Protein AF-0000000087531561 (afdb_homodimer)

Solvent-accessible surface area (backbone atoms only — not comparable to full-atom values): 20855 Å² total; per-residue (Å²): 129,86,72,49,28,35,36,32,49,29,13,43,90,57,32,82,87,75,54,89,48,51,36,56,57,56,49,46,60,25,48,53,54,35,40,75,71,58,31,45,76,47,76,42,57,51,49,68,46,54,67,75,91,61,58,46,57,68,80,52,95,74,41,42,46,47,64,52,49,52,52,57,66,68,29,32,31,41,33,42,23,20,34,53,54,96,40,26,56,22,73,56,37,51,49,49,54,40,30,54,58,30,41,50,82,44,53,43,96,74,49,27,38,52,38,51,62,21,28,44,36,36,35,35,26,34,40,38,65,34,59,67,57,31,42,18,53,51,54,32,53,41,17,61,55,20,17,27,29,42,31,32,26,64,25,52,47,60,44,59,69,55,88,67,58,47,47,71,77,56,48,42,74,72,36,64,67,35,41,52,24,33,43,19,25,32,33,32,48,48,46,50,30,52,48,26,70,75,51,57,72,69,54,72,54,52,98,129,87,72,49,28,35,36,31,49,31,13,44,90,57,33,82,87,75,56,88,50,51,35,56,55,56,48,46,60,27,48,54,56,35,40,75,70,59,31,45,76,47,76,43,58,52,49,68,47,54,67,74,90,60,64,46,56,68,81,52,94,74,42,41,46,48,65,51,49,52,51,58,66,66,30,32,31,42,33,43,24,20,34,53,52,96,40,26,58,23,72,54,37,52,50,49,53,40,30,54,58,31,41,50,82,44,51,43,97,74,49,27,38,54,38,50,62,20,28,43,36,35,35,35,27,30,43,37,66,34,60,66,58,32,42,19,54,50,54,33,52,41,17,63,56,20,16,26,29,40,31,32,26,63,25,53,47,60,45,58,69,55,90,67,58,47,49,69,78,55,47,42,72,72,36,64,68,35,42,52,24,34,42,19,23,32,34,31,49,49,47,50,33,52,48,26,71,76,52,57,72,70,52,71,53,53,98

pLDDT: mean 9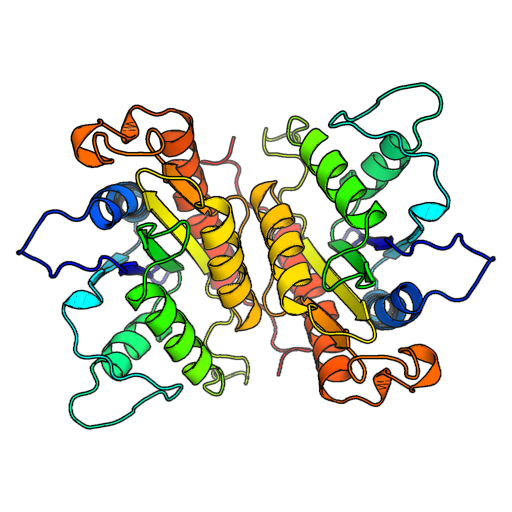6.31, std 4.45, range [56.5, 98.94]

Foldseek 3Di:
DDAAEEEEEAQDLDDPPPDDDLLVVLVVLLVVVLVVVRHHYYYDDLNNADADADQACAPDPRHPNVVVVVSLLRHQEYEYTAEDDPLEGHPSSVRNLSNLNSQLCPDDPQRFGSQFLHAYAYEYWEQAHNQVVHRCVNRVSSVVSHHHYFPLRRAYDYHHHDDDDTCVRVVVCVDPRNVVSSVVNNVRNVVSSVVCVVPPDDCPPGD/DDAAEEEEEAQDLDDPPPDDDLLVVLVVLLVVVLVVVRHHYYYDDLNNADADADQACDPDPRHPNVVVVVSLLRHQEYEYTAEDDPLEGHPSSVRNLSNLNSQLCPDDPQRFRSQFLHAYAYEYWEQAHNQVVHRCVNRVSSVVSHHHYFPLRRAYDYHHHDDDDTCVRVVVCVPPRNVVSSVVNNVRNVVSSVVCVVPPDDCPPGD

Sequence (414 aa):
MAVLKALVLNGSLKKTGDEESNTEALTNEVLKLLEKEGVSTETVRLADYHIPYGISEDLGEGDGWPAIFEKVKEADILIIGTPLWIGEKSSLTTLAMERLYGGTGVTNEKGQAVYYNKVGGVVITGNEDGAKHAAASVLYGLSHIGFTVPPNVDCYWVGEAGPGPSFIEADGMSNEFTKGHVTMLAYNLLHMARILKENPIPAEGNVMAVLKALVLNGSLKKTGDEESNTEALTNEVLKLLEKEGVSTETVRLADYHIPYGISEDLGEGDGWPAIFEKVKEADILIIGTPLWIGEKSSLTTLAMERLYGGTGVTNEKGQAVYYNKVGGVVITGNEDGAKHAAASVLYGLSHIGFTVPPNVDCYWVGEAGPGPSFIEADGMSNEFTKGHVTMLAYNLLHMARILKENPIPAEGNV

Secondary structure (DSSP, 8-state):
-PPPEEEEEE--SS-TTTS--HHHHHHHHHHHHHHHTT-EEEEEEGGGS---SSSSS---TT-SHHHHHHHHHH-SEEEEEEEEETTEE-HHHHHHHHHHHHTTT-B-TTSSBTTTT-EEEEEEEESSS-HHHHHHHHHHHHHHHT-BB-TT-EEEEE-SSSS---TTTTTGGG-HHHHHHHHHHHHHHHHHHHHHHHSPPPSTT--/-PPPEEEEEE--SS-TTTS--HHHHHHHHHHHHHHHTT-EEEEEEGGGS---SSSSS---TT-SHHHHHHHHHH-SEEEEEEEEETTEE-HHHHHHHHHHHHTTT-B-TTSSBTTTT-EEEEEEEESSS-HHHHHHHHHHHHHHHT-BB-TT-EEEEE-SSSS---TTTTTGGG-HHHHHHHHHHHHHHHHHHHHHHHSPPPSTT--

InterPro domains:
  IPR005025 NADPH-dependent FMN reductase-like domain [PF03358] (5-152)
  IPR029039 Flavoprotein-like superfamily [G3DSA:3.40.50.360] (1-200)
  IPR029039 Flavoprotein-like superfamily [SSF52218] (5-202)
  IPR051796 Iron-sulfur flavoprotein SsuE-like [PTHR43278] (5-137)

Organism: NCBI:txid342944

Radius of gyration: 20.79 Å; Cα contacts (8 Å, |Δi|>4): 926; chains: 2; bounding box: 44×58×56 Å

Nearest PDB structures (foldseek):
  5mji-assembly1_A  TM=9.276E-01  e=3.524E-22  Streptomyces davaonensis JCM 4913
  4ltd-assembly1_A  TM=6.585E-01  e=8.038E-07  EDTA-degrading bacterium BNC1
  7qw4-assembly18_R  TM=6.419E-01  e=9.958E-06  Paracoccus denitrificans PD1222
  3fvw-assembly2_B  TM=6.605E-01  e=3.394E-05  Streptococcus mutans
  7qw4-assembly19_S  TM=6.760E-01  e=3.695E-04  Paracoccus denitrificans PD1222

Structure (mmCIF, N/CA/C/O backbone):
data_AF-0000000087531561-model_v1
#
loop_
_entity.id
_entity.type
_entity.pdbx_description
1 polymer 'Multimeric flavodoxin WrbA'
#
loop_
_atom_site.group_PDB
_atom_site.id
_atom_site.type_symbol
_atom_site.label_atom_id
_atom_site.label_alt_id
_atom_site.label_comp_id
_atom_site.label_asym_id
_atom_site.label_entity_id
_atom_site.label_seq_id
_atom_site.pdbx_PDB_ins_code
_atom_site.Cartn_x
_atom_site.Cartn_y
_atom_site.Cartn_z
_atom_site.occupancy
_atom_site.B_iso_or_equiv
_atom_site.auth_seq_id
_atom_site.auth_comp_id
_atom_site.auth_asym_id
_atom_site.auth_atom_id
_atom_site.pdbx_PDB_model_num
ATOM 1 N N . MET A 1 1 ? 6.52 -23.469 15.672 1 56.5 1 MET A N 1
ATOM 2 C CA . MET A 1 1 ? 5.645 -22.406 15.18 1 56.5 1 MET A CA 1
ATOM 3 C C . MET A 1 1 ? 5.027 -22.797 13.844 1 56.5 1 MET A C 1
ATOM 5 O O . MET A 1 1 ? 5.629 -23.547 13.07 1 56.5 1 MET A O 1
ATOM 9 N N . ALA A 1 2 ? 3.771 -22.547 13.609 1 73.31 2 ALA A N 1
ATOM 10 C CA . ALA A 1 2 ? 3.096 -23.016 12.406 1 73.31 2 ALA A CA 1
ATOM 11 C C . ALA A 1 2 ? 3.789 -22.5 11.148 1 73.31 2 ALA A C 1
ATOM 13 O O . ALA A 1 2 ? 4.258 -21.359 11.117 1 73.31 2 ALA A O 1
ATOM 14 N N . VAL A 1 3 ? 4.098 -23.25 10.164 1 93.69 3 VAL A N 1
ATOM 15 C CA . VAL A 1 3 ? 4.77 -22.969 8.906 1 93.69 3 VAL A CA 1
ATOM 16 C C . VAL A 1 3 ? 3.992 -21.891 8.141 1 93.69 3 VAL A C 1
ATOM 18 O O . VAL A 1 3 ? 2.771 -21.984 8 1 93.69 3 VAL A O 1
ATOM 21 N N . LEU A 1 4 ? 4.688 -20.797 7.781 1 98.31 4 LEU A N 1
ATOM 22 C CA . LEU A 1 4 ? 4.059 -19.766 6.945 1 98.31 4 LEU A CA 1
ATOM 23 C C . LEU A 1 4 ? 3.748 -20.328 5.559 1 98.31 4 LEU A C 1
ATOM 25 O O . LEU A 1 4 ? 4.465 -21.188 5.055 1 98.31 4 LEU A O 1
ATOM 29 N N . LYS A 1 5 ? 2.68 -19.828 5.02 1 98.81 5 LYS A N 1
ATOM 30 C CA . LYS A 1 5 ? 2.268 -20.219 3.672 1 98.81 5 LYS A CA 1
ATOM 31 C C . LYS A 1 5 ? 2.225 -19 2.742 1 98.81 5 LYS A C 1
ATOM 33 O O . LYS A 1 5 ? 1.606 -17.984 3.064 1 98.81 5 LYS A O 1
ATOM 38 N N . ALA A 1 6 ? 2.906 -19.141 1.599 1 98.94 6 ALA A N 1
ATOM 39 C CA . ALA A 1 6 ? 2.869 -18.109 0.562 1 98.94 6 ALA A CA 1
ATOM 40 C C . ALA A 1 6 ? 2.135 -18.609 -0.68 1 98.94 6 ALA A C 1
ATOM 42 O O . ALA A 1 6 ? 2.416 -19.703 -1.178 1 98.94 6 ALA A O 1
ATOM 43 N N . LEU A 1 7 ? 1.209 -17.812 -1.112 1 98.94 7 LEU A N 1
ATOM 44 C CA . LEU A 1 7 ? 0.442 -18.094 -2.32 1 98.94 7 LEU A CA 1
ATOM 45 C C . LEU A 1 7 ? 0.719 -17.047 -3.396 1 98.94 7 LEU A C 1
ATOM 47 O O . LEU A 1 7 ? 0.731 -15.844 -3.115 1 98.94 7 LEU A O 1
ATOM 51 N N . VAL A 1 8 ? 0.989 -17.531 -4.586 1 98.94 8 VAL A N 1
ATOM 52 C CA . VAL A 1 8 ? 1.075 -16.656 -5.746 1 98.94 8 VAL A CA 1
ATOM 53 C C . VAL A 1 8 ? -0.17 -16.828 -6.617 1 98.94 8 VAL A C 1
ATOM 55 O O . VAL A 1 8 ? -0.534 -17.938 -6.98 1 98.94 8 VAL A O 1
ATOM 58 N N . LEU A 1 9 ? -0.86 -15.742 -6.852 1 98.94 9 LEU A N 1
ATOM 59 C CA . LEU A 1 9 ? -1.821 -15.695 -7.945 1 98.94 9 LEU A CA 1
ATOM 60 C C . LEU A 1 9 ? -1.176 -15.141 -9.211 1 98.94 9 LEU A C 1
ATOM 62 O O . LEU A 1 9 ? -0.94 -13.938 -9.32 1 98.94 9 LEU A O 1
ATOM 66 N N . ASN A 1 10 ? -0.86 -16.031 -10.102 1 98.75 10 ASN A N 1
ATOM 67 C CA . ASN A 1 10 ? -0.167 -15.703 -11.344 1 98.75 10 ASN A CA 1
ATOM 68 C C . ASN A 1 10 ? -1.147 -15.336 -12.453 1 98.75 10 ASN A C 1
ATOM 70 O O . ASN A 1 10 ? -1.89 -16.188 -12.938 1 98.75 10 ASN A O 1
ATOM 74 N N . GLY A 1 11 ? -1.075 -14.102 -12.898 1 98.62 11 GLY A N 1
ATOM 75 C CA . GLY A 1 11 ? -2.018 -13.562 -13.867 1 98.62 11 GLY A CA 1
ATOM 76 C C . GLY A 1 11 ? -1.527 -13.664 -15.297 1 98.62 11 GLY A C 1
ATOM 77 O O . GLY A 1 11 ? -1.953 -12.891 -16.156 1 98.62 11 GLY A O 1
ATOM 78 N N . SER A 1 12 ? -0.551 -14.523 -15.539 1 97.56 12 SER A N 1
ATOM 79 C CA . SER A 1 12 ? -0.182 -14.82 -16.922 1 97.56 12 SER A CA 1
ATOM 80 C C . SER A 1 12 ? -1.404 -15.195 -17.75 1 97.56 12 SER A C 1
ATOM 82 O O . SER A 1 12 ? -2.301 -15.883 -17.266 1 97.56 12 SER A O 1
ATOM 84 N N . LEU A 1 13 ? -1.355 -14.797 -19.047 1 96.25 13 LEU A N 1
ATOM 85 C CA . LEU A 1 13 ? -2.523 -15.031 -19.891 1 96.25 13 LEU A CA 1
ATOM 86 C C . LEU A 1 13 ? -2.406 -16.375 -20.625 1 96.25 13 LEU A C 1
ATOM 88 O O . LEU A 1 13 ? -3.289 -16.734 -21.406 1 96.25 13 LEU A O 1
ATOM 92 N N . LYS A 1 14 ? -1.305 -17.078 -20.328 1 93.81 14 LYS A N 1
ATOM 93 C CA . LYS A 1 14 ? -1.087 -18.391 -20.922 1 93.81 14 LYS A CA 1
ATOM 94 C C . LYS A 1 14 ? -1.236 -19.5 -19.875 1 93.81 14 LYS A C 1
ATOM 96 O O . LYS A 1 14 ? -0.772 -19.359 -18.75 1 93.81 14 LYS A O 1
ATOM 101 N N . LYS A 1 15 ? -1.811 -20.641 -20.234 1 95.56 15 LYS A N 1
ATOM 102 C CA . LYS A 1 15 ? -1.988 -21.766 -19.328 1 95.56 15 LYS A CA 1
ATOM 103 C C . LYS A 1 15 ? -0.658 -22.469 -19.062 1 95.56 15 LYS A C 1
ATOM 105 O O . LYS A 1 15 ? 0.293 -22.328 -19.828 1 95.56 15 LYS A O 1
ATOM 110 N N . THR A 1 16 ? -0.75 -23.109 -17.969 1 94.19 16 THR A N 1
ATOM 111 C CA . THR A 1 16 ? 0.411 -23.938 -17.641 1 94.19 16 THR A CA 1
ATOM 112 C C . THR A 1 16 ? 0.684 -24.953 -18.75 1 94.19 16 THR A C 1
ATOM 114 O O . THR A 1 16 ? -0.239 -25.609 -19.234 1 94.19 16 THR A O 1
ATOM 117 N N . GLY A 1 17 ? 1.922 -25.125 -19.125 1 89.12 17 GLY A N 1
ATOM 118 C CA . GLY A 1 17 ? 2.283 -26.109 -20.125 1 89.12 17 GLY A CA 1
ATOM 119 C C . GLY A 1 17 ? 2.248 -25.562 -21.547 1 89.12 17 GLY A C 1
ATOM 120 O O . GLY A 1 17 ? 2.881 -26.125 -22.453 1 89.12 17 GLY A O 1
ATOM 121 N N . ASP A 1 18 ? 1.476 -24.516 -21.875 1 87.94 18 ASP A N 1
ATOM 122 C CA . ASP A 1 18 ? 1.414 -23.922 -23.203 1 87.94 18 ASP A CA 1
ATOM 123 C C . ASP A 1 18 ? 2.721 -23.219 -23.547 1 87.94 18 ASP A C 1
ATOM 125 O O . ASP A 1 18 ? 3.328 -23.5 -24.594 1 87.94 18 ASP A O 1
ATOM 129 N N . GLU A 1 19 ? 3.105 -22.203 -22.812 1 87.19 19 GLU A N 1
ATOM 130 C CA . GLU A 1 19 ? 4.34 -21.438 -22.938 1 87.19 19 GLU A CA 1
ATOM 131 C C . GLU A 1 19 ? 4.902 -21.062 -21.578 1 87.19 19 GLU A C 1
ATOM 133 O O . GLU A 1 19 ? 4.172 -21.031 -20.578 1 87.19 19 GLU A O 1
ATOM 138 N N . GLU A 1 20 ? 6.133 -20.797 -21.672 1 92.06 20 GLU A N 1
ATOM 139 C CA . GLU A 1 20 ? 6.781 -20.359 -20.438 1 92.06 20 GLU A CA 1
ATOM 140 C C . GLU A 1 20 ? 6.227 -19 -19.984 1 92.06 20 GLU A C 1
ATOM 142 O O . GLU A 1 20 ? 5.957 -18.125 -20.797 1 92.06 20 GLU A O 1
ATOM 147 N N . SER A 1 21 ? 5.992 -18.812 -18.766 1 95.69 21 SER A N 1
ATOM 148 C CA . SER A 1 21 ? 5.535 -17.562 -18.172 1 95.69 21 SER A CA 1
ATOM 149 C C . SER A 1 21 ? 6.695 -16.797 -17.531 1 95.69 21 SER A C 1
ATOM 151 O O . SER A 1 21 ? 7.289 -17.25 -16.562 1 95.69 21 SER A O 1
ATOM 153 N N . ASN A 1 22 ? 6.961 -15.641 -18.141 1 96.75 22 ASN A N 1
ATOM 154 C CA . ASN A 1 22 ? 7.977 -14.766 -17.562 1 96.75 22 ASN A CA 1
ATOM 155 C C . ASN A 1 22 ? 7.594 -14.328 -16.156 1 96.75 22 ASN A C 1
ATOM 157 O O . ASN A 1 22 ? 8.461 -14.188 -15.281 1 96.75 22 ASN A O 1
ATOM 161 N N . THR A 1 23 ? 6.328 -14.141 -15.961 1 98 23 THR A N 1
ATOM 162 C CA . THR A 1 23 ? 5.828 -13.781 -14.641 1 98 23 THR A CA 1
ATOM 163 C C . THR A 1 23 ? 6.102 -14.898 -13.633 1 98 23 THR A C 1
ATOM 165 O O . THR A 1 23 ? 6.559 -14.641 -12.523 1 98 23 THR A O 1
ATOM 168 N N . GLU A 1 24 ? 5.855 -16.109 -14.039 1 97.88 24 GLU A N 1
ATOM 169 C CA . GLU A 1 24 ? 6.145 -17.234 -13.164 1 97.88 24 GLU A CA 1
ATOM 170 C C . GLU A 1 24 ? 7.633 -17.328 -12.859 1 97.88 24 GLU A C 1
ATOM 172 O O . GLU A 1 24 ? 8.023 -17.594 -11.719 1 97.88 24 GLU A O 1
ATOM 177 N N . ALA A 1 25 ? 8.438 -17.125 -13.859 1 97.94 25 ALA A N 1
ATOM 178 C CA . ALA A 1 25 ? 9.883 -17.219 -13.672 1 97.94 25 ALA A CA 1
ATOM 179 C C . ALA A 1 25 ? 10.367 -16.203 -12.633 1 97.94 25 ALA A C 1
ATOM 181 O O . ALA A 1 25 ? 11.148 -16.547 -11.742 1 97.94 25 ALA A O 1
ATOM 182 N N . LEU A 1 26 ? 9.898 -15 -12.742 1 98.56 26 LEU A N 1
ATOM 183 C CA . LEU A 1 26 ? 10.328 -13.977 -11.797 1 98.56 26 LEU A CA 1
ATOM 184 C C . LEU A 1 26 ? 9.758 -14.242 -10.406 1 98.56 26 LEU A C 1
ATOM 186 O O . LEU A 1 26 ? 10.453 -14.078 -9.406 1 98.56 26 LEU A O 1
ATOM 190 N N . THR A 1 27 ? 8.492 -14.641 -10.312 1 98.69 27 THR A N 1
ATOM 191 C CA . THR A 1 27 ? 7.895 -14.953 -9.023 1 98.69 27 THR A CA 1
ATOM 192 C C . THR A 1 27 ? 8.625 -16.109 -8.344 1 98.69 27 THR A C 1
ATOM 194 O O . THR A 1 27 ? 8.781 -16.125 -7.121 1 98.69 27 THR A O 1
ATOM 197 N N . ASN A 1 28 ? 9.094 -17.062 -9.148 1 98.56 28 ASN A N 1
ATOM 198 C CA . ASN A 1 28 ? 9.82 -18.219 -8.602 1 98.56 28 ASN A CA 1
ATOM 199 C C . ASN A 1 28 ? 11.109 -17.781 -7.91 1 98.56 28 ASN A C 1
ATOM 201 O O . ASN A 1 28 ? 11.531 -18.391 -6.934 1 98.56 28 ASN A O 1
ATOM 205 N N . GLU A 1 29 ? 11.719 -16.703 -8.422 1 98.62 29 GLU A N 1
ATOM 206 C CA . GLU A 1 29 ? 12.922 -16.188 -7.762 1 98.62 29 GLU A CA 1
ATOM 207 C C . GLU A 1 29 ? 12.609 -15.695 -6.355 1 98.62 29 GLU A C 1
ATOM 209 O O . GLU A 1 29 ? 13.438 -15.836 -5.445 1 98.62 29 GLU A O 1
ATOM 214 N N . VAL A 1 30 ? 11.469 -15.117 -6.156 1 98.81 30 VAL A N 1
ATOM 215 C CA . VAL A 1 30 ? 11.016 -14.68 -4.836 1 98.81 30 VAL A CA 1
ATOM 216 C C . VAL A 1 30 ? 10.703 -15.891 -3.967 1 98.81 30 VAL A C 1
ATOM 218 O O . VAL A 1 30 ? 11.133 -15.969 -2.814 1 98.81 30 VAL A O 1
ATOM 221 N N . LEU A 1 31 ? 10 -16.891 -4.555 1 98.81 31 LEU A N 1
ATOM 222 C CA . LEU A 1 31 ? 9.547 -18.062 -3.809 1 98.81 31 LEU A CA 1
ATOM 223 C C . LEU A 1 31 ? 10.734 -18.891 -3.336 1 98.81 31 LEU A C 1
ATOM 225 O O . LEU A 1 31 ? 10.695 -19.484 -2.25 1 98.81 31 LEU A O 1
ATOM 229 N N . LYS A 1 32 ? 11.781 -18.969 -4.133 1 98.69 32 LYS A N 1
ATOM 230 C CA . LYS A 1 32 ? 12.977 -19.703 -3.746 1 98.69 32 LYS A CA 1
ATOM 231 C C . LYS A 1 32 ? 13.547 -19.172 -2.434 1 98.69 32 LYS A C 1
ATOM 233 O O . LYS A 1 32 ? 13.969 -19.953 -1.573 1 98.69 32 LYS A O 1
ATOM 238 N N . LEU A 1 33 ? 13.555 -17.875 -2.299 1 98.62 33 LEU A N 1
ATOM 239 C CA . LEU A 1 33 ? 14.062 -17.266 -1.075 1 98.62 33 LEU A CA 1
ATOM 240 C C . LEU A 1 33 ? 13.156 -17.578 0.107 1 98.62 33 LEU A C 1
ATOM 242 O O . LEU A 1 33 ? 13.633 -17.875 1.202 1 98.62 33 LEU A O 1
ATOM 246 N N . LEU A 1 34 ? 11.875 -17.484 -0.119 1 98.75 34 LEU A N 1
ATOM 247 C CA . LEU A 1 34 ? 10.922 -17.797 0.944 1 98.75 34 LEU A CA 1
ATOM 248 C C . LEU A 1 34 ? 11.039 -19.266 1.369 1 98.75 34 LEU A C 1
ATOM 250 O O . LEU A 1 34 ? 11 -19.562 2.562 1 98.75 34 LEU A O 1
ATOM 254 N N . GLU A 1 35 ? 11.164 -20.141 0.415 1 98.69 35 GLU A N 1
ATOM 255 C CA . GLU A 1 35 ? 11.305 -21.562 0.698 1 98.69 35 GLU A CA 1
ATOM 256 C C . GLU A 1 35 ? 12.57 -21.844 1.5 1 98.69 35 GLU A C 1
ATOM 258 O O . GLU A 1 35 ? 12.562 -22.688 2.408 1 98.69 35 GLU A O 1
ATOM 263 N N . LYS A 1 36 ? 13.609 -21.172 1.153 1 98.12 36 LYS A N 1
ATOM 264 C CA . LYS A 1 36 ? 14.859 -21.312 1.896 1 98.12 36 LYS A CA 1
ATOM 265 C C . LYS A 1 36 ? 14.664 -20.953 3.367 1 98.12 36 LYS A C 1
ATOM 267 O O . LYS A 1 36 ? 15.359 -21.5 4.238 1 98.12 36 LYS A O 1
ATOM 272 N N . GLU A 1 37 ? 13.68 -20.078 3.6 1 98 37 GLU A N 1
ATOM 273 C CA . GLU A 1 37 ? 13.406 -19.641 4.961 1 98 37 GLU A CA 1
ATOM 274 C C . GLU A 1 37 ? 12.305 -20.469 5.605 1 98 37 GLU A C 1
ATOM 276 O O . GLU A 1 37 ? 11.758 -20.094 6.641 1 98 37 GLU A O 1
ATOM 281 N N . GLY A 1 38 ? 11.883 -21.547 4.93 1 98.06 38 GLY A N 1
ATOM 282 C CA . GLY A 1 38 ? 10.969 -22.5 5.523 1 98.06 38 GLY A CA 1
ATOM 283 C C . GLY A 1 38 ? 9.508 -22.203 5.215 1 98.06 38 GLY A C 1
ATOM 284 O O . GLY A 1 38 ? 8.609 -22.766 5.828 1 98.06 38 GLY A O 1
ATOM 285 N N . VAL A 1 39 ? 9.25 -21.312 4.336 1 98.69 39 VAL A N 1
ATOM 286 C CA . VAL A 1 39 ? 7.883 -20.984 3.955 1 98.69 39 VAL A CA 1
ATOM 287 C C . VAL A 1 39 ? 7.363 -21.984 2.936 1 98.69 39 VAL A C 1
ATOM 289 O O . VAL A 1 39 ? 8.07 -22.344 1.986 1 98.69 39 VAL A O 1
ATOM 292 N N . SER A 1 40 ? 6.195 -22.516 3.195 1 98.81 40 SER A N 1
ATOM 293 C CA . SER A 1 40 ? 5.516 -23.312 2.176 1 98.81 40 SER A CA 1
ATOM 294 C C . SER A 1 40 ? 4.953 -22.422 1.069 1 98.81 40 SER A C 1
ATOM 296 O O . SER A 1 40 ? 4.336 -21.391 1.347 1 98.81 40 SER A O 1
ATOM 298 N N . THR A 1 41 ? 5.211 -22.828 -0.2 1 98.69 41 THR A N 1
ATOM 299 C CA . THR A 1 41 ? 4.809 -21.938 -1.291 1 98.69 41 THR A CA 1
ATOM 300 C C . THR A 1 41 ? 3.92 -22.688 -2.285 1 98.69 41 THR A C 1
ATOM 302 O O . THR A 1 41 ? 4.023 -23.906 -2.432 1 98.69 41 THR A O 1
ATOM 305 N N . GLU A 1 42 ? 3.023 -21.953 -2.883 1 98.75 42 GLU A N 1
ATOM 306 C CA . GLU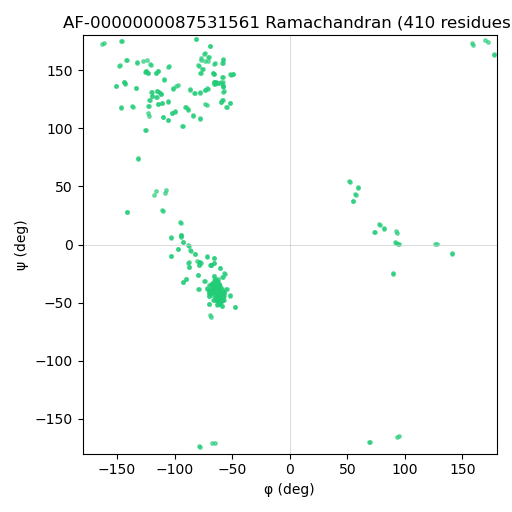 A 1 42 ? 2.139 -22.438 -3.938 1 98.75 42 GLU A CA 1
ATOM 307 C C . GLU A 1 42 ? 1.879 -21.359 -4.984 1 98.75 42 GLU A C 1
ATOM 309 O O . GLU A 1 42 ? 1.727 -20.188 -4.645 1 98.75 42 GLU A O 1
ATOM 314 N N . THR A 1 43 ? 1.87 -21.781 -6.238 1 98.56 43 THR A N 1
ATOM 315 C CA . THR A 1 43 ? 1.494 -20.875 -7.32 1 98.56 43 THR A CA 1
ATOM 316 C C . THR A 1 43 ? 0.216 -21.359 -8.008 1 98.56 43 THR A C 1
ATOM 318 O O . THR A 1 43 ? 0.107 -22.531 -8.383 1 98.56 43 THR A O 1
ATOM 321 N N . VAL A 1 44 ? -0.698 -20.469 -8.078 1 98.69 44 VAL A N 1
ATOM 322 C CA . VAL A 1 44 ? -1.91 -20.688 -8.859 1 98.69 44 VAL A CA 1
ATOM 323 C C . VAL A 1 44 ? -1.821 -19.938 -10.188 1 98.69 44 VAL A C 1
ATOM 325 O O . VAL A 1 44 ? -1.756 -18.703 -10.203 1 98.69 44 VAL A O 1
ATOM 328 N N . ARG A 1 45 ? -1.749 -20.688 -11.266 1 98.25 45 ARG A N 1
ATOM 329 C CA . ARG A 1 45 ? -1.896 -20.109 -12.602 1 98.25 45 ARG A CA 1
ATOM 330 C C . ARG A 1 45 ? -3.363 -19.844 -12.922 1 98.25 45 ARG A C 1
ATOM 332 O O . ARG A 1 45 ? -4.109 -20.781 -13.242 1 98.25 45 ARG A O 1
ATOM 339 N N . LEU A 1 46 ? -3.73 -18.578 -12.938 1 98.38 46 LEU A N 1
ATOM 340 C CA . LEU A 1 46 ? -5.145 -18.234 -13.047 1 98.38 46 LEU A CA 1
ATOM 341 C C . LEU A 1 46 ? -5.715 -18.719 -14.375 1 98.38 46 LEU A C 1
ATOM 343 O O . LEU A 1 46 ? -6.883 -19.109 -14.453 1 98.38 46 LEU A O 1
ATOM 347 N N . ALA A 1 47 ? -4.891 -18.719 -15.367 1 97.94 47 ALA A N 1
ATOM 348 C CA . ALA A 1 47 ? -5.32 -19.078 -16.719 1 97.94 47 ALA A CA 1
ATOM 349 C C . ALA A 1 47 ? -5.734 -20.547 -16.781 1 97.94 47 ALA A C 1
ATOM 351 O O . ALA A 1 47 ? -6.375 -20.969 -17.75 1 97.94 47 ALA A O 1
ATOM 352 N N . ASP A 1 48 ? -5.359 -21.312 -15.789 1 97.81 48 ASP A N 1
ATOM 353 C CA . ASP A 1 48 ? -5.691 -22.734 -15.773 1 97.81 48 ASP A CA 1
ATOM 354 C C . ASP A 1 48 ? -7.109 -22.969 -15.258 1 97.81 48 ASP A C 1
ATOM 356 O O . ASP A 1 48 ? -7.621 -24.094 -15.297 1 97.81 48 ASP A O 1
ATOM 360 N N . TYR A 1 49 ? -7.754 -21.969 -14.773 1 97.75 49 TYR A N 1
ATOM 361 C CA . TYR A 1 49 ? -9.062 -22.078 -14.141 1 97.75 49 TYR A CA 1
ATOM 362 C C . TYR A 1 49 ? -10.133 -21.359 -14.953 1 97.75 49 TYR A C 1
ATOM 364 O O . TYR A 1 49 ? -9.828 -20.422 -15.695 1 97.75 49 TYR A O 1
ATOM 372 N N . HIS A 1 50 ? -11.359 -21.906 -14.852 1 97.31 50 HIS A N 1
ATOM 373 C CA . HIS A 1 50 ? -12.516 -21.141 -15.281 1 97.31 50 HIS A CA 1
ATOM 374 C C . HIS A 1 50 ? -12.992 -20.203 -14.18 1 97.31 50 HIS A C 1
ATOM 376 O O . HIS A 1 50 ? -13.5 -20.656 -13.148 1 97.31 50 HIS A O 1
ATOM 382 N N . ILE A 1 51 ? -12.836 -18.906 -14.359 1 97.75 51 ILE A N 1
ATOM 383 C CA . ILE A 1 51 ? -13.227 -17.906 -13.375 1 97.75 51 ILE A CA 1
ATOM 384 C C . ILE A 1 51 ? -14.172 -16.891 -14.023 1 97.75 51 ILE A C 1
ATOM 386 O O . ILE A 1 51 ? -13.719 -15.969 -14.711 1 97.75 51 ILE A O 1
ATOM 390 N N . PRO A 1 52 ? -15.477 -17.016 -13.844 1 96.12 52 PRO A N 1
ATOM 391 C CA . PRO A 1 52 ? -16.422 -16.078 -14.445 1 96.12 52 PRO A CA 1
ATOM 392 C C . PRO A 1 52 ? -16.281 -14.656 -13.891 1 96.12 52 PRO A C 1
ATOM 394 O O . PRO A 1 52 ? -15.852 -14.477 -12.75 1 96.12 52 PRO A O 1
ATOM 397 N N . TYR A 1 53 ? -16.719 -13.719 -14.703 1 95 53 TYR A N 1
ATOM 398 C CA . TYR A 1 53 ? -16.703 -12.32 -14.273 1 95 53 TYR A CA 1
ATOM 399 C C . TYR A 1 53 ? -17.781 -12.078 -13.219 1 95 53 TYR A C 1
ATOM 401 O O . TYR A 1 53 ? -18.891 -12.578 -13.32 1 95 53 TYR A O 1
ATOM 409 N N . GLY A 1 54 ? -17.438 -11.367 -12.125 1 92.94 54 GLY A N 1
ATOM 410 C CA . GLY A 1 54 ? -18.375 -11.008 -11.062 1 92.94 54 GLY A CA 1
ATOM 411 C C . GLY A 1 54 ? -17.688 -10.688 -9.75 1 92.94 54 GLY A C 1
ATOM 412 O O . GLY A 1 54 ? -16.469 -10.828 -9.625 1 92.94 54 GLY A O 1
ATOM 413 N N . ILE A 1 55 ? -18.391 -10.25 -8.82 1 93.31 55 ILE A N 1
ATOM 414 C CA . ILE A 1 55 ? -17.844 -9.828 -7.535 1 93.31 55 ILE A CA 1
ATOM 415 C C . ILE A 1 55 ? -18.406 -10.695 -6.418 1 93.31 55 ILE A C 1
ATOM 417 O O . ILE A 1 55 ? -18.938 -10.188 -5.43 1 93.31 55 ILE A O 1
ATOM 421 N N . SER A 1 56 ? -18.469 -11.938 -6.684 1 91.06 56 SER A N 1
ATOM 422 C CA . SER A 1 56 ? -19 -12.859 -5.676 1 91.06 56 SER A CA 1
ATOM 423 C C . SER A 1 56 ? -17.984 -13.961 -5.363 1 91.06 56 SER A C 1
ATOM 425 O O . SER A 1 56 ? -17.125 -14.258 -6.184 1 91.06 56 SER A O 1
ATOM 427 N N . GLU A 1 57 ? -18.156 -14.539 -4.223 1 91.56 57 GLU A N 1
ATOM 428 C CA . GLU A 1 57 ? -17.281 -15.617 -3.77 1 91.56 57 GLU A CA 1
ATOM 429 C C . GLU A 1 57 ? -17.469 -16.859 -4.629 1 91.56 57 GLU A C 1
ATOM 431 O O . GLU A 1 57 ? -16.531 -17.641 -4.805 1 91.56 57 GLU A O 1
ATOM 436 N N . ASP A 1 58 ? -18.688 -17 -5.027 1 93.69 58 ASP A N 1
ATOM 437 C CA . ASP A 1 58 ? -19.047 -18.172 -5.836 1 93.69 58 ASP A CA 1
ATOM 438 C C . ASP A 1 58 ? -20.141 -17.828 -6.844 1 93.69 58 ASP A C 1
ATOM 440 O O . ASP A 1 58 ? -21.25 -17.469 -6.457 1 93.69 58 ASP A O 1
ATOM 444 N N . LEU A 1 59 ? -19.828 -17.938 -8.07 1 94.12 59 LEU A N 1
ATOM 445 C CA . LEU A 1 59 ? -20.781 -17.578 -9.109 1 94.12 59 LEU A CA 1
ATOM 446 C C . 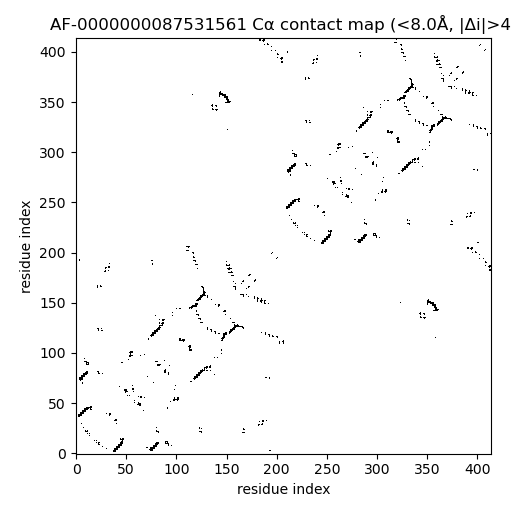LEU A 1 59 ? -21.406 -18.828 -9.727 1 94.12 59 LEU A C 1
ATOM 448 O O . LEU A 1 59 ? -22.141 -18.719 -10.711 1 94.12 59 LEU A O 1
ATOM 452 N N . GLY A 1 60 ? -21.078 -19.938 -9.141 1 91.25 60 GLY A N 1
ATOM 453 C CA . GLY A 1 60 ? -21.625 -21.188 -9.625 1 91.25 60 GLY A CA 1
ATOM 454 C C . GLY A 1 60 ? -21.094 -21.594 -10.984 1 91.25 60 GLY A C 1
ATOM 455 O O . GLY A 1 60 ? -20.016 -21.156 -11.391 1 91.25 60 GLY A O 1
ATOM 456 N N . GLU A 1 61 ? -21.688 -22.609 -11.586 1 90.25 61 GLU A N 1
ATOM 457 C CA . GLU A 1 61 ? -21.438 -23.047 -12.961 1 90.25 61 GLU A CA 1
ATOM 458 C C . GLU A 1 61 ? -19.969 -23.375 -13.188 1 90.25 61 GLU A C 1
ATOM 460 O O . GLU A 1 61 ? -19.375 -22.906 -14.148 1 90.25 61 GLU A O 1
ATOM 465 N N . GLY A 1 62 ? -19.281 -24.125 -12.203 1 94.25 62 GLY A N 1
ATOM 466 C CA . GLY A 1 62 ? -17.906 -24.547 -12.391 1 94.25 62 GLY A CA 1
ATOM 467 C C . GLY A 1 62 ? -16.906 -23.453 -12.055 1 94.25 62 GLY A C 1
ATOM 468 O O . GLY A 1 62 ? -15.742 -23.531 -12.469 1 94.25 62 GLY A O 1
ATOM 469 N N . ASP A 1 63 ? -17.391 -22.453 -11.422 1 97.5 63 ASP A N 1
ATOM 470 C CA . ASP A 1 63 ? -16.516 -21.391 -10.961 1 97.5 63 ASP A CA 1
ATOM 471 C C . ASP A 1 63 ? -15.344 -21.953 -10.156 1 97.5 63 ASP A C 1
ATOM 473 O O . ASP A 1 63 ? -15.539 -22.609 -9.141 1 97.5 63 ASP A O 1
ATOM 477 N N . GLY A 1 64 ? -14.125 -21.672 -10.602 1 98.19 64 GLY A N 1
ATOM 478 C CA . GLY A 1 64 ? -12.922 -22.156 -9.945 1 98.19 64 GLY A CA 1
ATOM 479 C C . GLY A 1 64 ? -12.453 -21.266 -8.812 1 98.19 64 GLY A C 1
ATOM 480 O O . GLY A 1 64 ? -11.562 -21.641 -8.047 1 98.19 64 GLY A O 1
ATOM 481 N N . TRP A 1 65 ? -13.094 -20.125 -8.609 1 98.12 65 TRP A N 1
ATOM 482 C CA . TRP A 1 65 ? -12.617 -19.109 -7.672 1 98.12 65 TRP A CA 1
ATOM 483 C C . TRP A 1 65 ? -12.758 -19.594 -6.23 1 98.12 65 TRP A C 1
ATOM 485 O O . TRP A 1 65 ? -11.883 -19.344 -5.398 1 98.12 65 TRP A O 1
ATOM 495 N N . PRO A 1 66 ? -13.875 -20.312 -5.867 1 97.75 66 PRO A N 1
ATOM 496 C CA . PRO A 1 66 ? -13.992 -20.75 -4.477 1 97.75 66 PRO A CA 1
ATOM 497 C C . PRO A 1 66 ? -12.789 -21.562 -4.012 1 97.75 66 PRO A C 1
ATOM 499 O O . PRO A 1 66 ? -12.328 -21.406 -2.877 1 97.75 66 PRO A O 1
ATOM 502 N N . ALA A 1 67 ? -12.266 -22.391 -4.875 1 97.94 67 ALA A N 1
ATOM 503 C CA . ALA A 1 67 ? -11.078 -23.172 -4.527 1 97.94 67 ALA A CA 1
ATOM 504 C C . ALA A 1 67 ? -9.859 -22.266 -4.363 1 97.94 67 ALA A C 1
ATOM 506 O O . ALA A 1 67 ? -9.047 -22.469 -3.457 1 97.94 67 ALA A O 1
ATOM 507 N N . ILE A 1 68 ? -9.727 -21.328 -5.227 1 98.5 68 ILE A N 1
ATOM 508 C CA . ILE A 1 68 ? -8.633 -20.375 -5.156 1 98.5 68 ILE A CA 1
ATOM 509 C C . ILE A 1 68 ? -8.766 -19.531 -3.887 1 98.5 68 ILE A C 1
ATOM 511 O O . ILE A 1 68 ? -7.773 -19.297 -3.188 1 98.5 68 ILE A O 1
ATOM 515 N N . PHE A 1 69 ? -10.008 -19.141 -3.578 1 98.31 69 PHE A N 1
ATOM 516 C CA . PHE A 1 69 ? -10.281 -18.297 -2.418 1 98.31 69 PHE A CA 1
ATOM 517 C C . PHE A 1 69 ? -9.922 -19.031 -1.128 1 98.31 69 PHE A C 1
ATOM 519 O O . PHE A 1 69 ? -9.43 -18.422 -0.18 1 98.31 69 PHE A O 1
ATOM 526 N N . GLU A 1 70 ? -10.156 -20.297 -1.062 1 98.31 70 GLU A N 1
ATOM 527 C CA . GLU A 1 70 ? -9.758 -21.062 0.11 1 98.31 70 GLU A CA 1
ATOM 528 C C . GLU A 1 70 ? -8.25 -21.031 0.317 1 98.31 70 GLU A C 1
ATOM 530 O O . GLU A 1 70 ? -7.773 -20.938 1.452 1 98.31 70 GLU A O 1
ATOM 535 N N . LYS A 1 71 ? -7.512 -21.078 -0.765 1 98.56 71 LYS A N 1
ATOM 536 C CA . LYS A 1 71 ? -6.059 -20.969 -0.675 1 98.56 71 LYS A CA 1
ATOM 537 C C . LYS A 1 71 ? -5.641 -19.594 -0.173 1 98.56 71 LYS A C 1
ATOM 539 O O . LYS A 1 71 ? -4.688 -19.469 0.596 1 98.56 71 LYS A O 1
ATOM 544 N N . VAL A 1 72 ? -6.355 -18.547 -0.626 1 98.62 72 VAL A N 1
ATOM 545 C CA . VAL A 1 72 ? -6.082 -17.188 -0.162 1 98.62 72 VAL A CA 1
ATOM 546 C C . VAL A 1 72 ? -6.32 -17.109 1.344 1 98.62 72 VAL A C 1
ATOM 548 O O . VAL A 1 72 ? -5.504 -16.547 2.076 1 98.62 72 VAL A O 1
ATOM 551 N N . LYS A 1 73 ? -7.41 -17.719 1.81 1 97.94 73 LYS A N 1
ATOM 552 C CA . LYS A 1 73 ? -7.754 -17.672 3.229 1 97.94 73 LYS A CA 1
ATOM 553 C C . LYS A 1 73 ? -6.684 -18.375 4.066 1 97.94 73 LYS A C 1
ATOM 555 O O . LYS A 1 73 ? -6.418 -17.969 5.203 1 97.94 73 LYS A O 1
ATOM 560 N N . GLU A 1 74 ? -6.027 -19.344 3.51 1 97.75 74 GLU A N 1
ATOM 561 C CA . GLU A 1 74 ? -5.051 -20.141 4.246 1 97.75 74 GLU A CA 1
ATOM 562 C C . GLU A 1 74 ? -3.668 -19.5 4.211 1 97.75 74 GLU A C 1
ATOM 564 O O . GLU A 1 74 ? -2.803 -19.828 5.023 1 97.75 74 GLU A O 1
ATOM 569 N N . ALA A 1 75 ? -3.457 -18.641 3.279 1 98.62 75 ALA A N 1
ATOM 570 C CA . ALA A 1 75 ? -2.131 -18.062 3.064 1 98.62 75 ALA A CA 1
ATOM 571 C C . ALA A 1 75 ? -1.831 -16.984 4.094 1 98.62 75 ALA A C 1
ATOM 573 O O . ALA A 1 75 ? -2.74 -16.281 4.551 1 98.62 75 ALA A O 1
ATOM 574 N N . ASP A 1 76 ? -0.579 -16.859 4.461 1 98.75 76 ASP A N 1
ATOM 575 C CA . ASP A 1 76 ? -0.076 -15.734 5.25 1 98.75 76 ASP A CA 1
ATOM 576 C C . ASP A 1 76 ? 0.461 -14.625 4.352 1 98.75 76 ASP A C 1
ATOM 578 O O . ASP A 1 76 ? 0.448 -13.453 4.73 1 98.75 76 ASP A O 1
ATOM 582 N N . ILE A 1 77 ? 0.992 -15.047 3.24 1 98.94 77 ILE A N 1
ATOM 583 C CA . ILE A 1 77 ? 1.592 -14.164 2.244 1 98.94 77 ILE A CA 1
ATOM 584 C C . ILE A 1 77 ? 0.884 -14.344 0.903 1 98.94 77 ILE A C 1
ATOM 586 O O . ILE A 1 77 ? 0.734 -15.469 0.419 1 98.94 77 ILE A O 1
ATOM 590 N N . LEU A 1 78 ? 0.385 -13.258 0.353 1 98.94 78 LEU A N 1
ATOM 591 C CA . LEU A 1 78 ? -0.184 -13.281 -0.99 1 98.94 78 LEU A CA 1
ATOM 592 C C . LEU A 1 78 ? 0.652 -12.438 -1.948 1 98.94 78 LEU A C 1
ATOM 594 O O . LEU A 1 78 ? 0.864 -11.25 -1.712 1 98.94 78 LEU A O 1
ATOM 598 N N . ILE A 1 79 ? 1.16 -13.031 -2.984 1 98.94 79 ILE A N 1
ATOM 599 C CA . ILE A 1 79 ? 1.88 -12.328 -4.043 1 98.94 79 ILE A CA 1
ATOM 600 C C . ILE A 1 79 ? 1.051 -12.344 -5.324 1 98.94 79 ILE A C 1
ATOM 602 O O . ILE A 1 79 ? 0.66 -13.406 -5.809 1 98.94 79 ILE A O 1
ATOM 606 N N . ILE A 1 80 ? 0.762 -11.164 -5.812 1 98.94 80 ILE A N 1
ATOM 607 C CA . ILE A 1 80 ? 0.108 -11.055 -7.113 1 98.94 80 ILE A CA 1
ATOM 608 C C . ILE A 1 80 ? 1.162 -10.945 -8.211 1 98.94 80 ILE A C 1
ATOM 610 O O . ILE A 1 80 ? 2.012 -10.055 -8.188 1 98.94 80 ILE A O 1
ATOM 614 N N . GLY A 1 81 ? 1.165 -11.906 -9.109 1 98.88 81 GLY A N 1
ATOM 615 C CA . GLY A 1 81 ? 2.016 -11.844 -10.289 1 98.88 81 GLY A CA 1
ATOM 616 C C . GLY A 1 81 ? 1.269 -11.43 -11.539 1 98.88 81 GLY A C 1
ATOM 617 O O . GLY A 1 81 ? 0.191 -11.953 -11.828 1 98.88 81 GLY A O 1
ATOM 618 N N . THR A 1 82 ? 1.87 -10.484 -12.312 1 98.81 82 THR A N 1
ATOM 619 C CA . THR A 1 82 ? 1.15 -10.047 -13.5 1 98.81 82 THR A CA 1
ATOM 620 C C . THR A 1 82 ? 2.125 -9.602 -14.594 1 98.81 82 THR A C 1
ATOM 622 O O . THR A 1 82 ? 3.117 -8.93 -14.312 1 98.81 82 THR A O 1
ATOM 625 N N . PRO A 1 83 ? 1.879 -10 -15.812 1 97.88 83 PRO A N 1
ATOM 626 C CA . PRO A 1 83 ? 2.506 -9.297 -16.938 1 97.88 83 PRO A CA 1
ATOM 627 C C . PRO A 1 83 ? 1.867 -7.938 -17.203 1 97.88 83 PRO A C 1
ATOM 629 O O . PRO A 1 83 ? 0.79 -7.641 -16.688 1 97.88 83 PRO A O 1
ATOM 632 N N . LEU A 1 84 ? 2.594 -7.094 -17.984 1 97.06 84 LEU A N 1
ATOM 633 C CA . LEU A 1 84 ? 2.043 -5.82 -18.438 1 97.06 84 LEU A CA 1
ATOM 634 C C . LEU A 1 84 ? 1.483 -5.938 -19.844 1 97.06 84 LEU A C 1
ATOM 636 O O . LEU A 1 84 ? 2.098 -6.566 -20.719 1 97.06 84 LEU A O 1
ATOM 640 N N . TRP A 1 85 ? 0.392 -5.383 -20.047 1 94.38 85 TRP A N 1
ATOM 641 C CA . TRP A 1 85 ? -0.241 -5.191 -21.344 1 94.38 85 TRP A CA 1
ATOM 642 C C . TRP A 1 85 ? -0.828 -3.789 -21.453 1 94.38 85 TRP A C 1
ATOM 644 O O . TRP A 1 85 ? -1.715 -3.414 -20.688 1 94.38 85 TRP A O 1
ATOM 654 N N . ILE A 1 86 ? -0.319 -3.039 -22.422 1 94.12 86 ILE A N 1
ATOM 655 C CA . ILE A 1 86 ? -0.694 -1.646 -22.641 1 94.12 86 ILE A CA 1
ATOM 656 C C . ILE A 1 86 ? -0.492 -0.843 -21.359 1 94.12 86 ILE A C 1
ATOM 658 O O . ILE A 1 86 ? -1.358 -0.057 -20.969 1 94.12 86 ILE A O 1
ATOM 662 N N . GLY A 1 87 ? 0.54 -1.196 -20.703 1 94.56 87 GLY A N 1
ATOM 663 C CA . GLY A 1 87 ? 0.944 -0.466 -19.5 1 94.56 87 GLY A CA 1
ATOM 664 C C . GLY A 1 87 ? 0.107 -0.805 -18.281 1 94.56 87 GLY A C 1
ATOM 665 O O . GLY A 1 87 ? 0.095 -0.055 -17.312 1 94.56 87 GLY A O 1
ATOM 666 N N . GLU A 1 88 ? -0.598 -1.954 -18.359 1 95.88 88 GLU A N 1
ATOM 667 C CA . GLU A 1 88 ? -1.54 -2.309 -17.312 1 95.88 88 GLU A CA 1
ATOM 668 C C . GLU A 1 88 ? -1.358 -3.758 -16.875 1 95.88 88 GLU A C 1
ATOM 670 O O . GLU A 1 88 ? -0.779 -4.566 -17.594 1 95.88 88 GLU A O 1
ATOM 675 N N . LYS A 1 89 ? -1.807 -4.012 -15.625 1 98.31 89 LYS A N 1
ATOM 676 C CA . LYS A 1 89 ? -1.896 -5.406 -15.203 1 98.31 89 LYS A CA 1
ATOM 677 C C . LYS A 1 89 ? -2.797 -6.207 -16.141 1 98.31 89 LYS A C 1
ATOM 679 O O . LYS A 1 89 ? -3.645 -5.637 -16.828 1 98.31 89 LYS A O 1
ATOM 684 N N . SER A 1 90 ? -2.637 -7.465 -16.125 1 98.19 90 SER A N 1
ATOM 685 C CA . SER A 1 90 ? -3.371 -8.328 -17.047 1 98.19 90 SER A CA 1
ATOM 686 C C . SER A 1 90 ? -4.848 -8.398 -16.672 1 98.19 90 SER A C 1
ATOM 688 O O . SER A 1 90 ? -5.227 -8.109 -15.539 1 98.19 90 SER A O 1
ATOM 690 N N . SER A 1 91 ? -5.66 -8.844 -17.688 1 98 91 SER A N 1
ATOM 691 C CA . SER A 1 91 ? -7.094 -9.016 -17.469 1 98 91 SER A CA 1
ATOM 692 C C . SER A 1 91 ? -7.363 -10.047 -16.375 1 98 91 SER A C 1
ATOM 694 O O . SER A 1 91 ? -8.281 -9.883 -15.57 1 98 91 SER A O 1
ATOM 696 N N . LEU A 1 92 ? -6.523 -11.109 -16.25 1 98.25 92 LEU A N 1
ATOM 697 C CA . LEU A 1 92 ? -6.711 -12.133 -15.227 1 98.25 92 LEU A CA 1
ATOM 698 C C . LEU A 1 92 ? -6.359 -11.594 -13.844 1 98.25 92 LEU A C 1
ATOM 700 O O . LEU A 1 92 ? -6.996 -11.961 -12.852 1 98.25 92 LEU A O 1
ATOM 704 N N . THR A 1 93 ? -5.309 -10.773 -13.805 1 98.69 93 THR A N 1
ATOM 705 C CA . THR A 1 93 ? -4.992 -10.117 -12.539 1 98.69 93 THR A CA 1
ATOM 706 C C . THR A 1 93 ? -6.129 -9.195 -12.109 1 98.69 93 THR A C 1
ATOM 708 O O . THR A 1 93 ? -6.516 -9.188 -10.938 1 98.69 93 THR A O 1
ATOM 711 N N . THR A 1 94 ? -6.672 -8.438 -13.078 1 98.38 94 THR A N 1
ATOM 712 C CA . THR A 1 94 ? -7.816 -7.578 -12.781 1 98.38 94 THR A CA 1
ATOM 713 C C . THR A 1 94 ? -8.992 -8.406 -12.266 1 98.38 94 THR A C 1
ATOM 715 O O . THR A 1 94 ? -9.617 -8.047 -11.258 1 98.38 94 THR A O 1
ATOM 718 N N . LEU A 1 95 ? -9.242 -9.484 -12.914 1 98.06 95 LEU A N 1
ATOM 719 C CA . LEU A 1 95 ? -10.312 -10.391 -12.508 1 98.06 95 LEU A CA 1
ATOM 720 C C . LEU A 1 95 ? -10.086 -10.906 -11.094 1 98.06 95 LEU A C 1
ATOM 722 O O . LEU A 1 95 ? -11.008 -10.922 -10.281 1 98.06 95 LEU A O 1
ATOM 726 N N . ALA A 1 96 ? -8.875 -11.297 -10.773 1 98.56 96 ALA A N 1
ATOM 727 C CA . ALA A 1 96 ? -8.539 -11.797 -9.445 1 98.56 96 ALA A CA 1
ATOM 728 C C . ALA A 1 96 ? -8.781 -10.727 -8.383 1 98.56 96 ALA A C 1
ATOM 730 O O . ALA A 1 96 ? -9.312 -11.008 -7.309 1 98.56 96 ALA A O 1
ATOM 731 N N . MET A 1 97 ? -8.383 -9.516 -8.672 1 98.5 97 MET A N 1
ATOM 732 C CA . MET A 1 97 ? -8.578 -8.406 -7.738 1 98.5 97 MET A CA 1
ATOM 733 C C . MET A 1 97 ? -10.062 -8.172 -7.48 1 98.5 97 MET A C 1
ATOM 735 O O . MET A 1 97 ? -10.469 -7.906 -6.344 1 98.5 97 MET A O 1
ATOM 739 N N . GLU A 1 98 ? -10.844 -8.258 -8.555 1 98.31 98 GLU A N 1
ATOM 740 C CA . GLU A 1 98 ? -12.289 -8.117 -8.414 1 98.31 98 GLU A CA 1
ATOM 741 C C . GLU A 1 98 ? -12.867 -9.219 -7.527 1 98.31 98 GLU A C 1
ATOM 743 O O . GLU A 1 98 ? -13.727 -8.953 -6.68 1 98.31 98 GLU A O 1
ATOM 748 N N . ARG A 1 99 ? -12.414 -10.398 -7.715 1 98.12 99 ARG A N 1
ATOM 749 C CA . ARG A 1 99 ? -12.93 -11.516 -6.938 1 98.12 99 ARG A CA 1
ATOM 750 C C . ARG A 1 99 ? -12.477 -11.43 -5.484 1 98.12 99 ARG A C 1
ATOM 752 O O . ARG A 1 99 ? -13.227 -11.789 -4.57 1 98.12 99 ARG A O 1
ATOM 759 N N . LEU A 1 100 ? -11.25 -11.016 -5.254 1 98.38 100 LEU A N 1
ATOM 760 C CA . LEU A 1 100 ? -10.805 -10.734 -3.891 1 98.38 100 LEU A CA 1
ATOM 761 C C . LEU A 1 100 ? -11.688 -9.688 -3.236 1 98.38 100 LEU A C 1
ATOM 763 O O . LEU A 1 100 ? -12.078 -9.828 -2.076 1 98.38 100 LEU A O 1
ATOM 767 N N . TYR A 1 101 ? -11.977 -8.656 -3.994 1 97.5 101 TYR A N 1
ATOM 768 C CA . TYR A 1 101 ? -12.883 -7.625 -3.504 1 97.5 101 TYR A CA 1
ATOM 769 C C . TYR A 1 101 ? -14.234 -8.219 -3.137 1 97.5 101 TYR A C 1
ATOM 771 O O . TYR A 1 101 ? -14.844 -7.828 -2.135 1 97.5 101 TYR A O 1
ATOM 779 N N . GLY A 1 102 ? -14.734 -9.141 -3.92 1 95 102 GLY A N 1
ATOM 780 C CA . GLY A 1 102 ? -16 -9.82 -3.666 1 95 102 GLY A CA 1
ATOM 781 C C . GLY A 1 102 ? -16.016 -10.586 -2.359 1 95 102 GLY A C 1
ATOM 782 O O . GLY A 1 102 ? -17.078 -10.867 -1.808 1 95 102 GLY A O 1
ATOM 783 N N . GLY A 1 103 ? -14.836 -10.906 -1.817 1 94.88 103 GLY A N 1
ATOM 784 C CA . GLY A 1 103 ? -14.711 -11.68 -0.592 1 94.88 103 GLY A CA 1
ATOM 785 C C . GLY A 1 103 ? -14.578 -10.82 0.648 1 94.88 103 GLY A C 1
ATOM 786 O O . GLY A 1 103 ? -14.359 -11.328 1.748 1 94.88 103 GLY A O 1
ATOM 787 N N . THR A 1 104 ? -14.719 -9.492 0.549 1 92.88 104 THR A N 1
ATOM 788 C CA . THR A 1 104 ? -14.453 -8.57 1.646 1 92.88 104 THR A CA 1
ATOM 789 C C . THR A 1 104 ? -15.484 -8.727 2.758 1 92.88 104 THR A C 1
ATOM 791 O O . THR A 1 104 ? -15.258 -8.297 3.891 1 92.88 104 THR A O 1
ATOM 794 N N . GLY A 1 105 ? -16.625 -9.344 2.492 1 92.75 105 GLY A N 1
ATOM 795 C CA . GLY A 1 105 ? -17.641 -9.562 3.506 1 92.75 105 GLY A CA 1
ATOM 796 C C . GLY A 1 105 ? -17.344 -10.75 4.406 1 92.75 105 GLY A C 1
ATOM 797 O O . GLY A 1 105 ? -17.938 -10.891 5.473 1 92.75 105 GLY A O 1
ATOM 798 N N . VAL A 1 106 ? -16.375 -11.578 3.953 1 95.44 106 VAL A N 1
ATOM 799 C CA . VAL A 1 106 ? -15.961 -12.719 4.766 1 95.44 106 VAL A CA 1
ATOM 800 C C . VAL A 1 106 ? -15.047 -12.242 5.895 1 95.44 106 VAL A C 1
ATOM 802 O O . VAL A 1 106 ? -14.094 -11.492 5.66 1 95.44 106 VAL A O 1
ATOM 805 N N . THR A 1 107 ? -15.344 -12.688 7.168 1 96.44 107 THR A N 1
ATOM 806 C CA . THR A 1 107 ? -14.602 -12.188 8.32 1 96.44 107 THR A CA 1
ATOM 807 C C . THR A 1 107 ? -13.922 -13.344 9.062 1 96.44 107 THR A C 1
ATOM 809 O O . THR A 1 107 ? -14.281 -14.508 8.875 1 96.44 107 THR A O 1
ATOM 812 N N . ASN A 1 108 ? -12.891 -13 9.742 1 95.56 108 ASN A N 1
ATOM 813 C CA . ASN A 1 108 ? -12.289 -13.961 10.664 1 95.56 108 ASN A CA 1
ATOM 814 C C . ASN A 1 108 ? -13.086 -14.055 11.961 1 95.56 108 ASN A C 1
ATOM 816 O O . ASN A 1 108 ? -14.172 -13.477 12.078 1 95.56 108 ASN A O 1
ATOM 820 N N . GLU A 1 109 ? -12.625 -14.766 12.945 1 94.75 109 GLU A N 1
ATOM 821 C CA . GLU A 1 109 ? -13.344 -15.062 14.18 1 94.75 109 GLU A CA 1
ATOM 822 C C . GLU A 1 109 ? -13.516 -13.805 15.031 1 94.75 109 GLU A C 1
ATOM 824 O O . GLU A 1 109 ? -14.383 -13.742 15.898 1 94.75 109 GLU A O 1
ATOM 829 N N . LYS A 1 110 ? -12.727 -12.797 14.75 1 95.44 110 LYS A N 1
ATOM 830 C CA . LYS A 1 110 ? -12.781 -11.57 15.539 1 95.44 110 LYS A CA 1
ATOM 831 C C . LYS A 1 110 ? -13.656 -10.523 14.852 1 95.44 110 LYS A C 1
ATOM 833 O O . LYS A 1 110 ? -13.789 -9.398 15.344 1 95.44 110 LYS A O 1
ATOM 838 N N . GLY A 1 111 ? -14.109 -10.867 13.688 1 96.56 111 GLY A N 1
ATOM 839 C CA . GLY A 1 111 ? -14.977 -9.953 12.969 1 96.56 111 GLY A CA 1
ATOM 840 C C . GLY A 1 111 ? -14.234 -9.07 11.977 1 96.56 111 GLY A C 1
ATOM 841 O O . GLY A 1 111 ? -14.844 -8.242 11.305 1 96.56 111 GLY A O 1
ATOM 842 N N . GLN A 1 112 ? -12.969 -9.203 11.852 1 96.62 112 GLN A N 1
ATOM 843 C CA . GLN A 1 112 ? -12.172 -8.484 10.859 1 96.62 112 GLN A CA 1
ATOM 844 C C . GLN A 1 112 ? -12.289 -9.141 9.484 1 96.62 112 GLN A C 1
ATOM 846 O O . GLN A 1 112 ? -12.609 -10.328 9.375 1 96.62 112 GLN A O 1
ATOM 851 N N . ALA A 1 113 ? -12.078 -8.312 8.43 1 96.31 113 ALA A N 1
ATOM 852 C CA . ALA A 1 113 ? -11.992 -8.938 7.117 1 96.31 113 ALA A CA 1
ATOM 853 C C . ALA A 1 113 ? -11.023 -10.117 7.133 1 96.31 113 ALA A C 1
ATOM 855 O O . ALA A 1 113 ? -10.008 -10.078 7.832 1 96.31 113 ALA A O 1
ATOM 856 N N . VAL A 1 114 ? -11.234 -11.141 6.383 1 97.44 114 VAL A N 1
ATOM 857 C CA . VAL A 1 114 ? -10.484 -12.391 6.418 1 97.44 114 VAL A CA 1
ATOM 858 C C . VAL A 1 114 ? -9.047 -12.148 5.977 1 97.44 114 VAL A C 1
ATOM 860 O O . VAL A 1 114 ? -8.164 -12.977 6.223 1 97.44 114 VAL A O 1
ATOM 863 N N . TYR A 1 115 ? -8.781 -10.953 5.418 1 98.31 115 TYR A N 1
ATOM 864 C CA . TYR A 1 115 ? -7.473 -10.625 4.852 1 98.31 115 TYR A CA 1
ATOM 865 C C . TYR A 1 115 ? -6.543 -10.055 5.914 1 98.31 115 TYR A C 1
ATOM 867 O O . TYR A 1 115 ? -5.332 -9.961 5.703 1 98.31 115 TYR A O 1
ATOM 875 N N . TYR A 1 116 ? -7.078 -9.641 7.062 1 98.31 116 TYR A N 1
ATOM 876 C CA . TYR A 1 116 ? -6.246 -9.086 8.125 1 98.31 116 TYR A CA 1
ATOM 877 C C . TYR A 1 116 ? -5.191 -10.094 8.57 1 98.31 116 TYR A C 1
ATOM 879 O O . TYR A 1 116 ? -5.449 -11.297 8.594 1 98.31 116 TYR A O 1
ATOM 887 N N . ASN A 1 117 ? -4.059 -9.57 8.891 1 98.31 117 ASN A N 1
ATOM 888 C CA . ASN A 1 117 ? -2.912 -10.32 9.391 1 98.31 117 ASN A CA 1
ATOM 889 C C . ASN A 1 117 ? -2.238 -11.117 8.281 1 98.31 117 ASN A C 1
ATOM 891 O O . ASN A 1 117 ? -1.471 -12.039 8.555 1 98.31 117 ASN A O 1
ATOM 895 N N . LYS A 1 118 ? -2.625 -10.859 7.082 1 98.69 118 LYS A N 1
ATOM 896 C CA . LYS A 1 118 ? -1.909 -11.32 5.895 1 98.69 118 LYS A CA 1
ATOM 897 C C . LYS A 1 118 ? -1.139 -10.18 5.238 1 98.69 118 LYS A C 1
ATOM 899 O O . LYS A 1 118 ? -1.479 -9.008 5.418 1 98.69 118 LYS A O 1
ATOM 904 N N . VAL A 1 119 ? -0.075 -10.539 4.543 1 98.94 119 VAL A N 1
ATOM 905 C CA . VAL A 1 119 ? 0.736 -9.516 3.887 1 98.94 119 VAL A CA 1
ATOM 906 C C . VAL A 1 119 ? 0.684 -9.711 2.373 1 98.94 119 VAL A C 1
ATOM 908 O O . VAL A 1 119 ? 0.5 -10.828 1.888 1 98.94 119 VAL A O 1
ATOM 911 N N . GLY A 1 120 ? 0.761 -8.602 1.681 1 98.88 120 GLY A N 1
ATOM 912 C CA . GLY A 1 120 ? 0.64 -8.648 0.232 1 98.88 120 GLY A CA 1
ATOM 913 C C . GLY A 1 120 ? 1.833 -8.047 -0.485 1 98.88 120 GLY A C 1
ATOM 914 O O . GLY A 1 120 ? 2.461 -7.113 0.019 1 98.88 120 GLY A O 1
ATOM 915 N N . GLY A 1 121 ? 2.188 -8.516 -1.604 1 98.88 121 GLY A N 1
ATOM 916 C CA . GLY A 1 121 ? 3.189 -8 -2.523 1 98.88 121 GLY A CA 1
ATOM 917 C C . GLY A 1 121 ? 2.836 -8.227 -3.98 1 98.88 121 GLY A C 1
ATOM 918 O O . GLY A 1 121 ? 1.802 -8.82 -4.289 1 98.88 121 GLY A O 1
ATOM 919 N N . VAL A 1 122 ? 3.703 -7.664 -4.891 1 98.94 122 VAL A N 1
ATOM 920 C CA . VAL A 1 122 ? 3.387 -7.777 -6.312 1 98.94 122 VAL A CA 1
ATOM 921 C C . VAL A 1 122 ? 4.672 -7.977 -7.113 1 98.94 122 VAL A C 1
ATOM 923 O O . VAL A 1 122 ? 5.711 -7.402 -6.785 1 98.94 122 VAL A O 1
ATOM 926 N N . VAL A 1 123 ? 4.562 -8.859 -8.07 1 98.88 123 VAL A N 1
ATOM 927 C C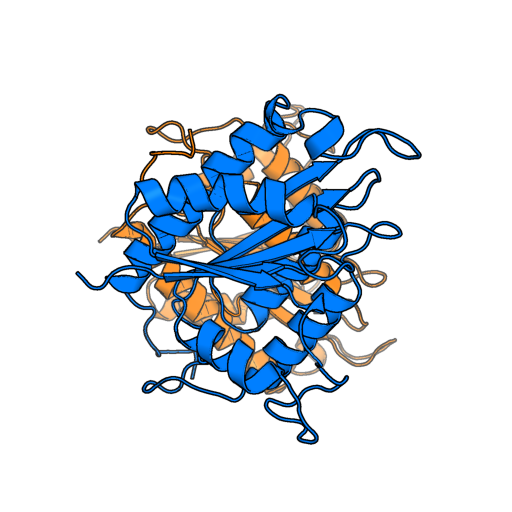A . VAL A 1 123 ? 5.629 -9.117 -9.031 1 98.88 123 VAL A CA 1
ATOM 928 C C . VAL A 1 123 ? 5.129 -8.836 -10.445 1 98.88 123 VAL A C 1
ATOM 930 O O . VAL A 1 123 ? 4.066 -9.32 -10.844 1 98.88 123 VAL A O 1
ATOM 933 N N . ILE A 1 124 ? 5.922 -8.055 -11.242 1 98.75 124 ILE A N 1
ATOM 934 C CA . ILE A 1 124 ? 5.441 -7.582 -12.531 1 98.75 124 ILE A CA 1
ATOM 935 C C . ILE A 1 124 ? 6.516 -7.793 -13.594 1 98.75 124 ILE A C 1
ATOM 937 O O . ILE A 1 124 ? 7.695 -7.512 -13.359 1 98.75 124 ILE A O 1
ATOM 941 N N . THR A 1 125 ? 6.109 -8.305 -14.727 1 97.81 125 THR A N 1
ATOM 942 C CA . THR A 1 125 ? 7.016 -8.43 -15.867 1 97.81 125 THR A CA 1
ATOM 943 C C . THR A 1 125 ? 6.426 -7.75 -17.094 1 97.81 125 THR A C 1
ATOM 945 O O . THR A 1 125 ? 5.203 -7.676 -17.25 1 97.81 125 THR A O 1
ATOM 948 N N . GLY A 1 126 ? 7.312 -7.23 -17.953 1 94.69 126 GLY A N 1
ATOM 949 C CA . GLY A 1 126 ? 6.863 -6.68 -19.234 1 94.69 126 GLY A CA 1
ATOM 950 C C . GLY A 1 126 ? 7.992 -6.086 -20.047 1 94.69 126 GLY A C 1
ATOM 951 O O . GLY A 1 126 ? 9.086 -5.84 -19.531 1 94.69 126 GLY A O 1
ATOM 952 N N . ASN A 1 127 ? 7.703 -5.902 -21.281 1 91.88 127 ASN A N 1
ATOM 953 C CA . ASN A 1 127 ? 8.586 -5.184 -22.188 1 91.88 127 ASN A CA 1
ATOM 954 C C . ASN A 1 127 ? 8.023 -3.812 -22.547 1 91.88 127 ASN A C 1
ATOM 956 O O . ASN A 1 127 ? 7.996 -3.438 -23.719 1 91.88 127 ASN A O 1
ATOM 960 N N . GLU A 1 128 ? 7.562 -3.15 -21.594 1 90.12 128 GLU A N 1
ATOM 961 C CA . GLU A 1 128 ? 6.973 -1.823 -21.734 1 90.12 128 GLU A CA 1
ATOM 962 C C . GLU A 1 128 ? 6.926 -1.091 -20.406 1 90.12 128 GLU A C 1
ATOM 964 O O . GLU A 1 128 ? 7.273 -1.658 -19.359 1 90.12 128 GLU A O 1
ATOM 969 N N . ASP A 1 129 ? 6.527 0.142 -20.547 1 91.69 129 ASP A N 1
ATOM 970 C CA . ASP A 1 129 ? 6.328 0.914 -19.328 1 91.69 129 ASP A CA 1
ATOM 971 C C . ASP A 1 129 ? 5.02 0.532 -18.641 1 91.69 129 ASP A C 1
ATOM 973 O O . ASP A 1 129 ? 4.18 -0.15 -19.234 1 91.69 129 ASP A O 1
ATOM 977 N N . GLY A 1 130 ? 4.941 0.845 -17.266 1 95.69 130 GLY A N 1
ATOM 978 C CA . GLY A 1 130 ? 3.674 0.664 -16.578 1 95.69 130 GLY A CA 1
ATOM 979 C C . GLY A 1 130 ? 3.793 -0.167 -15.32 1 95.69 130 GLY A C 1
ATOM 980 O O . GLY A 1 130 ? 2.793 -0.429 -14.641 1 95.69 130 GLY A O 1
ATOM 981 N N . ALA A 1 131 ? 4.969 -0.609 -14.984 1 96.56 131 ALA A N 1
ATOM 982 C CA . ALA A 1 131 ? 5.152 -1.477 -13.82 1 96.56 131 ALA A CA 1
ATOM 983 C C . ALA A 1 131 ? 4.699 -0.781 -12.539 1 96.56 131 ALA A C 1
ATOM 985 O O . ALA A 1 131 ? 3.98 -1.366 -11.727 1 96.56 131 ALA A O 1
ATOM 986 N N . LYS A 1 132 ? 5.078 0.474 -12.312 1 96.88 132 LYS A N 1
ATOM 987 C CA . LYS A 1 132 ? 4.707 1.188 -11.094 1 96.88 132 LYS A CA 1
ATOM 988 C C . LYS A 1 132 ? 3.211 1.491 -11.062 1 96.88 132 LYS A C 1
ATOM 990 O O . LYS A 1 132 ? 2.594 1.508 -10 1 96.88 132 LYS A O 1
ATOM 995 N N . HIS A 1 133 ? 2.676 1.767 -12.258 1 97.06 133 HIS A N 1
ATOM 996 C CA . HIS A 1 133 ? 1.232 1.941 -12.359 1 97.06 133 HIS A CA 1
ATOM 997 C C . HIS A 1 133 ? 0.494 0.683 -11.914 1 97.06 133 HIS A C 1
ATOM 999 O O . HIS A 1 133 ? -0.438 0.757 -11.109 1 97.06 133 HIS A O 1
ATOM 1005 N N . ALA A 1 134 ? 0.875 -0.474 -12.414 1 98.25 134 ALA A N 1
ATOM 1006 C CA . ALA A 1 134 ? 0.278 -1.752 -12.031 1 98.25 134 ALA A CA 1
ATOM 1007 C C . ALA A 1 134 ? 0.511 -2.051 -10.555 1 98.25 134 ALA A C 1
ATOM 1009 O O . ALA A 1 134 ? -0.396 -2.512 -9.859 1 98.25 134 ALA A O 1
ATOM 1010 N N . ALA A 1 135 ? 1.714 -1.784 -10.078 1 98.69 135 ALA A N 1
ATOM 1011 C CA . ALA A 1 135 ? 2.045 -2.021 -8.672 1 98.69 135 ALA A CA 1
ATOM 1012 C C . ALA A 1 135 ? 1.159 -1.188 -7.75 1 98.69 135 ALA A C 1
ATOM 1014 O O . ALA A 1 135 ? 0.611 -1.704 -6.773 1 98.69 135 ALA A O 1
ATOM 1015 N N . ALA A 1 136 ? 1.014 0.089 -8.094 1 98.56 136 ALA A N 1
ATOM 1016 C CA . ALA A 1 136 ? 0.186 0.986 -7.289 1 98.56 136 ALA A CA 1
ATOM 1017 C C . ALA A 1 136 ? -1.25 0.476 -7.203 1 98.56 136 ALA A C 1
ATOM 1019 O O . ALA A 1 136 ? -1.837 0.44 -6.117 1 98.56 136 ALA A O 1
ATOM 1020 N N . SER A 1 137 ? -1.763 0.092 -8.32 1 98.31 137 SER A N 1
ATOM 1021 C CA . SER A 1 137 ? -3.129 -0.416 -8.391 1 98.31 137 SER A CA 1
ATOM 1022 C C . SER A 1 137 ? -3.299 -1.663 -7.531 1 98.31 137 SER A C 1
ATOM 1024 O O . SER A 1 137 ? -4.227 -1.742 -6.723 1 98.31 137 SER A O 1
ATOM 1026 N N . VAL A 1 138 ? -2.408 -2.602 -7.637 1 98.75 138 VAL A N 1
ATOM 1027 C CA . VAL A 1 138 ? -2.525 -3.889 -6.961 1 98.75 138 VAL A CA 1
ATOM 1028 C C . VAL A 1 138 ? -2.33 -3.701 -5.457 1 98.75 138 VAL A C 1
ATOM 1030 O O . VAL A 1 138 ? -3.145 -4.168 -4.656 1 98.75 138 VAL A O 1
ATOM 1033 N N . LEU A 1 139 ? -1.249 -3.025 -5.07 1 98.81 139 LEU A N 1
ATOM 1034 C CA . LEU A 1 139 ? -0.922 -2.9 -3.656 1 98.81 139 LEU A CA 1
ATOM 1035 C C . LEU A 1 139 ? -1.965 -2.057 -2.93 1 98.81 139 LEU A C 1
ATOM 1037 O O . LEU A 1 139 ? -2.324 -2.355 -1.788 1 98.81 139 LEU A O 1
ATOM 1041 N N . TYR A 1 140 ? -2.445 -1.054 -3.59 1 98.62 140 TYR A N 1
ATOM 1042 C CA . TYR A 1 140 ? -3.555 -0.305 -3.01 1 98.62 140 TYR A CA 1
ATOM 1043 C C . TYR A 1 140 ? -4.773 -1.197 -2.82 1 98.62 140 TYR A C 1
ATOM 1045 O O . TYR A 1 140 ? -5.387 -1.204 -1.748 1 98.62 140 TYR A O 1
ATOM 1053 N N . GLY A 1 141 ? -5.152 -1.881 -3.879 1 98.5 141 GLY A N 1
ATOM 1054 C CA . GLY A 1 141 ? -6.285 -2.785 -3.77 1 98.5 141 GLY A CA 1
ATOM 1055 C C . GLY A 1 141 ? -6.164 -3.752 -2.605 1 98.5 141 GLY A C 1
ATOM 1056 O O . GLY A 1 141 ? -7.129 -3.965 -1.868 1 98.5 141 GLY A O 1
ATOM 1057 N N . LEU A 1 142 ? -4.984 -4.312 -2.451 1 98.75 142 LEU A N 1
ATOM 1058 C CA . LEU A 1 142 ? -4.758 -5.254 -1.363 1 98.75 142 LEU A CA 1
ATOM 1059 C C . LEU A 1 142 ? -4.93 -4.578 -0.009 1 98.75 142 LEU A C 1
ATOM 1061 O O . LEU A 1 142 ? -5.625 -5.098 0.868 1 98.75 142 LEU A O 1
ATOM 1065 N N . SER A 1 143 ? -4.332 -3.41 0.191 1 98.56 143 SER A N 1
ATOM 1066 C CA . SER A 1 143 ? -4.441 -2.738 1.482 1 98.56 143 SER A CA 1
ATOM 1067 C C . SER A 1 143 ? -5.871 -2.277 1.749 1 98.56 143 SER A C 1
ATOM 1069 O O . SER A 1 143 ? -6.32 -2.273 2.896 1 98.56 143 SER A O 1
ATOM 1071 N N . HIS A 1 144 ? -6.527 -1.919 0.705 1 98 144 HIS A N 1
ATOM 1072 C CA . HIS A 1 144 ? -7.895 -1.421 0.82 1 98 144 HIS A CA 1
ATOM 1073 C C . HIS A 1 144 ? -8.836 -2.51 1.319 1 98 144 HIS A C 1
ATOM 1075 O O . HIS A 1 144 ? -9.828 -2.217 1.991 1 98 144 HIS A O 1
ATOM 1081 N N . ILE A 1 145 ? -8.508 -3.777 1.05 1 97.31 145 ILE A N 1
ATOM 1082 C CA . ILE A 1 145 ? -9.453 -4.82 1.418 1 97.31 145 ILE A CA 1
ATOM 1083 C C . ILE A 1 145 ? -8.984 -5.523 2.689 1 97.31 145 ILE A C 1
ATOM 1085 O O . ILE A 1 145 ? -9.695 -6.371 3.236 1 97.31 145 ILE A O 1
ATOM 1089 N N . GLY A 1 146 ? -7.711 -5.199 3.098 1 98.25 146 GLY A N 1
ATOM 1090 C CA . GLY A 1 146 ? -7.449 -5.707 4.434 1 98.25 146 GLY A CA 1
ATOM 1091 C C . GLY A 1 146 ? -6.043 -6.254 4.602 1 98.25 146 GLY A C 1
ATOM 1092 O O . GLY A 1 146 ? -5.633 -6.59 5.715 1 98.25 146 GLY A O 1
ATOM 1093 N N . PHE A 1 147 ? -5.23 -6.367 3.521 1 98.81 147 PHE A N 1
ATOM 1094 C CA . PHE A 1 147 ? -3.855 -6.84 3.639 1 98.81 147 PHE A CA 1
ATOM 1095 C C . PHE A 1 147 ? -2.953 -5.75 4.199 1 98.81 147 PHE A C 1
ATOM 1097 O O . PHE A 1 147 ? -3.225 -4.559 4.023 1 98.81 147 PHE A O 1
ATOM 1104 N N . THR A 1 148 ? -1.93 -6.145 4.867 1 98.94 148 THR A N 1
ATOM 1105 C CA . THR A 1 148 ? -0.814 -5.25 5.148 1 98.94 148 THR A CA 1
ATOM 1106 C C . THR A 1 148 ? 0.189 -5.258 3.998 1 98.94 148 THR A C 1
ATOM 1108 O O . THR A 1 148 ? 0.536 -6.32 3.479 1 98.94 148 THR A O 1
ATOM 1111 N N . VAL A 1 149 ? 0.599 -4.078 3.6 1 98.94 149 VAL A N 1
ATOM 1112 C CA . VAL A 1 149 ? 1.635 -3.951 2.58 1 98.94 149 VAL A CA 1
ATOM 1113 C C . VAL A 1 149 ? 2.949 -3.527 3.23 1 98.94 149 VAL A C 1
ATOM 1115 O O . VAL A 1 149 ? 3.104 -2.371 3.635 1 98.94 149 VAL A O 1
ATOM 1118 N N . PRO A 1 150 ? 3.941 -4.48 3.326 1 98.81 150 PRO A N 1
ATOM 1119 C CA . PRO A 1 150 ? 5.254 -4.141 3.875 1 98.81 150 PRO A CA 1
ATOM 1120 C C . PRO A 1 150 ? 6.055 -3.213 2.959 1 98.81 150 PRO A C 1
ATOM 1122 O O . PRO A 1 150 ? 5.625 -2.93 1.838 1 98.81 150 PRO A O 1
ATOM 1125 N N . PRO A 1 151 ? 7.199 -2.691 3.49 1 98.56 151 PRO A N 1
ATOM 1126 C CA . PRO A 1 151 ? 8.062 -1.863 2.643 1 98.56 151 PRO A CA 1
ATOM 1127 C C . PRO A 1 151 ? 8.617 -2.627 1.443 1 98.56 151 PRO A C 1
ATOM 1129 O O . PRO A 1 151 ? 8.977 -3.801 1.566 1 98.56 151 PRO A O 1
ATOM 1132 N N . ASN A 1 152 ? 8.625 -1.933 0.306 1 98 152 ASN A N 1
ATOM 1133 C CA . ASN A 1 152 ? 9.406 -2.367 -0.851 1 98 152 ASN A CA 1
ATOM 1134 C C . ASN A 1 152 ? 8.984 -3.758 -1.317 1 98 152 ASN A C 1
ATOM 1136 O O . ASN A 1 152 ? 9.828 -4.621 -1.561 1 98 152 ASN A O 1
ATOM 1140 N N . VAL A 1 153 ? 7.652 -3.926 -1.466 1 98.75 153 VAL A N 1
ATOM 1141 C CA . VAL A 1 153 ? 7.16 -5.242 -1.864 1 98.75 153 VAL A CA 1
ATOM 1142 C C . VAL A 1 153 ? 6.621 -5.18 -3.291 1 98.75 153 VAL A C 1
ATOM 1144 O O . VAL A 1 153 ? 5.66 -5.875 -3.629 1 98.75 153 VAL A O 1
ATOM 1147 N N . ASP A 1 154 ? 7.164 -4.293 -4.078 1 98.38 154 ASP A N 1
ATOM 1148 C CA . ASP A 1 154 ? 6.953 -4.242 -5.523 1 98.38 154 ASP A CA 1
ATOM 1149 C C . ASP A 1 154 ? 8.219 -4.648 -6.277 1 98.38 154 ASP A C 1
ATOM 1151 O O . ASP A 1 154 ? 9.227 -3.941 -6.234 1 98.38 154 ASP A O 1
ATOM 1155 N N . CYS A 1 155 ? 8.164 -5.777 -6.867 1 98.38 155 CYS A N 1
ATOM 1156 C CA . CYS A 1 155 ? 9.266 -6.254 -7.695 1 98.38 155 CYS A CA 1
ATOM 1157 C C . CYS A 1 155 ? 8.852 -6.316 -9.164 1 98.38 155 CYS A C 1
ATOM 1159 O O . CYS A 1 155 ? 7.785 -6.84 -9.492 1 98.38 155 CYS A O 1
ATOM 1161 N N . TYR A 1 156 ? 9.711 -5.738 -10 1 97.81 156 TYR A N 1
ATOM 1162 C CA . TYR A 1 156 ? 9.344 -5.82 -11.406 1 97.81 156 TYR A CA 1
ATOM 1163 C C . TYR A 1 156 ? 10.578 -5.895 -12.289 1 97.81 156 TYR A C 1
ATOM 1165 O O . TYR A 1 156 ? 11.672 -5.504 -11.867 1 97.81 156 TYR A O 1
ATOM 1173 N N . TRP A 1 157 ? 10.414 -6.469 -13.422 1 96.94 157 TRP A N 1
ATOM 1174 C CA . TRP A 1 157 ? 11.336 -6.379 -14.555 1 96.94 157 TRP A CA 1
ATOM 1175 C C . TRP A 1 157 ? 10.625 -5.848 -15.789 1 96.94 157 TRP A C 1
ATOM 1177 O O . TRP A 1 157 ? 9.609 -6.406 -16.219 1 96.94 157 TRP A O 1
ATOM 1187 N N . VAL A 1 158 ? 11.172 -4.707 -16.203 1 93.38 158 VAL A N 1
ATOM 1188 C CA . VAL A 1 158 ? 10.688 -4.184 -17.484 1 93.38 158 VAL A CA 1
ATOM 1189 C C . VAL A 1 158 ? 11.859 -4.023 -18.453 1 93.38 158 VAL A C 1
ATOM 1191 O O . VAL A 1 158 ? 12.867 -3.398 -18.109 1 93.38 158 VAL A O 1
ATOM 1194 N N . GLY A 1 159 ? 11.906 -4.836 -19.469 1 87.81 159 GLY A N 1
ATOM 1195 C CA . GLY A 1 159 ? 12.898 -4.633 -20.516 1 87.81 159 GLY A CA 1
ATOM 1196 C C . GLY A 1 159 ? 12.695 -3.34 -21.281 1 87.81 159 GLY A C 1
ATOM 1197 O O . GLY A 1 159 ? 12.008 -2.434 -20.812 1 87.81 159 GLY A O 1
ATOM 1198 N N . GLU A 1 160 ? 13.453 -3.238 -22.344 1 85.06 160 GLU A N 1
ATOM 1199 C CA . GLU A 1 160 ? 13.281 -2.07 -23.203 1 85.06 160 GLU A CA 1
ATOM 1200 C C . GLU A 1 160 ? 11.852 -1.973 -23.719 1 85.06 160 GLU A C 1
ATOM 1202 O O . GLU A 1 160 ? 11.242 -2.986 -24.062 1 85.06 160 GLU A O 1
ATOM 1207 N N . ALA A 1 161 ? 11.406 -0.678 -23.641 1 84.62 161 ALA A N 1
ATOM 1208 C CA . ALA A 1 161 ? 10.07 -0.487 -24.219 1 84.62 161 ALA A CA 1
ATOM 1209 C C . ALA A 1 161 ? 10.039 -0.909 -25.688 1 84.62 161 ALA A C 1
ATOM 1211 O O . ALA A 1 161 ? 10.945 -0.579 -26.453 1 84.62 161 ALA A O 1
ATOM 1212 N N . GLY A 1 162 ? 8.891 -1.589 -26.078 1 81.19 162 GLY A N 1
ATOM 1213 C CA . GLY A 1 162 ? 8.789 -2.107 -27.438 1 81.19 162 GLY A CA 1
ATOM 1214 C C . GLY A 1 162 ? 9.211 -3.561 -27.547 1 81.19 162 GLY A C 1
ATOM 1215 O O . GLY A 1 162 ? 9.25 -4.281 -26.562 1 81.19 162 GLY A O 1
ATOM 1216 N N . PRO A 1 163 ? 9.43 -3.949 -28.797 1 83.38 163 PRO A N 1
ATOM 1217 C CA . PRO A 1 163 ? 9.82 -5.344 -29 1 83.38 163 PRO A CA 1
ATOM 1218 C C . PRO A 1 163 ? 11.188 -5.664 -28.391 1 83.38 163 PRO A C 1
ATOM 1220 O O . PRO A 1 163 ? 12.062 -4.801 -28.359 1 83.38 163 PRO A O 1
ATOM 1223 N N . GLY A 1 164 ? 11.477 -6.785 -27.75 1 86.19 164 GLY A N 1
ATOM 1224 C CA . GLY A 1 164 ? 12.711 -7.234 -27.141 1 86.19 164 GLY A CA 1
ATOM 1225 C C . GLY A 1 164 ? 12.547 -8.484 -26.297 1 86.19 164 GLY A C 1
ATOM 1226 O O . GLY A 1 164 ? 11.438 -9.016 -26.188 1 86.19 164 GLY A O 1
ATOM 1227 N N . PRO A 1 165 ? 13.695 -8.898 -25.844 1 91.25 165 PRO A N 1
ATOM 1228 C CA . PRO A 1 165 ? 13.609 -10.125 -25.047 1 91.25 165 PRO A CA 1
ATOM 1229 C C . PRO A 1 165 ? 12.828 -9.938 -23.75 1 91.25 165 PRO A C 1
ATOM 1231 O O . PRO A 1 165 ? 12.93 -8.883 -23.109 1 91.25 165 PRO A O 1
ATOM 1234 N N . SER A 1 166 ? 12.07 -10.953 -23.484 1 93.38 166 SER A N 1
ATOM 1235 C CA . SER A 1 166 ? 11.367 -10.969 -22.203 1 93.38 166 SER A CA 1
ATOM 1236 C C . SER A 1 166 ? 12.273 -11.438 -21.078 1 93.38 166 SER A C 1
ATOM 1238 O O . SER A 1 166 ? 13.453 -11.727 -21.297 1 93.38 166 SER A O 1
ATOM 1240 N N . PHE A 1 167 ? 11.805 -11.445 -19.875 1 95.56 167 PHE A N 1
ATOM 1241 C CA . PHE A 1 167 ? 12.562 -11.641 -18.641 1 95.56 167 PHE A CA 1
ATOM 1242 C C . PHE A 1 167 ? 13.492 -12.836 -18.766 1 95.56 167 PHE A C 1
ATOM 1244 O O . PHE A 1 167 ? 14.695 -12.727 -18.484 1 95.56 167 PHE A O 1
ATOM 1251 N N . ILE A 1 168 ? 12.945 -14.039 -19.141 1 95.12 168 ILE A N 1
ATOM 1252 C CA . ILE A 1 168 ? 13.742 -15.258 -19.219 1 95.12 168 ILE A CA 1
ATOM 1253 C C . ILE A 1 168 ? 14.812 -15.109 -20.297 1 95.12 168 ILE A C 1
ATOM 1255 O O . ILE A 1 168 ? 16 -15.297 -20.031 1 95.12 168 ILE A O 1
ATOM 1259 N N . GLU A 1 169 ? 14.367 -14.648 -21.438 1 94.12 169 GLU A N 1
ATOM 1260 C CA . GLU A 1 169 ? 15.273 -14.516 -22.578 1 94.12 169 GLU A CA 1
ATOM 1261 C C . GLU A 1 169 ? 16.344 -13.461 -22.312 1 94.12 169 GLU A C 1
ATOM 1263 O O . GLU A 1 169 ? 17.484 -13.602 -22.75 1 94.12 169 GLU A O 1
ATOM 1268 N N . ALA A 1 170 ? 16.062 -12.492 -21.578 1 93.75 170 ALA A N 1
ATOM 1269 C CA . ALA A 1 170 ? 16.938 -11.359 -21.328 1 93.75 170 ALA A CA 1
ATOM 1270 C C . ALA A 1 170 ? 17.875 -11.633 -20.141 1 93.75 170 ALA A C 1
ATOM 1272 O O . ALA A 1 170 ? 18.688 -10.789 -19.781 1 93.75 170 ALA A O 1
ATOM 1273 N N . ASP A 1 171 ? 17.766 -12.805 -19.484 1 94.69 171 ASP A N 1
ATOM 1274 C CA . ASP A 1 171 ? 18.453 -13.016 -18.219 1 94.69 171 ASP A CA 1
ATOM 1275 C C . ASP A 1 171 ? 18.141 -11.891 -17.234 1 94.69 171 ASP A C 1
ATOM 1277 O O . ASP A 1 171 ? 19.062 -11.258 -16.703 1 94.69 171 ASP A O 1
ATOM 1281 N N . GLY A 1 172 ? 16.906 -11.68 -17.031 1 93.25 172 GLY A N 1
ATOM 1282 C CA . GLY A 1 172 ? 16.422 -10.539 -16.266 1 93.25 172 GLY A CA 1
ATOM 1283 C C . GLY A 1 172 ? 17 -10.469 -14.867 1 93.25 172 GLY A C 1
ATOM 1284 O O . GLY A 1 172 ? 17.109 -9.383 -14.289 1 93.25 172 GLY A O 1
ATOM 1285 N N . MET A 1 173 ? 17.422 -11.594 -14.297 1 94.88 173 MET A N 1
ATOM 1286 C CA . MET A 1 173 ? 18 -11.625 -12.953 1 94.88 173 MET A CA 1
ATOM 1287 C C . MET A 1 173 ? 19.391 -11.008 -12.938 1 94.88 173 MET A C 1
ATOM 1289 O O . MET A 1 173 ? 19.953 -10.727 -11.875 1 94.88 173 MET A O 1
ATOM 1293 N N . SER A 1 174 ? 19.906 -10.758 -14.086 1 94.56 174 SER A N 1
ATOM 1294 C CA . SER A 1 174 ? 21.188 -10.055 -14.156 1 94.56 174 SER A CA 1
ATOM 1295 C C . SER A 1 174 ? 21.016 -8.555 -13.914 1 94.56 174 SER A C 1
ATOM 1297 O O . SER A 1 174 ? 21.984 -7.84 -13.672 1 94.56 174 SER A O 1
ATOM 1299 N N . ASN A 1 175 ? 19.75 -8.156 -14.008 1 93.88 175 ASN A N 1
ATOM 1300 C CA . ASN A 1 175 ? 19.453 -6.773 -13.672 1 93.88 175 ASN A CA 1
ATOM 1301 C C . ASN A 1 175 ? 19.516 -6.527 -12.172 1 93.88 175 ASN A C 1
ATOM 1303 O O . ASN A 1 175 ? 18.734 -7.098 -11.406 1 93.88 175 ASN A O 1
ATOM 1307 N N . GLU A 1 176 ? 20.391 -5.609 -11.75 1 94.62 176 GLU A N 1
ATOM 1308 C CA . GLU A 1 176 ? 20.672 -5.418 -10.328 1 94.62 176 GLU A CA 1
ATOM 1309 C C . GLU A 1 176 ? 19.453 -4.863 -9.602 1 94.62 176 GLU A C 1
ATOM 1311 O O . GLU A 1 176 ? 19.219 -5.184 -8.43 1 94.62 176 GLU A O 1
ATOM 1316 N N . PHE A 1 177 ? 18.719 -4.035 -10.297 1 94.19 177 PHE A N 1
ATOM 1317 C CA . PHE A 1 177 ? 17.516 -3.49 -9.695 1 94.19 177 PHE A CA 1
ATOM 1318 C C . PHE A 1 177 ? 16.516 -4.598 -9.398 1 94.19 177 PHE A C 1
ATOM 1320 O O . PHE A 1 177 ? 16.031 -4.723 -8.266 1 94.19 177 PHE A O 1
ATOM 1327 N N . THR A 1 178 ? 16.219 -5.426 -10.422 1 96.56 178 THR A N 1
ATOM 1328 C CA . THR A 1 178 ? 15.273 -6.52 -10.266 1 96.56 178 THR A CA 1
ATOM 1329 C C . THR A 1 178 ? 15.758 -7.508 -9.203 1 96.56 178 THR A C 1
ATOM 1331 O O . THR A 1 178 ? 14.984 -7.902 -8.32 1 96.56 178 THR A O 1
ATOM 1334 N N . LYS A 1 179 ? 17.016 -7.82 -9.242 1 96.5 179 LYS A N 1
ATOM 1335 C CA . LYS A 1 179 ? 17.594 -8.758 -8.281 1 96.5 179 LYS A CA 1
ATOM 1336 C C . LYS A 1 179 ? 17.453 -8.234 -6.855 1 96.5 179 LYS A C 1
ATOM 1338 O O . LYS A 1 179 ? 17.078 -8.984 -5.953 1 96.5 179 LYS A O 1
ATOM 1343 N N . GLY A 1 180 ? 17.812 -6.953 -6.664 1 97 180 GLY A N 1
ATOM 1344 C CA . GLY A 1 180 ? 17.672 -6.355 -5.348 1 97 180 GLY A CA 1
ATOM 1345 C C . GLY A 1 180 ? 16.25 -6.363 -4.84 1 97 180 GLY A C 1
ATOM 1346 O O . GLY A 1 180 ? 16 -6.633 -3.66 1 97 180 GLY A O 1
ATOM 1347 N N . HIS A 1 181 ? 15.328 -6.145 -5.738 1 97.69 181 HIS A N 1
ATOM 1348 C CA . HIS A 1 181 ? 13.93 -6.055 -5.324 1 97.69 181 HIS A CA 1
ATOM 1349 C C . HIS A 1 181 ? 13.328 -7.441 -5.121 1 97.69 181 HIS A C 1
ATOM 1351 O O . HIS A 1 181 ? 12.359 -7.598 -4.371 1 97.69 181 HIS A O 1
ATOM 1357 N N . VAL A 1 182 ? 13.836 -8.469 -5.785 1 98.56 182 VAL A N 1
ATOM 1358 C CA . VAL A 1 182 ? 13.461 -9.844 -5.469 1 98.56 182 VAL A CA 1
ATOM 1359 C C . VAL A 1 182 ? 13.766 -10.141 -4 1 98.56 182 VAL A C 1
ATOM 1361 O O . VAL A 1 182 ? 12.906 -10.648 -3.271 1 98.56 182 VAL A O 1
ATOM 1364 N N . THR A 1 183 ? 14.938 -9.773 -3.633 1 98.5 183 THR A N 1
ATOM 1365 C CA . THR A 1 183 ? 15.383 -10.023 -2.268 1 98.5 183 THR A CA 1
ATOM 1366 C C . THR A 1 183 ? 14.562 -9.203 -1.272 1 98.5 183 THR A C 1
ATOM 1368 O O . THR A 1 183 ? 14.07 -9.742 -0.28 1 98.5 183 THR A O 1
ATOM 1371 N N . MET A 1 184 ? 14.375 -7.922 -1.51 1 98.25 184 MET A N 1
ATOM 1372 C CA . MET A 1 184 ? 13.633 -7.047 -0.605 1 98.25 184 MET A CA 1
ATOM 1373 C C . MET A 1 184 ? 12.195 -7.516 -0.451 1 98.25 184 MET A C 1
ATOM 1375 O O . MET A 1 184 ? 11.664 -7.559 0.662 1 98.25 184 MET A O 1
ATOM 1379 N N . LEU A 1 185 ? 11.609 -7.855 -1.591 1 98.81 185 LEU A N 1
ATOM 1380 C CA . LEU A 1 185 ? 10.227 -8.32 -1.551 1 98.81 185 LEU A CA 1
ATOM 1381 C C . LEU A 1 185 ? 10.109 -9.586 -0.702 1 98.81 185 LEU A C 1
ATOM 1383 O O . LEU A 1 185 ? 9.266 -9.648 0.2 1 98.81 185 LEU A O 1
ATOM 1387 N N . ALA A 1 186 ? 10.953 -10.57 -0.932 1 98.81 186 ALA A N 1
ATOM 1388 C CA . ALA A 1 186 ? 10.891 -11.844 -0.222 1 98.81 186 ALA A CA 1
ATOM 1389 C C . ALA A 1 186 ? 11.047 -11.641 1.282 1 98.81 186 ALA A C 1
ATOM 1391 O O . ALA A 1 186 ? 10.219 -12.117 2.068 1 98.81 186 ALA A O 1
ATOM 1392 N N . TYR A 1 187 ? 11.992 -10.898 1.646 1 98.75 187 TYR A N 1
ATOM 1393 C CA . TYR A 1 187 ? 12.32 -10.82 3.064 1 98.75 187 TYR A CA 1
ATOM 1394 C C . TYR A 1 187 ? 11.352 -9.898 3.797 1 98.75 187 TYR A C 1
ATOM 1396 O O . TYR A 1 187 ? 11.008 -10.141 4.953 1 98.75 187 TYR A O 1
ATOM 1404 N N . ASN A 1 188 ? 10.961 -8.812 3.166 1 98.81 188 ASN A N 1
ATOM 1405 C CA . ASN A 1 188 ? 10.008 -7.945 3.85 1 98.81 188 ASN A CA 1
ATOM 1406 C C . ASN A 1 188 ? 8.648 -8.625 4.02 1 98.81 188 ASN A C 1
ATOM 1408 O O . ASN A 1 188 ? 7.977 -8.43 5.035 1 98.81 188 ASN A O 1
ATOM 1412 N N . LEU A 1 189 ? 8.234 -9.406 3 1 98.88 189 LEU A N 1
ATOM 1413 C CA . LEU A 1 189 ? 7.031 -10.211 3.178 1 98.88 189 LEU A CA 1
ATOM 1414 C C . LEU A 1 189 ? 7.215 -11.211 4.312 1 98.88 189 LEU A C 1
ATOM 1416 O O . LEU A 1 189 ? 6.336 -11.359 5.168 1 98.88 189 LEU A O 1
ATOM 1420 N N . LEU A 1 190 ? 8.32 -11.883 4.336 1 98.75 190 LEU A N 1
ATOM 1421 C CA . LEU A 1 190 ? 8.625 -12.875 5.359 1 98.75 190 LEU A CA 1
ATOM 1422 C C . LEU A 1 190 ? 8.602 -12.242 6.75 1 98.75 190 LEU A C 1
ATOM 1424 O O . LEU A 1 190 ? 7.914 -12.742 7.645 1 98.75 190 LEU A O 1
ATOM 1428 N N . HIS A 1 191 ? 9.359 -11.164 6.91 1 98.75 191 HIS A N 1
ATOM 1429 C CA . HIS A 1 191 ? 9.484 -10.516 8.211 1 98.75 191 HIS A CA 1
ATOM 1430 C C . HIS A 1 191 ? 8.125 -10.055 8.727 1 98.75 191 HIS A C 1
ATOM 1432 O O . HIS A 1 191 ? 7.766 -10.32 9.875 1 98.75 191 HIS A O 1
ATOM 1438 N N . MET A 1 192 ? 7.395 -9.398 7.875 1 98.81 192 MET A N 1
ATOM 1439 C CA . MET A 1 192 ? 6.109 -8.867 8.312 1 98.81 192 MET A CA 1
ATOM 1440 C C . MET A 1 192 ? 5.125 -9.984 8.617 1 98.81 192 MET A C 1
ATOM 1442 O O . MET A 1 192 ? 4.355 -9.906 9.578 1 98.81 192 MET A O 1
ATOM 1446 N N . ALA A 1 193 ? 5.141 -11.031 7.766 1 98.81 193 ALA A N 1
ATOM 1447 C CA . ALA A 1 193 ? 4.266 -12.172 8.031 1 98.81 193 ALA A CA 1
ATOM 1448 C C . ALA A 1 193 ? 4.578 -12.797 9.383 1 98.81 193 ALA A C 1
ATOM 1450 O O . ALA A 1 193 ? 3.668 -13.141 10.141 1 98.81 193 ALA A O 1
ATOM 1451 N N . ARG A 1 194 ? 5.828 -12.938 9.719 1 98.56 194 ARG A N 1
ATOM 1452 C CA . ARG A 1 194 ? 6.234 -13.5 11.008 1 98.56 194 ARG A CA 1
ATOM 1453 C C . ARG A 1 194 ? 5.793 -12.602 12.156 1 98.56 194 ARG A C 1
ATOM 1455 O O . ARG A 1 194 ? 5.277 -13.086 13.164 1 98.56 194 ARG A O 1
ATOM 1462 N N . ILE A 1 195 ? 6.023 -11.32 12 1 98.56 195 ILE A N 1
ATOM 1463 C CA . ILE A 1 195 ? 5.656 -10.352 13.023 1 98.56 195 ILE A CA 1
ATOM 1464 C C . ILE A 1 195 ? 4.152 -10.43 13.297 1 98.56 195 ILE A C 1
ATOM 1466 O O . ILE A 1 195 ? 3.729 -10.484 14.453 1 98.56 195 ILE A O 1
ATOM 1470 N N . LEU A 1 196 ? 3.361 -10.5 12.227 1 98.44 196 LEU A N 1
ATOM 1471 C CA . LEU A 1 196 ? 1.911 -10.492 12.383 1 98.44 196 LEU A CA 1
ATOM 1472 C C . LEU A 1 196 ? 1.408 -11.82 12.922 1 98.44 196 LEU A C 1
ATOM 1474 O O . LEU A 1 196 ? 0.404 -11.867 13.633 1 98.44 196 LEU A O 1
ATOM 1478 N N . LYS A 1 197 ? 2.121 -12.891 12.555 1 97.38 197 LYS A N 1
ATOM 1479 C CA . LYS A 1 197 ? 1.757 -14.195 13.102 1 97.38 197 LYS A CA 1
ATOM 1480 C C . LYS A 1 197 ? 1.91 -14.211 14.617 1 97.38 197 LYS A C 1
ATOM 1482 O O . LYS A 1 197 ? 1.087 -14.797 15.32 1 97.38 197 LYS A O 1
ATOM 1487 N N . GLU A 1 198 ? 2.871 -13.523 15.109 1 97 198 GLU A N 1
ATOM 1488 C CA . GLU A 1 198 ? 3.162 -13.484 16.547 1 97 198 GLU A CA 1
ATOM 1489 C C . GLU A 1 198 ? 2.4 -12.352 17.234 1 97 198 GLU A C 1
ATOM 1491 O O . GLU A 1 198 ? 2.098 -12.438 18.422 1 97 198 GLU A O 1
ATOM 1496 N N . ASN A 1 199 ? 2.146 -11.297 16.5 1 97.69 199 ASN A N 1
ATOM 1497 C CA . ASN A 1 199 ? 1.499 -10.086 17 1 97.69 199 ASN A CA 1
ATOM 1498 C C . ASN A 1 199 ? 0.369 -9.641 16.078 1 97.69 199 ASN A C 1
ATOM 1500 O O . ASN A 1 199 ? 0.467 -8.586 15.43 1 97.69 199 ASN A O 1
ATOM 1504 N N . PRO A 1 200 ? -0.758 -10.375 16.125 1 98 200 PRO A N 1
ATOM 1505 C CA . PRO A 1 200 ? -1.847 -10.023 15.211 1 98 200 PRO A CA 1
ATOM 1506 C C . PRO A 1 200 ? -2.465 -8.664 15.531 1 98 200 PRO A C 1
ATOM 1508 O O . PRO A 1 200 ? -2.49 -8.242 16.688 1 98 200 PRO A O 1
ATOM 1511 N N . ILE A 1 201 ? -2.916 -7.977 14.508 1 98.25 201 ILE A N 1
ATOM 1512 C CA . ILE A 1 201 ? -3.586 -6.691 14.648 1 98.25 201 ILE A CA 1
ATOM 1513 C C . ILE A 1 201 ? -4.84 -6.852 15.5 1 98.25 201 ILE A C 1
ATOM 1515 O O . ILE A 1 201 ? -5.711 -7.668 15.188 1 98.25 201 ILE A O 1
ATOM 1519 N N . PRO A 1 202 ? -4.961 -6.129 16.594 1 98 202 PRO A N 1
ATOM 1520 C CA . PRO A 1 202 ? -6.184 -6.184 17.391 1 98 202 PRO A CA 1
ATOM 1521 C C . PRO A 1 202 ? -7.43 -5.801 16.594 1 98 202 PRO A C 1
ATOM 1523 O O . PRO A 1 202 ? -7.336 -5.066 15.617 1 98 202 PRO A O 1
ATOM 1526 N N . ALA A 1 203 ? -8.547 -6.277 17.047 1 96.94 203 ALA A N 1
ATOM 1527 C CA . ALA A 1 203 ? -9.805 -6.035 16.344 1 96.94 203 ALA A CA 1
ATOM 1528 C C . ALA A 1 203 ? -10.336 -4.633 16.641 1 96.94 203 ALA A C 1
ATOM 1530 O O . ALA A 1 203 ? -11.219 -4.133 15.938 1 96.94 203 ALA A O 1
ATOM 1531 N N . GLU A 1 204 ? -9.844 -4.07 17.656 1 96.75 204 GLU A N 1
ATOM 1532 C CA . GLU A 1 204 ? -10.32 -2.752 18.078 1 96.75 204 GLU A CA 1
ATOM 1533 C C . GLU A 1 204 ? -10.195 -1.742 16.938 1 96.75 204 GLU A C 1
ATOM 1535 O O . GLU A 1 204 ? -9.109 -1.542 16.391 1 96.75 204 GLU A O 1
ATOM 1540 N N . GLY A 1 205 ? -11.359 -1.197 16.516 1 96.12 205 GLY A N 1
ATOM 1541 C CA . GLY A 1 205 ? -11.391 -0.118 15.539 1 96.12 205 GLY A CA 1
ATOM 1542 C C . GLY A 1 205 ? -11.531 -0.608 14.117 1 96.12 205 GLY A C 1
ATOM 1543 O O . GLY A 1 205 ? -11.562 0.193 13.18 1 96.12 205 GLY A O 1
ATOM 1544 N N . ASN A 1 206 ? -11.633 -1.907 13.938 1 94.44 206 ASN A N 1
ATOM 1545 C CA . ASN A 1 206 ? -11.625 -2.352 12.547 1 94.44 206 ASN A CA 1
ATOM 1546 C C . ASN A 1 206 ? -12.609 -3.498 12.32 1 94.44 206 ASN A C 1
ATOM 1548 O O . ASN A 1 206 ? -12.375 -4.359 11.477 1 94.44 206 ASN A O 1
ATOM 1552 N N . VAL A 1 207 ? -13.688 -3.523 13.148 1 93.69 207 VAL A N 1
ATOM 1553 C CA . VAL A 1 207 ? -14.75 -4.516 12.977 1 93.69 207 VAL A CA 1
ATOM 1554 C C . VAL A 1 207 ? -16.047 -3.818 12.609 1 93.69 207 VAL A C 1
ATOM 1556 O O . VAL A 1 207 ? -16.266 -2.654 12.953 1 93.69 207 VAL A O 1
ATOM 1559 N N . MET B 1 1 ? 6.828 2.982 27.922 1 56.62 1 MET B N 1
ATOM 1560 C CA . MET B 1 1 ? 7.145 2.816 26.516 1 56.62 1 MET B CA 1
ATOM 1561 C C . MET B 1 1 ? 7.152 4.16 25.797 1 56.62 1 MET B C 1
ATOM 1563 O O . MET B 1 1 ? 6.438 5.086 26.188 1 56.62 1 MET B O 1
ATOM 1567 N N . ALA B 1 2 ? 8.102 4.418 24.922 1 73.62 2 ALA B N 1
ATOM 1568 C CA . ALA B 1 2 ? 8.234 5.734 24.312 1 73.62 2 ALA B CA 1
ATOM 1569 C C . ALA B 1 2 ? 6.949 6.137 23.594 1 73.62 2 ALA B C 1
ATOM 1571 O O . ALA B 1 2 ? 6.285 5.297 22.984 1 73.62 2 ALA B O 1
ATOM 1572 N N . VAL B 1 3 ? 6.41 7.289 23.75 1 93.75 3 VAL B N 1
ATOM 1573 C CA . VAL B 1 3 ? 5.195 7.855 23.172 1 93.75 3 VAL B CA 1
ATOM 1574 C C . VAL B 1 3 ? 5.297 7.855 21.641 1 93.75 3 VAL B C 1
ATOM 1576 O O . VAL B 1 3 ? 6.312 8.273 21.078 1 93.75 3 VAL B O 1
ATOM 1579 N N . LEU B 1 4 ? 4.297 7.23 20.969 1 98.31 4 LEU B N 1
ATOM 1580 C CA . LEU B 1 4 ? 4.25 7.281 19.516 1 98.31 4 LEU B CA 1
ATOM 1581 C C . LEU B 1 4 ? 4.008 8.703 19.031 1 98.31 4 LEU B C 1
ATOM 1583 O O . LEU B 1 4 ? 3.338 9.492 19.703 1 98.31 4 LEU B O 1
ATOM 1587 N N . LYS B 1 5 ? 4.582 8.992 17.906 1 98.81 5 LYS B N 1
ATOM 1588 C CA . LYS B 1 5 ? 4.414 10.297 17.281 1 98.81 5 LYS B CA 1
ATOM 1589 C C . LYS B 1 5 ? 3.771 10.164 15.898 1 98.81 5 LYS B C 1
ATOM 1591 O O . LYS B 1 5 ? 4.234 9.391 15.062 1 98.81 5 LYS B O 1
ATOM 1596 N N . ALA B 1 6 ? 2.684 10.93 15.695 1 98.94 6 ALA B N 1
ATOM 1597 C CA . ALA B 1 6 ? 2.027 10.992 14.391 1 98.94 6 ALA B CA 1
ATOM 1598 C C . ALA B 1 6 ? 2.205 12.367 13.75 1 98.94 6 ALA B C 1
ATOM 1600 O O . ALA B 1 6 ? 1.973 13.391 14.398 1 98.94 6 ALA B O 1
ATOM 1601 N N . LEU B 1 7 ? 2.637 12.344 12.531 1 98.94 7 LEU B N 1
ATOM 1602 C CA . LEU B 1 7 ? 2.814 13.555 11.742 1 98.94 7 LEU B CA 1
ATOM 1603 C C . LEU B 1 7 ? 1.864 13.57 10.547 1 98.94 7 LEU B C 1
ATOM 1605 O O . LEU B 1 7 ? 1.727 12.57 9.844 1 98.94 7 LEU B O 1
ATOM 1609 N N . VAL B 1 8 ? 1.196 14.688 10.383 1 98.94 8 VAL B N 1
ATOM 1610 C CA . VAL B 1 8 ? 0.408 14.914 9.18 1 98.94 8 VAL B CA 1
ATOM 1611 C C . VAL B 1 8 ? 1.13 15.914 8.266 1 98.94 8 VAL B C 1
ATOM 1613 O O . VAL B 1 8 ? 1.521 17 8.711 1 98.94 8 VAL B O 1
ATOM 1616 N N . LEU B 1 9 ? 1.393 15.5 7.059 1 98.94 9 LEU B N 1
ATOM 1617 C CA . LEU B 1 9 ? 1.72 16.453 6.008 1 98.94 9 LEU B CA 1
ATOM 1618 C C . LEU B 1 9 ? 0.469 16.859 5.234 1 98.94 9 LEU B C 1
ATOM 1620 O O . LEU B 1 9 ? -0.04 16.094 4.418 1 98.94 9 LEU B O 1
ATOM 1624 N N . ASN B 1 10 ? -0.023 18.031 5.547 1 98.75 10 ASN B N 1
ATOM 1625 C CA . ASN B 1 10 ? -1.256 18.547 4.961 1 98.75 10 ASN B CA 1
ATOM 1626 C C . ASN B 1 10 ? -0.986 19.297 3.664 1 98.75 10 ASN B C 1
ATOM 1628 O O . ASN B 1 10 ? -0.382 20.375 3.68 1 98.75 10 ASN B O 1
ATOM 1632 N N . GLY B 1 11 ? -1.517 18.781 2.576 1 98.62 11 GLY B N 1
ATOM 1633 C CA . GLY B 1 11 ? -1.253 19.312 1.247 1 98.62 11 GLY B CA 1
ATOM 1634 C C . GLY B 1 11 ? -2.305 20.297 0.777 1 98.62 11 GLY B C 1
ATOM 1635 O O . GLY B 1 11 ? -2.49 20.484 -0.427 1 98.62 11 GLY B O 1
ATOM 1636 N N . SER B 1 12 ? -3.07 20.844 1.701 1 97.56 12 SER B N 1
ATOM 1637 C CA . SER B 1 12 ? -3.953 21.938 1.345 1 97.56 12 SER B CA 1
ATOM 1638 C C . SER B 1 12 ? -3.189 23.047 0.616 1 97.56 12 SER B C 1
ATOM 1640 O O . SER B 1 12 ? -2.043 23.344 0.957 1 97.56 12 SER B O 1
ATOM 1642 N N . LEU B 1 13 ? -3.908 23.703 -0.336 1 96.25 13 LEU B N 1
ATOM 1643 C CA . LEU B 1 13 ? -3.227 24.703 -1.142 1 96.25 13 LEU B CA 1
ATOM 1644 C C . LEU B 1 13 ? -3.373 26.094 -0.519 1 96.25 13 LEU B C 1
ATOM 1646 O O . LEU B 1 13 ? -2.879 27.078 -1.067 1 96.25 13 LEU B O 1
ATOM 1650 N N . LYS B 1 14 ? -4.043 26.125 0.646 1 93.88 14 LYS B N 1
ATOM 1651 C CA . LYS B 1 14 ? -4.219 27.375 1.377 1 93.88 14 LYS B CA 1
ATOM 1652 C C . LYS B 1 14 ? -3.381 27.391 2.652 1 93.88 14 LYS B C 1
ATOM 1654 O O . LYS B 1 14 ? -3.299 26.391 3.359 1 93.88 14 LYS B O 1
ATOM 1659 N N . LYS B 1 15 ? -2.799 28.516 3 1 95.56 15 LYS B N 1
ATOM 1660 C CA . LYS B 1 15 ? -1.995 28.672 4.211 1 95.56 15 LYS B CA 1
ATOM 1661 C C . LYS B 1 15 ? -2.871 28.656 5.461 1 95.56 15 LYS B C 1
ATOM 1663 O O . LYS B 1 15 ? -4.074 28.906 5.383 1 95.56 15 LYS B O 1
ATOM 1668 N N . THR B 1 16 ? -2.146 28.328 6.461 1 94.19 16 THR B N 1
ATOM 1669 C CA . THR B 1 16 ? -2.828 28.406 7.75 1 94.19 16 THR B CA 1
ATOM 1670 C C . THR B 1 16 ? -3.354 29.812 8.008 1 94.19 16 THR B C 1
ATOM 1672 O O . THR B 1 16 ? -2.637 30.797 7.801 1 94.19 16 THR B O 1
ATOM 1675 N N . GLY B 1 17 ? -4.578 29.922 8.477 1 89.12 17 GLY B N 1
ATOM 1676 C CA . GLY B 1 17 ? -5.137 31.219 8.82 1 89.12 17 GLY B CA 1
ATOM 1677 C C . GLY B 1 17 ? -5.855 31.891 7.66 1 89.12 17 GLY B C 1
ATOM 1678 O O . GLY B 1 17 ? -6.691 32.781 7.863 1 89.12 17 GLY B O 1
ATOM 1679 N N . ASP B 1 18 ? -5.559 31.594 6.398 1 88.06 18 ASP B N 1
ATOM 1680 C CA . ASP B 1 18 ? -6.23 32.188 5.242 1 88.06 18 ASP B CA 1
ATOM 1681 C C . ASP B 1 18 ? -7.676 31.688 5.141 1 88.06 18 ASP B C 1
ATOM 1683 O O . ASP B 1 18 ? -8.609 32.5 5.066 1 88.06 18 ASP B O 1
ATOM 1687 N N . GLU B 1 19 ? -7.887 30.391 4.984 1 87.06 19 GLU B N 1
ATOM 1688 C CA . GLU B 1 19 ? -9.188 29.719 4.93 1 87.06 19 GLU B CA 1
ATOM 1689 C C . GLU B 1 19 ? -9.133 28.359 5.641 1 87.06 19 GLU B C 1
ATOM 1691 O O . GLU B 1 19 ? -8.062 27.781 5.805 1 87.06 19 GLU B O 1
ATOM 1696 N N . GLU B 1 20 ? -10.297 28 5.973 1 92 20 GLU B N 1
ATOM 1697 C CA . GLU B 1 20 ? -10.406 26.688 6.598 1 92 20 GLU B CA 1
ATOM 1698 C C . GLU B 1 20 ? -10.008 25.578 5.625 1 92 20 GLU B C 1
ATOM 1700 O O . GLU B 1 20 ? -10.328 25.656 4.438 1 92 20 GLU B O 1
ATOM 1705 N N . SER B 1 21 ? -9.297 24.625 6.027 1 95.69 21 SER B N 1
ATOM 1706 C CA . SER B 1 21 ? -8.906 23.469 5.238 1 95.69 21 SER B CA 1
ATOM 1707 C C . SER B 1 21 ? -9.781 22.266 5.555 1 95.69 21 SER B C 1
ATOM 1709 O O . SER B 1 21 ? -9.758 21.75 6.676 1 95.69 21 SER B O 1
ATOM 1711 N N . ASN B 1 22 ? -10.531 21.875 4.527 1 96.81 22 ASN B N 1
ATOM 1712 C CA . ASN B 1 22 ? -11.336 20.656 4.676 1 96.81 22 ASN B CA 1
ATOM 1713 C C . ASN B 1 22 ? -10.453 19.438 4.941 1 96.81 22 ASN B C 1
ATOM 1715 O O . ASN B 1 22 ? -10.836 18.547 5.695 1 96.81 22 ASN B O 1
ATOM 1719 N N . THR B 1 23 ? -9.312 19.438 4.332 1 98.06 23 THR B N 1
ATOM 1720 C CA . THR B 1 23 ? -8.352 18.359 4.551 1 98.06 23 THR B CA 1
ATOM 1721 C C . THR B 1 23 ? -7.898 18.328 6.008 1 98.06 23 THR B C 1
ATOM 1723 O O . THR B 1 23 ? -7.84 17.266 6.625 1 98.06 23 THR B O 1
ATOM 1726 N N . GLU B 1 24 ? -7.613 19.469 6.539 1 97.88 24 GLU B N 1
ATOM 1727 C CA . GLU B 1 24 ? -7.223 19.547 7.945 1 97.88 24 GLU B CA 1
ATOM 1728 C C . GLU B 1 24 ? -8.352 19.078 8.852 1 97.88 24 GLU B C 1
ATOM 1730 O O . GLU B 1 24 ? -8.109 18.359 9.828 1 97.88 24 GLU B O 1
ATOM 1735 N N . ALA B 1 25 ? -9.547 19.484 8.539 1 97.94 25 ALA B N 1
ATOM 1736 C CA . ALA B 1 25 ? -10.695 19.109 9.359 1 97.94 25 ALA B CA 1
ATOM 1737 C C . ALA B 1 25 ? -10.859 17.594 9.414 1 97.94 25 ALA B C 1
ATOM 1739 O O . ALA B 1 25 ? -11.055 17.031 10.492 1 97.94 25 ALA B O 1
ATOM 1740 N N . LEU B 1 26 ? -10.758 16.969 8.281 1 98.56 26 LEU B N 1
ATOM 1741 C CA . LEU B 1 26 ? -10.922 15.516 8.242 1 98.56 26 LEU B CA 1
ATOM 1742 C C . LEU B 1 26 ? -9.742 14.82 8.914 1 98.56 26 LEU B C 1
ATOM 1744 O O . LEU B 1 26 ? -9.922 13.852 9.648 1 98.56 26 LEU B O 1
ATOM 1748 N N . THR B 1 27 ? -8.516 15.281 8.68 1 98.69 27 THR B N 1
ATOM 1749 C CA . THR B 1 27 ? -7.348 14.688 9.32 1 98.69 27 THR B CA 1
ATOM 1750 C C . THR B 1 27 ? -7.43 14.82 10.836 1 98.69 27 THR B C 1
ATOM 1752 O O . THR B 1 27 ? -7.008 13.922 11.57 1 98.69 27 THR B O 1
ATOM 1755 N N . ASN B 1 28 ? -7.992 15.945 11.305 1 98.56 28 ASN B N 1
ATOM 1756 C CA . ASN B 1 28 ? -8.133 16.156 12.742 1 98.56 28 ASN B CA 1
ATOM 1757 C C . ASN B 1 28 ? -9.023 15.109 13.383 1 98.56 28 ASN B C 1
ATOM 1759 O O . ASN B 1 28 ? -8.812 14.734 14.539 1 98.56 28 ASN B O 1
ATOM 1763 N N . GLU B 1 29 ? -10.008 14.617 12.625 1 98.62 29 GLU B N 1
ATOM 1764 C CA . GLU B 1 29 ? -10.859 13.562 13.156 1 98.62 29 GLU B CA 1
ATOM 1765 C C . GLU B 1 29 ? -10.062 12.281 13.414 1 98.62 29 GLU B C 1
ATOM 1767 O O . GLU B 1 29 ? -10.336 11.555 14.367 1 98.62 29 GLU B O 1
ATOM 1772 N N . VAL B 1 30 ? -9.102 11.992 12.586 1 98.81 30 VAL B N 1
ATOM 1773 C CA . VAL B 1 30 ? -8.211 10.859 12.773 1 98.81 30 VAL B CA 1
ATOM 1774 C C . VAL B 1 30 ? -7.285 11.109 13.961 1 98.81 30 VAL B C 1
ATOM 1776 O O . VAL B 1 30 ? -7.117 10.242 14.82 1 98.81 30 VAL B O 1
ATOM 1779 N N . LEU B 1 31 ? -6.727 12.344 14.039 1 98.81 31 LEU B N 1
ATOM 1780 C CA . LEU B 1 31 ? -5.746 12.688 15.07 1 98.81 31 LEU B CA 1
ATOM 1781 C C . LEU B 1 31 ? -6.379 12.656 16.453 1 98.81 31 LEU B C 1
ATOM 1783 O O . LEU B 1 31 ? -5.73 12.273 17.422 1 98.81 31 LEU B O 1
ATOM 1787 N N . LYS B 1 32 ? -7.629 13.055 16.547 1 98.62 32 LYS B N 1
ATOM 1788 C CA . LYS B 1 32 ? -8.336 13.023 17.828 1 98.62 32 LYS B CA 1
ATOM 1789 C C . LYS B 1 32 ? -8.344 11.609 18.406 1 98.62 32 LYS B C 1
ATOM 1791 O O . LYS B 1 32 ? -8.156 11.422 19.609 1 98.62 32 LYS B O 1
ATOM 1796 N N . LEU B 1 33 ? -8.57 10.641 17.562 1 98.56 33 LEU B N 1
ATOM 1797 C CA . LEU B 1 33 ? -8.586 9.25 18.016 1 98.56 33 LEU B CA 1
ATOM 1798 C C . LEU B 1 33 ? -7.199 8.805 18.438 1 98.56 33 LEU B C 1
ATOM 1800 O O . LEU B 1 33 ? -7.051 8.125 19.469 1 98.56 33 LEU B O 1
ATOM 1804 N N . LEU B 1 34 ? -6.207 9.18 17.672 1 98.75 34 LEU B N 1
ATOM 1805 C CA . LEU B 1 34 ? -4.84 8.82 18.031 1 98.75 34 LEU B CA 1
ATOM 1806 C C . LEU B 1 34 ? -4.434 9.469 19.359 1 98.75 34 LEU B C 1
ATOM 1808 O O . LEU B 1 34 ? -3.799 8.82 20.188 1 98.75 34 LEU B O 1
ATOM 1812 N N . GLU B 1 35 ? -4.789 10.711 19.531 1 98.69 35 GLU B N 1
ATOM 1813 C CA . GLU B 1 35 ? -4.473 11.43 20.766 1 98.69 35 GLU B CA 1
ATOM 1814 C C . GLU B 1 35 ? -5.148 10.773 21.969 1 98.69 35 GLU B C 1
ATOM 1816 O O . GLU B 1 35 ? -4.551 10.68 23.047 1 98.69 35 GLU B O 1
ATOM 1821 N N . LYS B 1 36 ? -6.352 10.359 21.781 1 98.12 36 LYS B N 1
ATOM 1822 C CA . LYS B 1 36 ? -7.07 9.656 22.844 1 98.12 36 LYS B CA 1
ATOM 1823 C C . LYS B 1 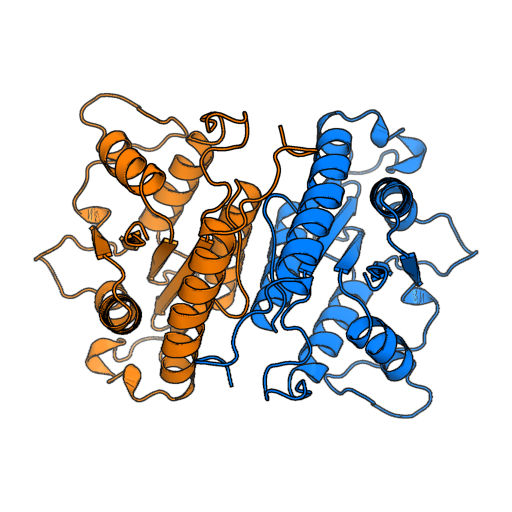36 ? -6.312 8.406 23.281 1 98.12 36 LYS B C 1
ATOM 1825 O O . LYS B 1 36 ? -6.402 7.996 24.453 1 98.12 36 LYS B O 1
ATOM 1830 N N . GLU B 1 37 ? -5.539 7.867 22.328 1 98 37 GLU B N 1
ATOM 1831 C CA . GLU B 1 37 ? -4.777 6.648 22.609 1 98 37 GLU B CA 1
ATOM 1832 C C . GLU B 1 37 ? -3.354 6.977 23.047 1 98 37 GLU B C 1
ATOM 1834 O O . GLU B 1 37 ? -2.492 6.098 23.078 1 98 37 GLU B O 1
ATOM 1839 N N . GLY B 1 38 ? -3.061 8.266 23.266 1 98.12 38 GLY B N 1
ATOM 1840 C CA . GLY B 1 38 ? -1.79 8.672 23.844 1 98.12 38 GLY B CA 1
ATOM 1841 C C . GLY B 1 38 ? -0.736 8.992 22.797 1 98.12 38 GLY B C 1
ATOM 1842 O O . GLY B 1 38 ? 0.445 9.125 23.125 1 98.12 38 GLY B O 1
ATOM 1843 N N . VAL B 1 39 ? -1.112 9.094 21.594 1 98.69 39 VAL B N 1
ATOM 1844 C CA . VAL B 1 39 ? -0.173 9.422 20.531 1 98.69 39 VAL B CA 1
ATOM 1845 C C . VAL B 1 39 ? 0.032 10.938 20.469 1 98.69 39 VAL B C 1
ATOM 1847 O O . VAL B 1 39 ? -0.933 11.703 20.547 1 98.69 39 VAL B O 1
ATOM 1850 N N . SER B 1 40 ? 1.279 11.359 20.453 1 98.81 40 SER B N 1
ATOM 1851 C CA . SER B 1 40 ? 1.573 12.758 20.172 1 98.81 40 SER B CA 1
ATOM 1852 C C . SER B 1 40 ? 1.368 13.07 18.688 1 98.81 40 SER B C 1
ATOM 1854 O O . SER B 1 40 ? 1.812 12.32 17.828 1 98.81 40 SER B O 1
ATOM 1856 N N . THR B 1 41 ? 0.652 14.188 18.422 1 98.69 41 THR B N 1
ATOM 1857 C CA . THR B 1 41 ? 0.316 14.469 17.016 1 98.69 41 THR B CA 1
ATOM 1858 C C . THR B 1 41 ? 0.792 15.859 16.625 1 98.69 41 THR B C 1
ATOM 1860 O O . THR B 1 41 ? 0.889 16.75 17.453 1 98.69 41 THR B O 1
ATOM 1863 N N . GLU B 1 42 ? 1.149 15.992 15.383 1 98.69 42 GLU B N 1
ATOM 1864 C CA . GLU B 1 42 ? 1.542 17.25 14.773 1 98.69 42 GLU B CA 1
ATOM 1865 C C . GLU B 1 42 ? 1.066 17.344 13.32 1 98.69 42 GLU B C 1
ATOM 1867 O O . GLU B 1 42 ? 1.098 16.344 12.594 1 98.69 42 GLU B O 1
ATOM 1872 N N . THR B 1 43 ? 0.595 18.531 12.938 1 98.56 43 THR B N 1
ATOM 1873 C CA . THR B 1 43 ? 0.239 18.781 11.547 1 98.56 43 THR B CA 1
ATOM 1874 C C . THR B 1 43 ? 1.138 19.844 10.945 1 98.56 43 THR B C 1
ATOM 1876 O O . THR B 1 43 ? 1.312 20.922 11.523 1 98.56 43 THR B O 1
ATOM 1879 N N . VAL B 1 44 ? 1.708 19.5 9.852 1 98.69 44 VAL B N 1
ATOM 1880 C CA . VAL B 1 44 ? 2.451 20.469 9.047 1 98.69 44 VAL B CA 1
ATOM 1881 C C . VAL B 1 44 ? 1.609 20.891 7.848 1 98.69 44 VAL B C 1
ATOM 1883 O O . VAL B 1 44 ? 1.278 20.078 6.988 1 98.69 44 VAL B O 1
ATOM 1886 N N . ARG B 1 45 ? 1.215 22.156 7.844 1 98.25 45 ARG B N 1
ATOM 1887 C CA . ARG B 1 45 ? 0.614 22.75 6.652 1 98.25 45 ARG B CA 1
ATOM 1888 C C . ARG B 1 45 ? 1.681 23.109 5.625 1 98.25 45 ARG B C 1
ATOM 1890 O O . ARG B 1 45 ? 2.379 24.125 5.781 1 98.25 45 ARG B O 1
ATOM 1897 N N . LEU B 1 46 ? 1.721 22.359 4.551 1 98.44 46 LEU B N 1
ATOM 1898 C CA . LEU B 1 46 ? 2.824 22.5 3.607 1 98.44 46 LEU B CA 1
ATOM 1899 C C . LEU B 1 46 ? 2.814 23.891 2.973 1 98.44 46 LEU B C 1
ATOM 1901 O O . LEU B 1 46 ? 3.875 24.453 2.689 1 98.44 46 LEU B O 1
ATOM 1905 N N . ALA B 1 47 ? 1.655 24.438 2.82 1 97.94 47 ALA B N 1
ATOM 1906 C CA . ALA B 1 47 ? 1.494 25.734 2.164 1 97.94 47 ALA B CA 1
ATOM 1907 C C . ALA B 1 47 ? 2.131 26.844 2.988 1 97.94 47 ALA B C 1
ATOM 1909 O O . ALA B 1 47 ? 2.336 27.953 2.49 1 97.94 47 ALA B O 1
ATOM 1910 N N . ASP B 1 48 ? 2.418 26.562 4.238 1 97.81 48 ASP B N 1
ATOM 1911 C CA . ASP B 1 48 ? 3.016 27.562 5.113 1 97.81 48 ASP B CA 1
ATOM 1912 C C . ASP B 1 48 ? 4.523 27.641 4.902 1 97.81 48 ASP B C 1
ATOM 1914 O O . ASP B 1 48 ? 5.184 28.531 5.449 1 97.81 48 ASP B O 1
ATOM 1918 N N . TYR B 1 49 ? 5.09 26.766 4.145 1 97.75 49 TYR B N 1
ATOM 1919 C CA . TYR B 1 49 ? 6.531 26.672 3.967 1 97.75 49 TYR B CA 1
ATOM 1920 C C . TYR B 1 49 ? 6.934 27 2.535 1 97.75 49 TYR B C 1
ATOM 1922 O O . TYR B 1 49 ? 6.133 26.844 1.608 1 97.75 49 TYR B O 1
ATOM 1930 N N . HIS B 1 50 ? 8.164 27.562 2.432 1 97.31 50 HIS B N 1
ATOM 1931 C CA . HIS B 1 50 ? 8.805 27.594 1.124 1 97.31 50 HIS B CA 1
ATOM 1932 C C . HIS B 1 50 ? 9.516 26.281 0.828 1 97.31 50 HIS B C 1
ATOM 1934 O O . HIS B 1 50 ? 10.516 25.953 1.473 1 97.31 50 HIS B O 1
ATOM 1940 N N . ILE B 1 51 ? 9.031 25.516 -0.124 1 97.75 51 ILE B N 1
ATOM 1941 C CA . ILE B 1 51 ? 9.602 24.219 -0.496 1 97.75 51 ILE B CA 1
ATOM 1942 C C . ILE B 1 51 ? 9.898 24.203 -1.993 1 97.75 51 ILE B C 1
ATOM 1944 O O . ILE B 1 51 ? 9 23.969 -2.809 1 97.75 51 ILE B O 1
ATOM 1948 N N . PRO B 1 52 ? 11.141 24.438 -2.408 1 96.06 52 PRO B N 1
ATOM 1949 C CA . PRO B 1 52 ? 11.477 24.438 -3.832 1 96.06 52 PRO B CA 1
ATOM 1950 C C . PRO B 1 52 ? 11.312 23.062 -4.477 1 96.06 52 PRO B C 1
ATOM 1952 O O . PRO B 1 52 ? 11.422 22.047 -3.797 1 96.06 52 PRO B O 1
ATOM 1955 N N . TYR B 1 53 ? 11.102 23.109 -5.77 1 94.94 53 TYR B N 1
ATOM 1956 C CA . TYR B 1 53 ? 11 21.859 -6.531 1 94.94 53 TYR B CA 1
ATOM 1957 C C . TYR B 1 53 ? 12.352 21.172 -6.637 1 94.94 53 TYR B C 1
ATOM 1959 O O . TYR B 1 53 ? 13.375 21.828 -6.844 1 94.94 53 TYR B O 1
ATOM 1967 N N . GLY B 1 54 ? 12.43 19.844 -6.402 1 92.88 54 GLY B N 1
ATOM 1968 C CA . GLY B 1 54 ? 13.641 19.047 -6.523 1 92.88 54 GLY B CA 1
ATOM 1969 C C . GLY B 1 54 ? 13.586 17.75 -5.738 1 92.88 54 GLY B C 1
ATOM 1970 O O . GLY B 1 54 ? 12.633 17.516 -4.996 1 92.88 54 GLY B O 1
ATOM 1971 N N . ILE B 1 55 ? 14.5 16.953 -5.918 1 93.38 55 ILE B N 1
ATOM 1972 C CA . ILE B 1 55 ? 14.523 15.633 -5.281 1 93.38 55 ILE B CA 1
ATOM 1973 C C . ILE B 1 55 ? 15.719 15.547 -4.332 1 93.38 55 ILE B C 1
ATOM 1975 O O . ILE B 1 55 ? 16.609 14.719 -4.527 1 93.38 55 ILE B O 1
ATOM 1979 N N . SER B 1 56 ? 15.891 16.547 -3.561 1 91.06 56 SER B N 1
ATOM 1980 C CA . SER B 1 56 ? 17 16.562 -2.607 1 91.06 56 SER B CA 1
ATOM 1981 C C . SER B 1 56 ? 16.5 16.859 -1.195 1 91.06 56 SER B C 1
ATOM 1983 O O . SER B 1 56 ? 15.43 17.453 -1.017 1 91.06 56 SER B O 1
ATOM 1985 N N . GLU B 1 57 ? 17.297 16.453 -0.268 1 91.38 57 GLU B N 1
ATOM 1986 C CA . GLU B 1 57 ? 16.969 16.672 1.142 1 91.38 57 GLU B CA 1
ATOM 1987 C C . GLU B 1 57 ? 17 18.156 1.493 1 91.38 57 GLU B C 1
ATOM 1989 O O . GLU B 1 57 ? 16.281 18.609 2.389 1 91.38 57 GLU B O 1
ATOM 1994 N N . ASP B 1 58 ? 17.922 18.812 0.82 1 93.62 58 ASP B N 1
ATOM 1995 C CA . ASP B 1 58 ? 18.094 20.234 1.06 1 93.62 58 ASP B CA 1
ATOM 1996 C C . ASP B 1 58 ? 18.516 20.953 -0.22 1 93.62 58 ASP B C 1
ATOM 1998 O O . ASP B 1 58 ? 19.578 20.672 -0.781 1 93.62 58 ASP B O 1
ATOM 2002 N N . LEU B 1 59 ? 17.719 21.844 -0.646 1 94.12 59 LEU B N 1
ATOM 2003 C CA . LEU B 1 59 ? 18 22.547 -1.892 1 94.12 59 LEU B CA 1
ATOM 2004 C C . LEU B 1 59 ? 18.531 23.953 -1.612 1 94.12 59 LEU B C 1
ATOM 2006 O O . LEU B 1 59 ? 18.719 24.75 -2.537 1 94.12 59 LEU B O 1
ATOM 2010 N N . GLY B 1 60 ? 18.734 24.188 -0.359 1 91.06 60 GLY B N 1
ATOM 2011 C CA . GLY B 1 60 ? 19.266 25.484 0.033 1 91.06 60 GLY B CA 1
ATOM 2012 C C . GLY B 1 60 ? 18.281 26.625 -0.162 1 91.06 60 GLY B C 1
ATOM 2013 O O . GLY B 1 60 ? 17.062 26.391 -0.21 1 91.06 60 GLY B O 1
ATOM 2014 N N . GLU B 1 61 ? 18.719 27.859 -0.037 1 90.19 61 GLU B N 1
ATOM 2015 C CA . GLU B 1 61 ? 17.969 29.062 -0.356 1 90.19 61 GLU B CA 1
ATOM 2016 C C . GLU B 1 61 ? 16.672 29.141 0.434 1 90.19 61 GLU B C 1
ATOM 2018 O O . GLU B 1 61 ? 15.609 29.391 -0.137 1 90.19 61 GLU B O 1
ATOM 2023 N N . GLY B 1 62 ? 16.688 28.797 1.801 1 94.19 62 GLY B N 1
ATOM 2024 C CA . GLY B 1 62 ? 15.508 28.922 2.631 1 94.19 62 GLY B CA 1
ATOM 2025 C C . GLY B 1 62 ? 14.562 27.75 2.492 1 94.19 62 GLY B C 1
ATOM 2026 O O . GLY B 1 62 ? 13.383 27.844 2.848 1 94.19 62 GLY B O 1
ATOM 2027 N N . ASP B 1 63 ? 15.062 26.734 1.907 1 97.5 63 ASP B N 1
ATOM 2028 C CA . ASP B 1 63 ? 14.289 25.5 1.794 1 97.5 63 ASP B CA 1
ATOM 2029 C C . ASP B 1 63 ? 13.758 25.062 3.154 1 97.5 63 ASP B C 1
ATOM 2031 O O . ASP B 1 63 ? 14.531 24.812 4.078 1 97.5 63 ASP B O 1
ATOM 2035 N N . GLY B 1 64 ? 12.438 24.938 3.264 1 98.19 64 GLY B N 1
ATOM 2036 C CA . GLY B 1 64 ? 11.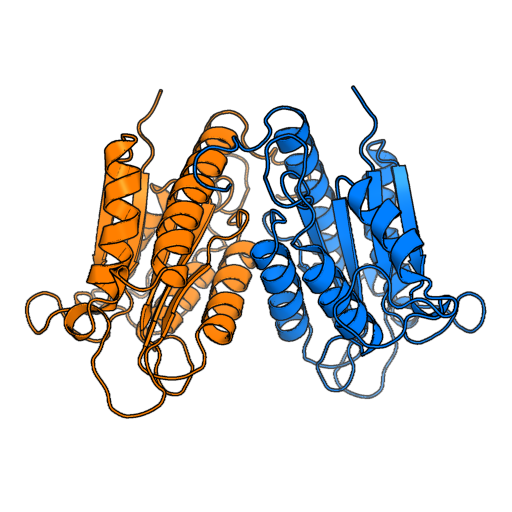805 24.547 4.512 1 98.19 64 GLY B CA 1
ATOM 2037 C C . GLY B 1 64 ? 11.719 23.031 4.688 1 98.19 64 GLY B C 1
ATOM 2038 O O . GLY B 1 64 ? 11.375 22.547 5.77 1 98.19 64 GLY B O 1
ATOM 2039 N N . TRP B 1 65 ? 12.125 22.266 3.689 1 98.12 65 TRP B N 1
ATOM 2040 C CA . TRP B 1 65 ? 11.914 20.812 3.684 1 98.12 65 TRP B CA 1
ATOM 2041 C C . TRP B 1 65 ? 12.789 20.141 4.73 1 98.12 65 TRP B C 1
ATOM 2043 O O . TRP B 1 65 ? 12.359 19.188 5.395 1 98.12 65 TRP B O 1
ATOM 2053 N N . PRO B 1 66 ? 14.078 20.578 4.926 1 97.69 66 PRO B N 1
ATOM 2054 C CA . PRO B 1 66 ? 14.906 19.906 5.93 1 97.69 66 PRO B CA 1
ATOM 2055 C C . PRO B 1 66 ? 14.25 19.875 7.309 1 97.69 66 PRO B C 1
ATOM 2057 O O . PRO B 1 66 ? 14.336 18.859 8.008 1 97.69 66 PRO B O 1
ATOM 2060 N N . ALA B 1 67 ? 13.578 20.938 7.676 1 97.94 67 ALA B N 1
ATOM 2061 C CA . ALA B 1 67 ? 12.875 20.953 8.953 1 97.94 67 ALA B CA 1
ATOM 2062 C C . ALA B 1 67 ? 11.703 19.984 8.953 1 97.94 67 ALA B C 1
ATOM 2064 O O . ALA B 1 67 ? 11.453 19.297 9.953 1 97.94 67 ALA B O 1
ATOM 2065 N N . ILE B 1 68 ? 11 19.938 7.891 1 98.5 68 ILE B N 1
ATOM 2066 C CA . ILE B 1 68 ? 9.883 19.016 7.738 1 98.5 68 ILE B CA 1
ATOM 2067 C C . ILE B 1 68 ? 10.391 17.578 7.758 1 98.5 68 ILE B C 1
ATOM 2069 O O . ILE B 1 68 ? 9.797 16.719 8.406 1 98.5 68 ILE B O 1
ATOM 2073 N N . PHE B 1 69 ? 11.508 17.359 7.07 1 98.31 69 PHE B N 1
ATOM 2074 C CA . PHE B 1 69 ? 12.086 16.016 6.965 1 98.31 69 PHE B CA 1
ATOM 2075 C C . PHE B 1 69 ? 12.516 15.508 8.336 1 98.31 69 PHE B C 1
ATOM 2077 O O . PHE B 1 69 ? 12.383 14.32 8.633 1 98.31 69 PHE B O 1
ATOM 2084 N N . GLU B 1 70 ? 13.023 16.359 9.172 1 98.31 70 GLU B N 1
ATOM 2085 C CA . GLU B 1 70 ? 13.383 15.953 10.531 1 98.31 70 GLU B CA 1
ATOM 2086 C C . GLU B 1 70 ? 12.156 15.461 11.297 1 98.31 70 GLU B C 1
ATOM 2088 O O . GLU B 1 70 ? 12.242 14.492 12.055 1 98.31 70 GLU B O 1
ATOM 2093 N N . LYS B 1 71 ? 11.039 16.125 11.094 1 98.56 71 LYS B N 1
ATOM 2094 C CA . LYS B 1 71 ? 9.797 15.68 11.719 1 98.56 71 LYS B CA 1
ATOM 2095 C C . LYS B 1 71 ? 9.375 14.312 11.195 1 98.56 71 LYS B C 1
ATOM 2097 O O . LYS B 1 71 ? 8.875 13.477 11.945 1 98.56 71 LYS B O 1
ATOM 2102 N N . VAL B 1 72 ? 9.562 14.094 9.891 1 98.62 72 VAL B N 1
ATOM 2103 C CA . VAL B 1 72 ? 9.25 12.797 9.289 1 98.62 72 VAL B CA 1
ATOM 2104 C C . VAL B 1 72 ? 10.125 11.711 9.922 1 98.62 72 VAL B C 1
ATOM 2106 O O . VAL B 1 72 ? 9.625 10.641 10.273 1 98.62 72 VAL B O 1
ATOM 2109 N N . LYS B 1 73 ? 11.406 12.008 10.102 1 97.94 73 LYS B N 1
ATOM 2110 C CA . LYS B 1 73 ? 12.336 11.047 10.68 1 97.94 73 LYS B CA 1
ATOM 2111 C C . LYS B 1 73 ? 11.938 10.68 12.109 1 97.94 73 LYS B C 1
ATOM 2113 O O . LYS B 1 73 ? 12.141 9.547 12.539 1 97.94 73 LYS B O 1
ATOM 2118 N N . GLU B 1 74 ? 11.32 11.594 12.797 1 97.75 74 GLU B N 1
ATOM 2119 C CA . GLU B 1 74 ? 10.984 11.398 14.203 1 97.75 74 GLU B CA 1
ATOM 2120 C C . GLU B 1 74 ? 9.633 10.703 14.359 1 97.75 74 GLU B C 1
ATOM 2122 O O . GLU B 1 74 ? 9.32 10.164 15.422 1 97.75 74 GLU B O 1
ATOM 2127 N N . ALA B 1 75 ? 8.852 10.75 13.344 1 98.62 75 ALA B N 1
ATOM 2128 C CA . ALA B 1 75 ? 7.484 10.242 13.422 1 98.62 75 ALA B CA 1
ATOM 2129 C C . ALA B 1 75 ? 7.461 8.719 13.336 1 98.62 75 ALA B C 1
ATOM 2131 O O . ALA B 1 75 ? 8.305 8.117 12.664 1 98.62 75 ALA B O 1
ATOM 2132 N N . ASP B 1 76 ? 6.508 8.109 14.016 1 98.75 76 ASP B N 1
ATOM 2133 C CA . ASP B 1 76 ? 6.195 6.688 13.867 1 98.75 76 ASP B CA 1
ATOM 2134 C C . ASP B 1 76 ? 5.086 6.477 12.836 1 98.75 76 ASP B C 1
ATOM 2136 O O . ASP B 1 76 ? 5.023 5.426 12.195 1 98.75 76 ASP B O 1
ATOM 2140 N N . ILE B 1 77 ? 4.215 7.438 12.781 1 98.94 77 ILE B N 1
ATOM 2141 C CA . ILE B 1 77 ? 3.057 7.434 11.898 1 98.94 77 ILE B CA 1
ATOM 2142 C C . ILE B 1 77 ? 3.098 8.664 10.984 1 98.94 77 ILE B C 1
ATOM 2144 O O . ILE B 1 77 ? 3.246 9.789 11.461 1 98.94 77 ILE B O 1
ATOM 2148 N N . LEU B 1 78 ? 3.043 8.438 9.695 1 98.94 78 LEU B N 1
ATOM 2149 C CA . LEU B 1 78 ? 2.93 9.531 8.734 1 98.94 78 LEU B CA 1
ATOM 2150 C C . LEU B 1 78 ? 1.592 9.477 8.008 1 98.94 78 LEU B C 1
ATOM 2152 O O . LEU B 1 78 ? 1.26 8.469 7.379 1 98.94 78 LEU B O 1
ATOM 2156 N N . ILE B 1 79 ? 0.812 10.508 8.102 1 98.94 79 ILE B N 1
ATOM 2157 C CA . ILE B 1 79 ? -0.439 10.648 7.367 1 98.94 79 ILE B CA 1
ATOM 2158 C C . ILE B 1 79 ? -0.299 11.75 6.316 1 98.94 79 ILE B C 1
ATOM 2160 O O . ILE B 1 79 ? 0.048 12.883 6.641 1 98.94 79 ILE B O 1
ATOM 2164 N N . ILE B 1 80 ? -0.517 11.367 5.086 1 98.94 80 ILE B N 1
ATOM 2165 C CA . ILE B 1 80 ? -0.565 12.359 4.02 1 98.94 80 ILE B CA 1
ATOM 2166 C C . ILE B 1 80 ? -1.999 12.859 3.84 1 98.94 80 ILE B C 1
ATOM 2168 O O . ILE B 1 80 ? -2.912 12.062 3.607 1 98.94 80 ILE B O 1
ATOM 2172 N N . GLY B 1 81 ? -2.199 14.133 4.047 1 98.88 81 GLY B N 1
ATOM 2173 C CA . GLY B 1 81 ? -3.482 14.758 3.758 1 98.88 81 GLY B CA 1
ATOM 2174 C C . GLY B 1 81 ? -3.492 15.531 2.453 1 98.88 81 GLY B C 1
ATOM 2175 O O . GLY B 1 81 ? -2.576 16.312 2.182 1 98.88 81 GLY B O 1
ATOM 2176 N N . THR B 1 82 ? -4.566 15.336 1.647 1 98.81 82 THR B N 1
ATOM 2177 C CA . THR B 1 82 ? -4.578 16.047 0.371 1 98.81 82 THR B CA 1
ATOM 2178 C C . THR B 1 82 ? -6.008 16.328 -0.078 1 98.81 82 THR B C 1
ATOM 2180 O O . THR B 1 82 ? -6.887 15.461 0.043 1 98.81 82 THR B O 1
ATOM 2183 N N . PRO B 1 83 ? -6.266 17.516 -0.556 1 97.94 83 PRO B N 1
ATOM 2184 C CA . PRO B 1 83 ? -7.469 17.719 -1.371 1 97.94 83 PRO B CA 1
ATOM 2185 C C . PRO B 1 83 ? -7.328 17.125 -2.775 1 97.94 83 PRO B C 1
ATOM 2187 O O . PRO B 1 83 ? -6.227 16.781 -3.195 1 97.94 83 PRO B O 1
ATOM 2190 N N . LEU B 1 84 ? -8.484 16.984 -3.471 1 97.12 84 LEU B N 1
ATOM 2191 C CA . LEU B 1 84 ? -8.484 16.562 -4.867 1 97.12 84 LEU B CA 1
ATOM 2192 C C . LEU B 1 84 ? -8.617 17.766 -5.793 1 97.12 84 LEU B C 1
ATOM 2194 O O . LEU B 1 84 ? -9.398 18.688 -5.527 1 97.12 84 LEU B O 1
ATOM 2198 N N . TRP B 1 85 ? -7.871 17.766 -6.781 1 94.44 85 TRP B N 1
ATOM 2199 C CA . TRP B 1 85 ? -7.953 18.703 -7.898 1 94.44 85 TRP B CA 1
ATOM 2200 C C . TRP B 1 85 ? -7.805 17.969 -9.227 1 94.44 85 TRP B C 1
ATOM 2202 O O . TRP B 1 85 ? -6.77 17.359 -9.492 1 94.44 85 TRP B O 1
ATOM 2212 N N . ILE B 1 86 ? -8.844 18.047 -10.039 1 94.25 86 ILE B N 1
ATOM 2213 C CA . ILE B 1 86 ? -8.922 17.359 -11.328 1 94.25 86 ILE B CA 1
ATOM 2214 C C . ILE B 1 86 ? -8.688 15.859 -11.125 1 94.25 86 ILE B C 1
ATOM 2216 O O . ILE B 1 86 ? -7.934 15.242 -11.875 1 94.25 86 ILE B O 1
ATOM 2220 N N . GLY B 1 87 ? -9.203 15.398 -10.047 1 94.69 87 GLY B N 1
ATOM 2221 C CA . GLY B 1 87 ? -9.172 13.977 -9.75 1 94.69 87 GLY B CA 1
ATOM 2222 C C . GLY B 1 87 ? -7.824 13.5 -9.234 1 94.69 87 GLY B C 1
ATOM 2223 O O . GLY B 1 87 ? -7.535 12.305 -9.258 1 94.69 87 GLY B O 1
ATOM 2224 N N . GLU B 1 88 ? -7 14.477 -8.789 1 95.94 88 GLU B N 1
ATOM 2225 C CA . GLU B 1 88 ? -5.629 14.148 -8.398 1 95.94 88 GLU B CA 1
ATOM 2226 C C . GLU B 1 88 ? -5.273 14.773 -7.055 1 95.94 88 GLU B C 1
ATOM 2228 O O . GLU B 1 88 ? -5.93 15.711 -6.605 1 95.94 88 GLU B O 1
ATOM 2233 N N . LYS B 1 89 ? -4.266 14.148 -6.414 1 98.31 89 LYS B N 1
ATOM 2234 C CA . LYS B 1 89 ? -3.695 14.797 -5.238 1 98.31 89 LYS B CA 1
ATOM 2235 C C . LYS B 1 89 ? -3.17 16.188 -5.578 1 98.31 89 LYS B C 1
ATOM 2237 O O . LYS B 1 89 ? -2.873 16.484 -6.738 1 98.31 89 LYS B O 1
ATOM 2242 N N . SER B 1 90 ? -3.045 16.984 -4.605 1 98.19 90 SER B N 1
ATOM 2243 C CA . SER B 1 90 ? -2.641 18.375 -4.809 1 98.19 90 SER B CA 1
ATOM 2244 C C . SER B 1 90 ? -1.179 18.469 -5.234 1 98.19 90 SER B C 1
ATOM 2246 O O . SER B 1 90 ? -0.4 17.547 -5.004 1 98.19 90 SER B O 1
ATOM 2248 N N . SER B 1 91 ? -0.821 19.656 -5.824 1 98 91 SER B N 1
ATOM 2249 C CA . SER B 1 91 ? 0.556 19.906 -6.23 1 98 91 SER B CA 1
ATOM 2250 C C . SER B 1 91 ? 1.503 19.875 -5.035 1 98 91 SER B C 1
ATOM 2252 O O . SER B 1 91 ? 2.627 19.375 -5.141 1 98 91 SER B O 1
ATOM 2254 N N . LEU B 1 92 ? 1.06 20.328 -3.83 1 98.25 92 LEU B N 1
ATOM 2255 C CA . LEU B 1 92 ? 1.902 20.312 -2.641 1 98.25 92 LEU B CA 1
ATOM 2256 C C . LEU B 1 92 ? 2.105 18.906 -2.123 1 98.25 92 LEU B C 1
ATOM 2258 O O . LEU B 1 92 ? 3.182 18.562 -1.623 1 98.25 92 LEU B O 1
ATOM 2262 N N . THR B 1 93 ? 1.039 18.094 -2.211 1 98.69 93 THR B N 1
ATOM 2263 C CA . THR B 1 93 ? 1.197 16.688 -1.857 1 98.69 93 THR B CA 1
ATOM 2264 C C . THR B 1 93 ? 2.182 16 -2.799 1 98.69 93 THR B C 1
ATOM 2266 O O . THR B 1 93 ? 3.043 15.242 -2.357 1 98.69 93 THR B O 1
ATOM 2269 N N . THR B 1 94 ? 2.049 16.297 -4.102 1 98.44 94 THR B N 1
ATOM 2270 C CA . THR B 1 94 ? 2.99 15.75 -5.074 1 98.44 94 THR B CA 1
ATOM 2271 C C . THR B 1 94 ? 4.418 16.172 -4.742 1 98.44 94 THR B C 1
ATOM 2273 O O . THR B 1 94 ? 5.332 15.352 -4.75 1 98.44 94 THR B O 1
ATOM 2276 N N . LEU B 1 95 ? 4.57 17.422 -4.441 1 98.06 95 LEU B N 1
ATOM 2277 C CA . LEU B 1 95 ? 5.871 17.953 -4.062 1 98.06 95 LEU B CA 1
ATOM 2278 C C . LEU B 1 95 ? 6.422 17.234 -2.834 1 98.06 95 LEU B C 1
ATOM 2280 O O . LEU B 1 95 ? 7.594 16.875 -2.803 1 98.06 95 LEU B O 1
ATOM 2284 N N . ALA B 1 96 ? 5.602 17.031 -1.828 1 98.56 96 ALA B N 1
ATOM 2285 C CA . ALA B 1 96 ? 6.023 16.328 -0.613 1 98.56 96 ALA B CA 1
ATOM 2286 C C . ALA B 1 96 ? 6.48 14.914 -0.922 1 98.56 96 ALA B C 1
ATOM 2288 O O . ALA B 1 96 ? 7.492 14.453 -0.389 1 98.56 96 ALA B O 1
ATOM 2289 N N . MET B 1 97 ? 5.746 14.227 -1.762 1 98.5 97 MET B N 1
ATOM 2290 C CA . MET B 1 97 ? 6.105 12.859 -2.143 1 98.5 97 MET B CA 1
ATOM 2291 C C . MET B 1 97 ? 7.457 12.828 -2.848 1 98.5 97 MET B C 1
ATOM 2293 O O . MET B 1 97 ? 8.266 11.93 -2.613 1 98.5 97 MET B O 1
ATOM 2297 N N . GLU B 1 98 ? 7.668 13.812 -3.711 1 98.25 98 GLU B N 1
ATOM 2298 C CA . GLU B 1 98 ? 8.953 13.922 -4.395 1 98.25 98 GLU B CA 1
ATOM 2299 C C . GLU B 1 98 ? 10.086 14.141 -3.402 1 98.25 98 GLU B C 1
ATOM 2301 O O . GLU B 1 98 ? 11.156 13.539 -3.527 1 98.25 98 GLU B O 1
ATOM 2306 N N . ARG B 1 99 ? 9.867 14.977 -2.455 1 98.12 99 ARG B N 1
ATOM 2307 C CA . ARG B 1 99 ? 10.898 15.273 -1.471 1 98.12 99 ARG B CA 1
ATOM 2308 C C . ARG B 1 99 ? 11.148 14.078 -0.558 1 98.12 99 ARG B C 1
ATOM 2310 O O . ARG B 1 99 ? 12.289 13.82 -0.161 1 98.12 99 ARG B O 1
ATOM 2317 N N . LEU B 1 100 ? 10.102 13.383 -0.177 1 98.38 100 LEU B N 1
ATOM 2318 C CA . LEU B 1 100 ? 10.273 12.133 0.548 1 98.38 100 LEU B CA 1
ATOM 2319 C C . LEU B 1 100 ? 11.117 11.148 -0.26 1 98.38 100 LEU B C 1
ATOM 2321 O O . LEU B 1 100 ? 12.008 10.492 0.284 1 98.38 100 LEU B O 1
ATOM 2325 N N . TYR B 1 101 ? 10.797 11.062 -1.532 1 97.56 101 TYR B N 1
ATOM 2326 C CA . TYR B 1 101 ? 11.578 10.219 -2.422 1 97.56 101 TYR B CA 1
ATOM 2327 C C . TYR B 1 101 ? 13.047 10.625 -2.418 1 97.56 101 TYR B C 1
ATOM 2329 O O . TYR B 1 101 ? 13.938 9.773 -2.439 1 97.56 101 TYR B O 1
ATOM 2337 N N . GLY B 1 102 ? 13.328 11.906 -2.404 1 95.19 102 GLY B N 1
ATOM 2338 C CA . GLY B 1 102 ? 14.68 12.438 -2.355 1 95.19 102 GLY B CA 1
ATOM 2339 C C . GLY B 1 102 ? 15.445 12.023 -1.113 1 95.19 102 GLY B C 1
ATOM 2340 O O . GLY B 1 102 ? 16.672 12.031 -1.101 1 95.19 102 GLY B O 1
ATOM 2341 N N . GLY B 1 103 ? 14.742 11.609 -0.06 1 95.06 103 GLY B N 1
ATOM 2342 C CA . GLY B 1 103 ? 15.352 11.219 1.201 1 95.06 103 GLY B CA 1
ATOM 2343 C C . GLY B 1 103 ? 15.609 9.734 1.307 1 95.06 103 GLY B C 1
ATOM 2344 O O . GLY B 1 103 ? 16.047 9.242 2.355 1 95.06 103 GLY B O 1
ATOM 2345 N N . THR B 1 104 ? 15.414 8.945 0.24 1 92.94 104 THR B N 1
ATOM 2346 C CA . THR B 1 104 ? 15.477 7.484 0.291 1 92.94 104 THR B CA 1
ATOM 2347 C C . THR B 1 104 ? 16.906 7.02 0.526 1 92.94 104 THR B C 1
ATOM 2349 O O . THR B 1 104 ? 17.141 5.875 0.926 1 92.94 104 THR B O 1
ATOM 2352 N N . GLY B 1 105 ? 17.922 7.863 0.304 1 92.94 105 GLY B N 1
ATOM 2353 C CA . GLY B 1 105 ? 19.312 7.512 0.543 1 92.94 105 GLY B CA 1
ATOM 2354 C C . GLY B 1 105 ? 19.703 7.59 2.006 1 92.94 105 GLY B C 1
ATOM 2355 O O . GLY B 1 105 ? 20.734 7.055 2.406 1 92.94 105 GLY B O 1
ATOM 2356 N N . VAL B 1 106 ? 18.828 8.273 2.795 1 95.56 106 VAL B N 1
ATOM 2357 C CA . VAL B 1 106 ? 19.078 8.367 4.23 1 95.56 106 VAL B CA 1
ATOM 2358 C C . VAL B 1 106 ? 18.688 7.051 4.906 1 95.56 106 VAL B C 1
ATOM 2360 O O . VAL B 1 106 ? 17.609 6.516 4.672 1 95.56 106 VAL B O 1
ATOM 2363 N N . THR B 1 107 ? 19.625 6.496 5.762 1 96.5 107 THR B N 1
ATOM 2364 C CA . THR B 1 107 ? 19.406 5.184 6.359 1 96.5 107 THR B CA 1
ATOM 2365 C C . THR B 1 107 ? 19.391 5.277 7.883 1 96.5 107 THR B C 1
ATOM 2367 O O . THR B 1 107 ? 19.859 6.262 8.453 1 96.5 107 THR B O 1
ATOM 2370 N N . ASN B 1 108 ? 18.734 4.355 8.477 1 95.62 108 ASN B N 1
ATOM 2371 C CA . ASN B 1 108 ? 18.828 4.207 9.922 1 95.62 108 ASN B CA 1
ATOM 2372 C C . ASN B 1 108 ? 20.125 3.506 10.328 1 95.62 108 ASN B C 1
ATOM 2374 O O . ASN B 1 108 ? 20.984 3.26 9.484 1 95.62 108 ASN B O 1
ATOM 2378 N N . GLU B 1 109 ? 20.312 3.186 11.578 1 94.81 109 GLU B N 1
ATOM 2379 C CA . GLU B 1 109 ? 21.547 2.646 12.125 1 94.81 109 GLU B CA 1
ATOM 2380 C C . GLU B 1 109 ? 21.812 1.237 11.609 1 94.81 109 GLU B C 1
ATOM 2382 O O . GLU B 1 109 ? 22.953 0.76 11.641 1 94.81 109 GLU B O 1
ATOM 2387 N N . LYS B 1 110 ? 20.797 0.602 11.086 1 95.5 110 LYS B N 1
ATOM 2388 C CA . LYS B 1 110 ? 20.938 -0.764 10.594 1 95.5 110 LYS B CA 1
ATOM 2389 C C . LYS B 1 110 ? 21.172 -0.782 9.086 1 95.5 110 LYS B C 1
ATOM 2391 O O . LYS B 1 110 ? 21.281 -1.852 8.477 1 95.5 110 LYS B O 1
ATOM 2396 N N . GLY B 1 111 ? 21.125 0.382 8.5 1 96.69 111 GLY B N 1
ATOM 2397 C CA . GLY B 1 111 ? 21.359 0.469 7.07 1 96.69 111 GLY B CA 1
ATOM 2398 C C . GLY B 1 111 ? 20.078 0.436 6.25 1 96.69 111 GLY B C 1
ATOM 2399 O O . GLY B 1 111 ? 20.125 0.498 5.02 1 96.69 111 GLY B O 1
ATOM 2400 N N . GLN B 1 112 ? 18.953 0.343 6.852 1 96.69 112 GLN B N 1
ATOM 2401 C CA . GLN B 1 112 ? 17.672 0.403 6.172 1 96.69 112 GLN B CA 1
ATOM 2402 C C . GLN B 1 112 ? 17.281 1.844 5.844 1 96.69 112 GLN B C 1
ATOM 2404 O O . GLN B 1 112 ? 17.766 2.779 6.488 1 96.69 112 GLN B O 1
ATOM 2409 N N . ALA B 1 113 ? 16.453 1.988 4.785 1 96.44 113 ALA B N 1
ATOM 2410 C CA . ALA B 1 113 ? 15.906 3.326 4.57 1 96.44 113 ALA B CA 1
ATOM 2411 C C . ALA B 1 113 ? 15.328 3.895 5.859 1 96.44 113 ALA B C 1
ATOM 2413 O O . ALA B 1 113 ? 14.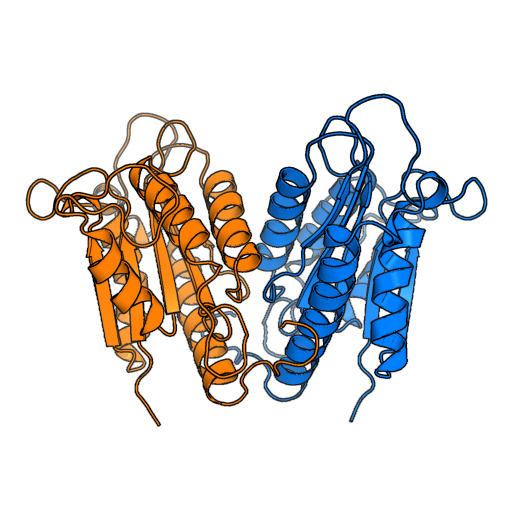75 3.156 6.668 1 96.44 113 ALA B O 1
ATOM 2414 N N . VAL B 1 114 ? 15.383 5.16 6.102 1 97.5 114 VAL B N 1
ATOM 2415 C CA . VAL B 1 114 ? 15.023 5.812 7.355 1 97.5 114 VAL B CA 1
ATOM 2416 C C . VAL B 1 114 ? 13.523 5.66 7.605 1 97.5 114 VAL B C 1
ATOM 2418 O O . VAL B 1 114 ? 13.055 5.855 8.727 1 97.5 114 VAL B O 1
ATOM 2421 N N . TYR B 1 115 ? 12.781 5.195 6.57 1 98.38 115 TYR B N 1
ATOM 2422 C CA . TYR B 1 115 ? 11.328 5.113 6.633 1 98.38 115 TYR B CA 1
ATOM 2423 C C . TYR B 1 115 ? 10.883 3.773 7.211 1 98.38 115 TYR B C 1
ATOM 2425 O O . TYR B 1 115 ? 9.719 3.607 7.586 1 98.38 115 TYR B O 1
ATOM 2433 N N . TYR B 1 116 ? 11.773 2.783 7.27 1 98.31 116 TYR B N 1
ATOM 2434 C CA . TYR B 1 116 ? 11.414 1.48 7.82 1 98.31 116 TYR B CA 1
ATOM 2435 C C . TYR B 1 116 ? 10.922 1.61 9.258 1 98.31 116 TYR B C 1
ATOM 2437 O O . TYR B 1 116 ? 11.422 2.447 10.016 1 98.31 116 TYR B O 1
ATOM 2445 N N . ASN B 1 117 ? 9.977 0.797 9.57 1 98.31 117 ASN B N 1
ATOM 2446 C CA . ASN B 1 117 ? 9.367 0.702 10.891 1 98.31 117 ASN B CA 1
ATOM 2447 C C . ASN B 1 117 ? 8.461 1.894 11.18 1 98.31 117 ASN B C 1
ATOM 2449 O O . ASN B 1 117 ? 8.117 2.156 12.336 1 98.31 117 ASN B O 1
ATOM 2453 N N . LYS B 1 118 ? 8.195 2.658 10.188 1 98.69 118 LYS B N 1
ATOM 2454 C CA . LYS B 1 118 ? 7.141 3.664 10.211 1 98.69 118 LYS B CA 1
ATOM 2455 C C . LYS B 1 118 ? 5.934 3.213 9.391 1 98.69 118 LYS B C 1
ATOM 2457 O O . LYS B 1 118 ? 6.059 2.375 8.5 1 98.69 118 LYS B O 1
ATOM 2462 N N . VAL B 1 119 ? 4.773 3.725 9.766 1 98.94 119 VAL B N 1
ATOM 2463 C CA . VAL B 1 119 ? 3.557 3.34 9.055 1 98.94 119 VAL B CA 1
ATOM 2464 C C . VAL B 1 119 ? 2.957 4.559 8.359 1 98.94 119 VAL B C 1
ATOM 2466 O O . VAL B 1 119 ? 3.139 5.691 8.812 1 98.94 119 VAL B O 1
ATOM 2469 N N . GLY B 1 120 ? 2.338 4.301 7.242 1 98.88 120 GLY B N 1
ATOM 2470 C CA . GLY B 1 120 ? 1.796 5.391 6.445 1 98.88 120 GLY B CA 1
ATOM 2471 C C . GLY B 1 120 ? 0.309 5.25 6.18 1 98.88 120 GLY B C 1
ATOM 2472 O O . GLY B 1 120 ? -0.206 4.137 6.066 1 98.88 120 GLY B O 1
ATOM 2473 N N . GLY B 1 121 ? -0.411 6.289 6.074 1 98.88 121 GLY B N 1
ATOM 2474 C CA . GLY B 1 121 ? -1.806 6.395 5.676 1 98.88 121 GLY B CA 1
ATOM 2475 C C . GLY B 1 121 ? -2.111 7.664 4.902 1 98.88 121 GLY B C 1
ATOM 2476 O O . GLY B 1 121 ? -1.229 8.5 4.699 1 98.88 121 GLY B O 1
ATOM 2477 N N . VAL B 1 122 ? -3.396 7.754 4.41 1 98.94 122 VAL B N 1
ATOM 2478 C CA . VAL B 1 122 ? -3.74 8.914 3.592 1 98.94 122 VAL B CA 1
ATOM 2479 C C . VAL B 1 122 ? -5.172 9.352 3.891 1 98.94 122 VAL B C 1
ATOM 2481 O O . VAL B 1 122 ? -6.047 8.516 4.125 1 98.94 122 VAL B O 1
ATOM 2484 N N . VAL B 1 123 ? -5.332 10.648 3.971 1 98.88 123 VAL B N 1
ATOM 2485 C CA . VAL B 1 123 ? -6.633 11.281 4.129 1 98.88 123 VAL B CA 1
ATOM 2486 C C . VAL B 1 123 ? -6.906 12.211 2.949 1 98.88 123 VAL B C 1
ATOM 2488 O O . VAL B 1 123 ? -6.062 13.047 2.602 1 98.88 123 VAL B O 1
ATOM 2491 N N . ILE B 1 124 ? -8.117 12.094 2.324 1 98.75 124 ILE B N 1
ATOM 2492 C CA . ILE B 1 124 ? -8.383 12.805 1.079 1 98.75 124 ILE B CA 1
ATOM 2493 C C . ILE B 1 124 ? -9.758 13.484 1.154 1 98.75 124 ILE B C 1
ATOM 2495 O O . ILE B 1 124 ? -10.727 12.875 1.614 1 98.75 124 ILE B O 1
ATOM 2499 N N . THR B 1 125 ? -9.805 14.727 0.731 1 97.81 125 THR B N 1
ATOM 2500 C CA . THR B 1 125 ? -11.078 15.43 0.622 1 97.81 125 THR B CA 1
ATOM 2501 C C . THR B 1 125 ? -11.273 15.984 -0.786 1 97.81 125 THR B C 1
ATOM 2503 O O . THR B 1 125 ? -10.297 16.312 -1.469 1 97.81 125 THR B O 1
ATOM 2506 N N . GLY B 1 126 ? -12.539 16.062 -1.211 1 94.75 126 GLY B N 1
ATOM 2507 C CA . GLY B 1 126 ? -12.836 16.703 -2.484 1 94.75 126 GLY B CA 1
ATOM 2508 C C . GLY B 1 126 ? -14.312 16.656 -2.844 1 94.75 126 GLY B C 1
ATOM 2509 O O . GLY B 1 126 ? -15.07 15.875 -2.262 1 94.75 126 GLY B O 1
ATOM 2510 N N . ASN B 1 127 ? -14.656 17.484 -3.75 1 92.06 127 ASN B N 1
ATOM 2511 C CA . ASN B 1 127 ? -15.984 17.469 -4.352 1 92.06 127 ASN B CA 1
ATOM 2512 C C . ASN B 1 127 ? -15.953 16.938 -5.777 1 92.06 127 ASN B C 1
ATOM 2514 O O . ASN B 1 127 ? -16.516 17.531 -6.691 1 92.06 127 ASN B O 1
ATOM 2518 N N . GLU B 1 128 ? -15.281 15.875 -5.941 1 90.44 128 GLU B N 1
ATOM 2519 C CA . GLU B 1 128 ? -15.109 15.219 -7.23 1 90.44 128 GLU B CA 1
ATOM 2520 C C . GLU B 1 128 ? -14.633 13.781 -7.055 1 90.44 128 GLU B C 1
ATOM 2522 O O . GLU B 1 128 ? -14.359 13.344 -5.934 1 90.44 128 GLU B O 1
ATOM 2527 N N . ASP B 1 129 ? -14.617 13.141 -8.188 1 91.75 129 ASP B N 1
ATOM 2528 C CA . ASP B 1 129 ? -14.055 11.789 -8.172 1 91.75 129 ASP B CA 1
ATOM 2529 C C . ASP B 1 129 ? -12.531 11.828 -8.125 1 91.75 129 ASP B C 1
ATOM 2531 O O . ASP B 1 129 ? -11.922 12.883 -8.312 1 91.75 129 ASP B O 1
ATOM 2535 N N . GLY B 1 130 ? -11.906 10.648 -7.68 1 95.69 130 GLY B N 1
ATOM 2536 C CA . GLY B 1 130 ? -10.461 10.547 -7.762 1 95.69 130 GLY B CA 1
ATOM 2537 C C . GLY B 1 130 ? -9.812 10.18 -6.441 1 95.69 130 GLY B C 1
ATOM 2538 O O . GLY B 1 130 ? -8.586 10.094 -6.348 1 95.69 130 GLY B O 1
ATOM 2539 N N . ALA B 1 131 ? -10.578 9.992 -5.414 1 96.56 131 ALA B N 1
ATOM 2540 C CA . ALA B 1 131 ? -10.023 9.711 -4.094 1 96.56 131 ALA B CA 1
ATOM 2541 C C . ALA B 1 131 ? -9.203 8.422 -4.113 1 96.56 131 ALA B C 1
ATOM 2543 O O . ALA B 1 131 ? -8.086 8.383 -3.59 1 96.56 131 ALA B O 1
ATOM 2544 N N . LYS B 1 132 ? -9.688 7.34 -4.723 1 96.81 132 LYS B N 1
ATOM 2545 C CA . LYS B 1 132 ? -8.969 6.07 -4.75 1 96.81 132 LYS B CA 1
ATOM 2546 C C . LYS B 1 132 ? -7.727 6.164 -5.637 1 96.81 132 LYS B C 1
ATOM 2548 O O . LYS B 1 132 ? -6.711 5.52 -5.359 1 96.81 132 LYS B O 1
ATOM 2553 N N . HIS B 1 133 ? -7.867 6.945 -6.703 1 97.06 133 HIS B N 1
ATOM 2554 C CA . HIS B 1 133 ? -6.699 7.207 -7.539 1 97.06 133 HIS B CA 1
ATOM 2555 C C . HIS B 1 133 ? -5.59 7.887 -6.742 1 97.06 133 HIS B C 1
ATOM 2557 O O . HIS B 1 133 ? -4.438 7.457 -6.793 1 97.06 133 HIS B O 1
ATOM 2563 N N . ALA B 1 134 ? -5.902 8.93 -6.008 1 98.25 134 ALA B N 1
ATOM 2564 C CA . ALA B 1 134 ? -4.941 9.641 -5.172 1 98.25 134 ALA B CA 1
ATOM 2565 C C . ALA B 1 134 ? -4.406 8.742 -4.062 1 98.25 134 ALA B C 1
ATOM 2567 O O . ALA B 1 134 ? -3.205 8.742 -3.777 1 98.25 134 ALA B O 1
ATOM 2568 N N . ALA B 1 135 ? -5.277 7.965 -3.453 1 98.69 135 ALA B N 1
ATOM 2569 C CA . ALA B 1 135 ? -4.875 7.055 -2.385 1 98.69 135 ALA B CA 1
ATOM 2570 C C . ALA B 1 135 ? -3.871 6.023 -2.891 1 98.69 135 ALA B C 1
ATOM 2572 O O . ALA B 1 135 ? -2.842 5.785 -2.254 1 98.69 135 ALA B O 1
ATOM 2573 N N . ALA B 1 136 ? -4.176 5.441 -4.047 1 98.56 136 ALA B N 1
ATOM 2574 C CA . ALA B 1 136 ? -3.289 4.445 -4.637 1 98.56 136 ALA B CA 1
ATOM 2575 C C . ALA B 1 136 ? -1.897 5.02 -4.879 1 98.56 136 ALA B C 1
ATOM 2577 O O . ALA B 1 136 ? -0.89 4.395 -4.539 1 98.56 136 ALA B O 1
ATOM 2578 N N . SER B 1 137 ? -1.874 6.188 -5.441 1 98.31 137 SER B N 1
ATOM 2579 C CA . SER B 1 137 ? -0.616 6.863 -5.738 1 98.31 137 SER B CA 1
ATOM 2580 C C . SER B 1 137 ? 0.189 7.117 -4.469 1 98.31 137 SER B C 1
ATOM 2582 O O . SER B 1 137 ? 1.375 6.785 -4.402 1 98.31 137 SER B O 1
ATOM 2584 N N . VAL B 1 138 ? -0.429 7.633 -3.447 1 98.75 138 VAL B N 1
ATOM 2585 C CA . VAL B 1 138 ? 0.253 8.031 -2.221 1 98.75 138 VAL B CA 1
ATOM 2586 C C . VAL B 1 138 ? 0.727 6.789 -1.467 1 98.75 138 VAL B C 1
ATOM 2588 O O . VAL B 1 138 ? 1.895 6.695 -1.081 1 98.75 138 VAL B O 1
ATOM 2591 N N . LEU B 1 139 ? -0.178 5.836 -1.252 1 98.81 139 LEU B N 1
ATOM 2592 C CA . LEU B 1 139 ? 0.153 4.672 -0.438 1 98.81 139 LEU B CA 1
ATOM 2593 C C . LEU B 1 139 ? 1.204 3.809 -1.128 1 98.81 139 LEU B C 1
ATOM 2595 O O . LEU B 1 139 ? 2.096 3.266 -0.471 1 98.81 139 LEU B O 1
ATOM 2599 N N . TYR B 1 140 ? 1.108 3.709 -2.42 1 98.62 140 TYR B N 1
ATOM 2600 C CA . TYR B 1 140 ? 2.172 3.029 -3.148 1 98.62 140 TYR B CA 1
ATOM 2601 C C . TYR B 1 140 ? 3.506 3.744 -2.963 1 98.62 140 TYR B C 1
ATOM 2603 O O . TYR B 1 140 ? 4.52 3.111 -2.66 1 98.62 140 TYR B O 1
ATOM 2611 N N . GLY B 1 141 ? 3.496 5.035 -3.209 1 98.5 141 GLY B N 1
ATOM 2612 C CA . GLY B 1 141 ? 4.719 5.797 -3.02 1 98.5 141 GLY B CA 1
ATOM 2613 C C . GLY B 1 141 ? 5.352 5.586 -1.656 1 98.5 141 GLY B C 1
ATOM 2614 O O . GLY B 1 141 ? 6.566 5.406 -1.55 1 98.5 141 GLY B O 1
ATOM 2615 N N . LEU B 1 142 ? 4.512 5.59 -0.641 1 98.75 142 LEU B N 1
ATOM 2616 C CA . LEU B 1 142 ? 5.012 5.398 0.716 1 98.75 142 LEU B CA 1
ATOM 2617 C C . LEU B 1 142 ? 5.633 4.012 0.875 1 98.75 142 LEU B C 1
ATOM 2619 O O . LEU B 1 142 ? 6.742 3.883 1.396 1 98.75 142 LEU B O 1
ATOM 2623 N N . SER B 1 143 ? 4.961 2.967 0.417 1 98.56 143 SER B N 1
ATOM 2624 C CA . SER B 1 143 ? 5.5 1.62 0.578 1 98.56 143 SER B CA 1
ATOM 2625 C C . SER B 1 143 ? 6.754 1.423 -0.263 1 98.56 143 SER B C 1
ATOM 2627 O O . SER B 1 143 ? 7.668 0.696 0.136 1 98.56 143 SER B O 1
ATOM 2629 N N . HIS B 1 144 ? 6.77 2.07 -1.368 1 98.06 144 HIS B N 1
ATOM 2630 C CA . HIS B 1 144 ? 7.895 1.942 -2.285 1 98.06 144 HIS B CA 1
ATOM 2631 C C . HIS B 1 144 ? 9.172 2.512 -1.673 1 98.06 144 HIS B C 1
ATOM 2633 O O . HIS B 1 144 ? 10.273 2.053 -1.985 1 98.06 144 HIS B O 1
ATOM 2639 N N . ILE B 1 145 ? 9.039 3.473 -0.753 1 97.31 145 ILE B N 1
ATOM 2640 C CA . ILE B 1 145 ? 10.25 4.105 -0.245 1 97.31 145 ILE B CA 1
ATOM 2641 C C . ILE B 1 145 ? 10.57 3.568 1.149 1 97.31 145 ILE B C 1
ATOM 2643 O O . ILE B 1 145 ? 11.609 3.889 1.724 1 97.31 145 ILE B O 1
ATOM 2647 N N . GLY B 1 146 ? 9.57 2.789 1.717 1 98.25 146 GLY B N 1
ATOM 2648 C CA . GLY B 1 146 ? 10.062 2.121 2.912 1 98.25 146 GLY B CA 1
ATOM 2649 C C . GLY B 1 146 ? 9.031 2.07 4.027 1 98.25 146 GLY B C 1
ATOM 2650 O O . GLY B 1 146 ? 9.25 1.409 5.047 1 98.25 146 GLY B O 1
ATOM 2651 N N . PHE B 1 147 ? 7.875 2.754 3.904 1 98.81 147 PHE B N 1
ATOM 2652 C CA . PHE B 1 147 ? 6.836 2.699 4.93 1 98.81 147 PHE B CA 1
ATOM 2653 C C . PHE B 1 147 ? 6.078 1.379 4.863 1 98.81 147 PHE B C 1
ATOM 2655 O O . PHE B 1 147 ? 5.98 0.769 3.797 1 98.81 147 PHE B O 1
ATOM 2662 N N . THR B 1 148 ? 5.578 0.952 5.969 1 98.94 148 THR B N 1
ATOM 2663 C CA . THR B 1 148 ? 4.551 -0.081 5.984 1 98.94 148 THR B CA 1
ATOM 2664 C C . THR B 1 148 ? 3.162 0.535 5.836 1 98.94 148 THR B C 1
ATOM 2666 O O . THR B 1 148 ? 2.852 1.54 6.477 1 98.94 148 THR B O 1
ATOM 2669 N N . VAL B 1 149 ? 2.383 -0.048 4.965 1 98.94 149 VAL B N 1
ATOM 2670 C CA . VAL B 1 149 ? 0.996 0.378 4.801 1 98.94 149 VAL B CA 1
ATOM 2671 C C . VAL B 1 149 ? 0.061 -0.649 5.438 1 98.94 149 VAL B C 1
ATOM 2673 O O . VAL B 1 149 ? -0.135 -1.738 4.891 1 98.94 149 VAL B O 1
ATOM 2676 N N . PRO B 1 150 ? -0.549 -0.297 6.617 1 98.81 150 PRO B N 1
ATOM 2677 C CA . PRO B 1 150 ? -1.513 -1.196 7.258 1 98.81 150 PRO B CA 1
ATOM 2678 C C . PRO B 1 150 ? -2.812 -1.326 6.469 1 98.81 150 PRO B C 1
ATOM 2680 O O . PRO B 1 150 ? -3.01 -0.62 5.477 1 98.81 150 PRO B O 1
ATOM 2683 N N . PRO B 1 151 ? -3.676 -2.303 6.898 1 98.56 151 PRO B N 1
ATOM 2684 C CA . PRO B 1 151 ? -4.977 -2.43 6.238 1 98.56 151 PRO B CA 1
ATOM 2685 C C . PRO B 1 151 ? -5.848 -1.184 6.402 1 98.56 151 PRO B C 1
ATOM 2687 O O . PRO B 1 151 ? -5.852 -0.569 7.473 1 98.56 151 PRO B O 1
ATOM 2690 N N . ASN B 1 152 ? -6.508 -0.832 5.309 1 97.94 152 ASN B N 1
ATOM 2691 C CA . ASN B 1 152 ? -7.613 0.12 5.355 1 97.94 152 ASN B CA 1
ATOM 2692 C C . ASN B 1 152 ? -7.168 1.469 5.914 1 97.94 152 ASN B C 1
ATOM 2694 O O . ASN B 1 152 ? -7.828 2.033 6.789 1 97.94 152 ASN B O 1
ATOM 2698 N N . VAL B 1 153 ? -6.055 1.976 5.344 1 98.75 153 VAL B N 1
ATOM 2699 C CA . VAL B 1 153 ? -5.535 3.24 5.852 1 98.75 153 VAL B CA 1
ATOM 2700 C C . VAL B 1 153 ? -5.723 4.336 4.805 1 98.75 153 VAL B C 1
ATOM 2702 O O . VAL B 1 153 ? -4.895 5.238 4.688 1 98.75 153 VAL B O 1
ATOM 2705 N N . ASP B 1 154 ? -6.746 4.191 4.008 1 98.31 154 ASP B N 1
ATOM 2706 C CA . ASP B 1 154 ? -7.227 5.234 3.109 1 98.31 154 ASP B CA 1
ATOM 2707 C C . ASP B 1 154 ? -8.578 5.781 3.576 1 98.31 154 ASP B C 1
ATOM 2709 O O . ASP B 1 154 ? -9.578 5.062 3.568 1 98.31 154 ASP B O 1
ATOM 2713 N N . CYS B 1 155 ? -8.555 6.977 4.035 1 98.31 155 CYS B N 1
ATOM 2714 C CA . CYS B 1 155 ? -9.781 7.656 4.438 1 98.31 155 CYS B CA 1
ATOM 2715 C C . CYS B 1 155 ? -10.078 8.836 3.518 1 98.31 155 CYS B C 1
ATOM 2717 O O . CYS B 1 155 ? -9.188 9.641 3.23 1 98.31 155 CYS B O 1
ATOM 2719 N N . TYR B 1 156 ? -11.32 8.875 3.055 1 97.88 156 TYR B N 1
ATOM 2720 C CA . TYR B 1 156 ? -11.625 10.016 2.197 1 97.88 156 TYR B CA 1
ATOM 2721 C C . TYR B 1 156 ? -13.078 10.438 2.342 1 97.88 156 TYR B C 1
ATOM 2723 O O . TYR B 1 156 ? -13.922 9.641 2.783 1 97.88 156 TYR B O 1
ATOM 2731 N N . TRP B 1 157 ? -13.32 11.672 2.082 1 96.94 157 TRP B N 1
ATOM 2732 C CA . TRP B 1 157 ? -14.648 12.227 1.831 1 96.94 157 TRP B CA 1
ATOM 2733 C C . TRP B 1 157 ? -14.703 12.898 0.465 1 96.94 157 TRP B C 1
ATOM 2735 O O . TRP B 1 157 ? -13.906 13.789 0.171 1 96.94 157 TRP B O 1
ATOM 2745 N N . VAL B 1 158 ? -15.617 12.32 -0.319 1 93.38 158 VAL B N 1
ATOM 2746 C CA . VAL B 1 158 ? -15.898 12.984 -1.589 1 93.38 158 VAL B CA 1
ATOM 2747 C C . VAL B 1 158 ? -17.391 13.32 -1.682 1 93.38 158 VAL B C 1
ATOM 2749 O O . VAL B 1 158 ? -18.234 12.445 -1.499 1 93.38 158 VAL B O 1
ATOM 2752 N N . GLY B 1 159 ? -17.688 14.602 -1.669 1 87.94 159 GLY B N 1
ATOM 2753 C CA . GLY B 1 159 ? -19.062 15.016 -1.922 1 87.94 159 GLY B CA 1
ATOM 2754 C C . GLY B 1 159 ? -19.516 14.75 -3.346 1 87.94 159 GLY B C 1
ATOM 2755 O O . GLY B 1 159 ? -18.891 13.961 -4.062 1 87.94 159 GLY B O 1
ATOM 2756 N N . GLU B 1 160 ? -20.672 15.289 -3.643 1 85.5 160 GLU B N 1
ATOM 2757 C CA . GLU B 1 160 ? -21.156 15.172 -5.012 1 85.5 160 GLU B CA 1
ATOM 2758 C C . GLU B 1 160 ? -20.172 15.789 -6.008 1 85.5 160 GLU B C 1
ATOM 2760 O O . GLU B 1 160 ? -19.578 16.828 -5.734 1 85.5 160 GLU B O 1
ATOM 2765 N N . ALA B 1 161 ? -20.047 14.984 -7.121 1 85.31 161 ALA B N 1
ATOM 2766 C CA . ALA B 1 161 ? -19.188 15.555 -8.164 1 85.31 161 ALA B CA 1
ATOM 2767 C C . ALA B 1 161 ? -19.734 16.891 -8.641 1 85.31 161 ALA B C 1
ATOM 2769 O O . ALA B 1 161 ? -20.938 17.047 -8.867 1 85.31 161 ALA B O 1
ATOM 2770 N N . GLY B 1 162 ? -18.781 17.875 -8.883 1 82.06 162 GLY B N 1
ATOM 2771 C CA . GLY B 1 162 ? -19.188 19.219 -9.266 1 82.06 162 GLY B CA 1
ATOM 2772 C C . GLY B 1 162 ? -19.312 20.156 -8.078 1 82.06 162 GLY B C 1
ATOM 2773 O O . GLY B 1 162 ? -18.75 19.906 -7.016 1 82.06 162 GLY B O 1
ATOM 2774 N N . PRO B 1 163 ? -19.953 21.266 -8.344 1 83.94 163 PRO B N 1
ATOM 2775 C CA . PRO B 1 163 ? -20.078 22.25 -7.262 1 83.94 163 PRO B CA 1
ATOM 2776 C C . PRO B 1 163 ? -20.938 21.719 -6.102 1 83.94 163 PRO B C 1
ATOM 2778 O O . PRO B 1 163 ? -21.875 20.953 -6.316 1 83.94 163 PRO B O 1
ATOM 2781 N N . GLY B 1 164 ? -20.672 21.906 -4.848 1 86.69 164 GLY B N 1
ATOM 2782 C CA . GLY B 1 164 ? -21.359 21.484 -3.643 1 86.69 164 GLY B CA 1
ATOM 2783 C C . GLY B 1 164 ? -20.578 21.766 -2.373 1 86.69 164 GLY B C 1
ATOM 2784 O O . GLY B 1 164 ? -19.469 22.266 -2.428 1 86.69 164 GLY B O 1
ATOM 2785 N N . PRO B 1 165 ? -21.281 21.484 -1.31 1 91.44 165 PRO B N 1
ATOM 2786 C CA . PRO B 1 165 ? -20.578 21.734 -0.044 1 91.44 165 PRO B CA 1
ATOM 2787 C C . PRO B 1 165 ? -19.359 20.859 0.155 1 91.44 165 PRO B C 1
ATOM 2789 O O . PRO B 1 165 ? -19.375 19.672 -0.218 1 91.44 165 PRO B O 1
ATOM 2792 N N . SER B 1 166 ? -18.375 21.5 0.672 1 93.31 166 SER B N 1
ATOM 2793 C CA . SER B 1 166 ? -17.172 20.75 1.037 1 93.31 166 SER B CA 1
ATOM 2794 C C . SER B 1 166 ? -17.344 20.062 2.389 1 93.31 166 SER B C 1
ATOM 2796 O O . SER B 1 166 ? -18.391 20.172 3.016 1 93.31 166 SER B O 1
ATOM 2798 N N . PHE B 1 167 ? -16.406 19.312 2.816 1 95.62 167 PHE B N 1
ATOM 2799 C CA . PHE B 1 167 ? -16.453 18.391 3.947 1 95.62 167 PHE B CA 1
ATOM 2800 C C . PHE B 1 167 ? -17.062 19.078 5.172 1 95.62 167 PHE B C 1
ATOM 2802 O O . PHE B 1 167 ? -17.984 18.547 5.785 1 95.62 167 PHE B O 1
ATOM 2809 N N . ILE B 1 168 ? -16.484 20.266 5.562 1 95.19 168 ILE B N 1
ATOM 2810 C CA . ILE B 1 168 ? -16.953 20.969 6.758 1 95.19 168 ILE B CA 1
ATOM 2811 C C . ILE B 1 168 ? -18.406 21.406 6.566 1 95.19 168 ILE B C 1
ATOM 2813 O O . ILE B 1 168 ? -19.266 21.094 7.383 1 95.19 168 ILE B O 1
ATOM 2817 N N . GLU B 1 169 ? -18.625 22.016 5.426 1 94.25 169 GLU B N 1
ATOM 2818 C CA . GLU B 1 169 ? -19.953 22.547 5.133 1 94.25 169 GLU B CA 1
ATOM 2819 C C . GLU B 1 169 ? -20.984 21.438 5.016 1 94.25 169 GLU B C 1
ATOM 2821 O O . GLU B 1 169 ? -22.141 21.609 5.402 1 94.25 169 GLU B O 1
ATOM 2826 N N . ALA B 1 170 ? -20.609 20.328 4.594 1 93.75 170 ALA B N 1
ATOM 2827 C CA . ALA B 1 170 ? -21.5 19.203 4.32 1 93.75 170 ALA B CA 1
ATOM 2828 C C . ALA B 1 170 ? -21.703 18.344 5.566 1 93.75 170 ALA B C 1
ATOM 2830 O O . ALA B 1 170 ? -22.438 17.344 5.531 1 93.75 170 ALA B O 1
ATOM 2831 N N . ASP B 1 171 ? -21.078 18.672 6.703 1 94.69 171 ASP B N 1
ATOM 2832 C CA . ASP B 1 171 ? -21.047 17.766 7.844 1 94.69 171 ASP B CA 1
ATOM 2833 C C . ASP B 1 171 ? -20.578 16.375 7.426 1 94.69 171 ASP B C 1
ATOM 2835 O O . ASP B 1 171 ? -21.266 15.383 7.676 1 94.69 171 ASP B O 1
ATOM 2839 N N . GLY B 1 172 ? -19.453 16.344 6.812 1 93.12 172 GLY B N 1
ATOM 2840 C CA . GLY B 1 172 ? -18.938 15.141 6.184 1 93.12 172 GLY B CA 1
ATOM 2841 C C . GLY B 1 172 ? -18.812 13.977 7.145 1 93.12 172 GLY B C 1
ATOM 2842 O O . GLY B 1 172 ? -18.891 12.812 6.73 1 93.12 172 GLY B O 1
ATOM 2843 N N . MET B 1 173 ? -18.672 14.219 8.445 1 94.81 173 MET B N 1
ATOM 2844 C CA . MET B 1 173 ? -18.547 13.164 9.445 1 94.81 173 MET B CA 1
ATOM 2845 C C . MET B 1 173 ? -19.891 12.453 9.648 1 94.81 173 MET B C 1
ATOM 2847 O O . MET B 1 173 ? -19.938 11.391 10.273 1 94.81 173 MET B O 1
ATOM 2851 N N . SER B 1 174 ? -20.906 13.008 9.102 1 94.5 174 SER B N 1
ATOM 2852 C CA . SER B 1 174 ? -22.188 12.32 9.148 1 94.5 174 SER B CA 1
ATOM 2853 C C . SER B 1 174 ? -22.25 11.188 8.133 1 94.5 174 SER B C 1
ATOM 2855 O O . SER B 1 174 ? -23.141 10.336 8.195 1 94.5 174 SER B O 1
ATOM 2857 N N . ASN B 1 175 ? -21.312 11.25 7.219 1 93.88 175 ASN B N 1
ATOM 2858 C CA . ASN B 1 175 ? -21.188 10.148 6.266 1 93.88 175 ASN B CA 1
ATOM 2859 C C . ASN B 1 175 ? -20.625 8.898 6.926 1 93.88 175 ASN B C 1
ATOM 2861 O O . ASN B 1 175 ? -19.484 8.891 7.383 1 93.88 175 ASN B O 1
ATOM 2865 N N . GLU B 1 176 ? -21.391 7.805 6.895 1 94.5 176 GLU B N 1
ATOM 2866 C CA . GLU B 1 176 ? -21.031 6.602 7.641 1 94.5 176 GLU B CA 1
ATOM 2867 C C . GLU B 1 176 ? -19.766 5.961 7.07 1 94.5 176 GLU B C 1
ATOM 2869 O O . GLU B 1 176 ? -18.969 5.387 7.816 1 94.5 176 GLU B O 1
ATOM 2874 N N . PHE B 1 177 ? -19.625 6.047 5.777 1 94.19 177 PHE B N 1
ATOM 2875 C CA . PHE B 1 177 ? -18.438 5.508 5.148 1 94.19 177 PHE B CA 1
ATOM 2876 C C . PHE B 1 177 ? -17.188 6.242 5.637 1 94.19 177 PHE B C 1
ATOM 2878 O O . PHE B 1 177 ? -16.234 5.617 6.105 1 94.19 177 PHE B O 1
ATOM 2885 N N . THR B 1 178 ? -17.219 7.586 5.562 1 96.56 178 THR B N 1
ATOM 2886 C CA . THR B 1 178 ? -16.094 8.406 5.992 1 96.56 178 THR B CA 1
ATOM 2887 C C . THR B 1 178 ? -15.812 8.203 7.477 1 96.56 178 THR B C 1
ATOM 2889 O O . THR B 1 178 ? -14.664 7.992 7.875 1 96.56 178 THR B O 1
ATOM 2892 N N . LYS B 1 179 ? -16.859 8.172 8.258 1 96.38 179 LYS B N 1
ATOM 2893 C CA . LYS B 1 179 ? -16.719 7.988 9.703 1 96.38 179 LYS B CA 1
ATOM 2894 C C . LYS B 1 179 ? -16.062 6.648 10.031 1 96.38 179 LYS B C 1
ATOM 2896 O O . LYS B 1 179 ? -15.164 6.582 10.859 1 96.38 179 LYS B O 1
ATOM 2901 N N . GLY B 1 180 ? -16.578 5.586 9.383 1 96.88 180 GLY B N 1
ATOM 2902 C CA . GLY B 1 180 ? -15.984 4.273 9.586 1 96.88 180 GLY B CA 1
ATOM 2903 C C . GLY B 1 180 ? -14.516 4.211 9.211 1 96.88 180 GLY B C 1
ATOM 2904 O O . GLY B 1 180 ? -13.711 3.596 9.914 1 96.88 180 GLY B O 1
ATOM 2905 N N . HIS B 1 181 ? -14.172 4.898 8.156 1 97.62 181 HIS B N 1
ATOM 2906 C CA . HIS B 1 181 ? -12.797 4.84 7.676 1 97.62 181 HIS B CA 1
ATOM 2907 C C . HIS B 1 181 ? -11.883 5.742 8.5 1 97.62 181 HIS B C 1
ATOM 2909 O O . HIS B 1 181 ? -10.672 5.512 8.562 1 97.62 181 HIS B O 1
ATOM 2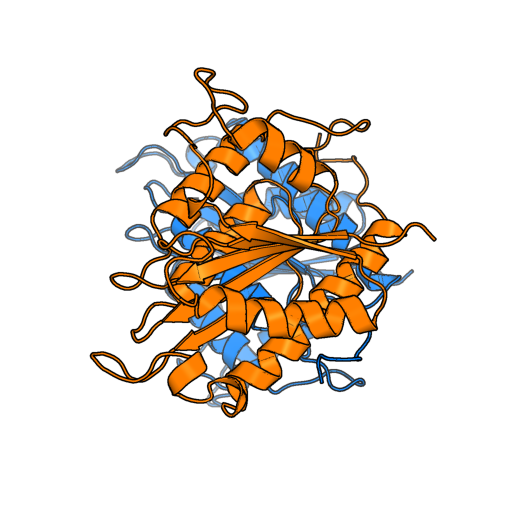915 N N . VAL B 1 182 ? -12.406 6.801 9.117 1 98.56 182 VAL B N 1
ATOM 2916 C CA . VAL B 1 182 ? -11.641 7.57 10.094 1 98.56 182 VAL B CA 1
ATOM 2917 C C . VAL B 1 182 ? -11.18 6.652 11.227 1 98.56 182 VAL B C 1
ATOM 2919 O O . VAL B 1 182 ? -10 6.652 11.586 1 98.56 182 VAL B O 1
ATOM 2922 N N . THR B 1 183 ? -12.109 5.898 11.688 1 98.44 183 THR B N 1
ATOM 2923 C CA . THR B 1 183 ? -11.82 4.992 12.797 1 98.44 183 THR B CA 1
ATOM 2924 C C . THR B 1 183 ? -10.836 3.91 12.367 1 98.44 183 THR B C 1
ATOM 2926 O O . THR B 1 183 ? -9.844 3.662 13.055 1 98.44 183 THR B O 1
ATOM 2929 N N . MET B 1 184 ? -11.055 3.266 11.242 1 98.19 184 MET B N 1
ATOM 2930 C CA . MET B 1 184 ? -10.195 2.189 10.758 1 98.19 184 MET B CA 1
ATOM 2931 C C . MET B 1 184 ? -8.773 2.693 10.523 1 98.19 184 MET B C 1
ATOM 2933 O O . MET B 1 184 ? -7.809 2.033 10.906 1 98.19 184 MET B O 1
ATOM 2937 N N . LEU B 1 185 ? -8.711 3.857 9.891 1 98.81 185 LEU B N 1
ATOM 2938 C CA . LEU B 1 185 ? -7.395 4.43 9.617 1 98.81 185 LEU B CA 1
ATOM 2939 C C . LEU B 1 185 ? -6.637 4.691 10.914 1 98.81 185 LEU B C 1
ATOM 2941 O O . LEU B 1 185 ? -5.488 4.27 11.062 1 98.81 185 LEU B O 1
ATOM 2945 N N . ALA B 1 186 ? -7.258 5.34 11.883 1 98.81 186 ALA B N 1
ATOM 2946 C CA . ALA B 1 186 ? -6.613 5.695 13.148 1 98.81 186 ALA B CA 1
ATOM 2947 C C . ALA B 1 186 ? -6.109 4.453 13.875 1 98.81 186 ALA B C 1
ATOM 2949 O O . ALA B 1 186 ? -4.938 4.379 14.258 1 98.81 186 ALA B O 1
ATOM 2950 N N . TYR B 1 187 ? -6.922 3.496 13.953 1 98.75 187 TYR B N 1
ATOM 2951 C CA . TYR B 1 187 ? -6.586 2.355 14.797 1 98.75 187 TYR B CA 1
ATOM 2952 C C . TYR B 1 187 ? -5.609 1.422 14.086 1 98.75 187 TYR B C 1
ATOM 2954 O O . TYR B 1 187 ? -4.734 0.829 14.727 1 98.75 187 TYR B O 1
ATOM 2962 N N . ASN B 1 188 ? -5.781 1.236 12.805 1 98.81 188 ASN B N 1
ATOM 2963 C CA . ASN B 1 188 ? -4.832 0.367 12.117 1 98.81 188 ASN B CA 1
ATOM 2964 C C . ASN B 1 188 ? -3.438 0.983 12.07 1 98.81 188 ASN B C 1
ATOM 2966 O O . ASN B 1 188 ? -2.436 0.271 12.164 1 98.81 188 ASN B O 1
ATOM 2970 N N . LEU B 1 189 ? -3.375 2.32 11.914 1 98.88 189 LEU B N 1
ATOM 2971 C CA . LEU B 1 189 ? -2.08 2.982 12.031 1 98.88 189 LEU B CA 1
ATOM 2972 C C . LEU B 1 189 ? -1.513 2.803 13.438 1 98.88 189 LEU B C 1
ATOM 2974 O O . LEU B 1 189 ? -0.335 2.475 13.602 1 98.88 189 LEU B O 1
ATOM 2978 N N . LEU B 1 190 ? -2.318 2.998 14.43 1 98.75 190 LEU B N 1
ATOM 2979 C CA . LEU B 1 190 ? -1.913 2.865 15.82 1 98.75 190 LEU B CA 1
ATOM 2980 C C . LEU B 1 190 ? -1.393 1.459 16.109 1 98.75 190 LEU B C 1
ATOM 2982 O O . LEU B 1 190 ? -0.287 1.294 16.625 1 98.75 190 LEU B O 1
ATOM 2986 N N . HIS B 1 191 ? -2.209 0.463 15.766 1 98.75 191 HIS B N 1
ATOM 2987 C CA . HIS B 1 191 ? -1.859 -0.923 16.047 1 98.75 191 HIS B CA 1
ATOM 2988 C C . HIS B 1 191 ? -0.549 -1.312 15.375 1 98.75 191 HIS B C 1
ATOM 2990 O O . HIS B 1 191 ? 0.337 -1.888 16.016 1 98.75 191 HIS B O 1
ATOM 2996 N N . MET B 1 192 ? -0.442 -0.991 14.125 1 98.81 192 MET B N 1
ATOM 2997 C CA . MET B 1 192 ? 0.755 -1.395 13.391 1 98.81 192 MET B CA 1
ATOM 2998 C C . MET B 1 192 ? 1.985 -0.657 13.906 1 98.81 192 MET B C 1
ATOM 3000 O O . MET B 1 192 ? 3.064 -1.24 14.016 1 98.81 192 MET B O 1
ATOM 3004 N N . ALA B 1 193 ? 1.808 0.649 14.203 1 98.81 193 ALA B N 1
ATOM 3005 C CA . ALA B 1 193 ? 2.926 1.404 14.766 1 98.81 193 ALA B CA 1
ATOM 3006 C C . ALA B 1 193 ? 3.402 0.789 16.078 1 98.81 193 ALA B C 1
ATOM 3008 O O . ALA B 1 193 ? 4.605 0.668 16.312 1 98.81 193 ALA B O 1
ATOM 3009 N N . ARG B 1 194 ? 2.5 0.382 16.922 1 98.56 194 ARG B N 1
ATOM 3010 C CA . ARG B 1 194 ? 2.852 -0.248 18.188 1 98.56 194 ARG B CA 1
ATOM 3011 C C . ARG B 1 194 ? 3.559 -1.58 17.969 1 98.56 194 ARG B C 1
ATOM 3013 O O . ARG B 1 194 ? 4.566 -1.873 18.609 1 98.56 194 ARG B O 1
ATOM 3020 N N . ILE B 1 195 ? 3.018 -2.365 17.062 1 98.56 195 ILE B N 1
ATOM 3021 C CA . ILE B 1 195 ? 3.594 -3.668 16.766 1 98.56 195 ILE B CA 1
ATOM 3022 C C . ILE B 1 195 ? 5.035 -3.494 16.281 1 98.56 195 ILE B C 1
ATOM 3024 O O . ILE B 1 195 ? 5.938 -4.195 16.75 1 98.56 195 ILE B O 1
ATOM 3028 N N . LEU B 1 196 ? 5.25 -2.518 15.406 1 98.44 196 LEU B N 1
ATOM 3029 C CA . LEU B 1 196 ? 6.574 -2.334 14.82 1 98.44 196 LEU B CA 1
ATOM 3030 C C . LEU B 1 196 ? 7.535 -1.722 15.836 1 98.44 196 LEU B C 1
ATOM 3032 O O . LEU B 1 196 ? 8.742 -1.985 15.789 1 98.44 196 LEU B O 1
ATOM 3036 N N . LYS B 1 197 ? 6.977 -0.896 16.719 1 97.44 197 LYS B N 1
ATOM 3037 C CA . LYS B 1 197 ? 7.816 -0.343 17.781 1 97.44 197 LYS B CA 1
ATOM 3038 C C . LYS B 1 197 ? 8.375 -1.448 18.672 1 97.44 197 LYS B C 1
ATOM 3040 O O . LYS B 1 197 ? 9.531 -1.384 19.094 1 97.44 197 LYS B O 1
ATOM 3045 N N . GLU B 1 198 ? 7.621 -2.465 18.875 1 97 198 GLU B N 1
ATOM 3046 C CA . GLU B 1 198 ? 8.008 -3.576 19.734 1 97 198 GLU B CA 1
ATOM 3047 C C . GLU B 1 198 ? 8.742 -4.66 18.953 1 97 198 GLU B C 1
ATOM 3049 O O . GLU B 1 198 ? 9.555 -5.395 19.5 1 97 198 GLU B O 1
ATOM 3054 N N . ASN B 1 199 ? 8.406 -4.777 17.688 1 97.69 199 ASN B N 1
ATOM 3055 C CA . ASN B 1 199 ? 8.938 -5.801 16.781 1 97.69 199 ASN B CA 1
ATOM 3056 C C . ASN B 1 199 ? 9.398 -5.207 15.461 1 97.69 199 ASN B C 1
ATOM 3058 O O . ASN B 1 199 ? 8.805 -5.465 14.414 1 97.69 199 ASN B O 1
ATOM 3062 N N . PRO B 1 200 ? 10.555 -4.512 15.516 1 98 200 PRO B N 1
ATOM 3063 C CA . PRO B 1 200 ? 11.008 -3.863 14.281 1 98 200 PRO B CA 1
ATOM 3064 C C . PRO B 1 200 ? 11.398 -4.863 13.195 1 98 200 PRO B C 1
ATOM 3066 O O . PRO B 1 200 ? 11.859 -5.961 13.508 1 98 200 PRO B O 1
ATOM 3069 N N . ILE B 1 201 ? 11.18 -4.504 11.961 1 98.31 201 ILE B N 1
ATOM 3070 C CA . ILE B 1 201 ? 11.555 -5.316 10.805 1 98.31 201 ILE B CA 1
ATOM 3071 C C . ILE B 1 201 ? 13.062 -5.555 10.805 1 98.31 201 ILE B C 1
ATOM 3073 O O . ILE B 1 201 ? 13.844 -4.602 10.828 1 98.31 201 ILE B O 1
ATOM 3077 N N . PRO B 1 202 ? 13.508 -6.781 10.805 1 98 202 PRO B N 1
ATOM 3078 C CA . PRO B 1 202 ? 14.945 -7.059 10.719 1 98 202 PRO B CA 1
ATOM 3079 C C . PRO B 1 202 ? 15.586 -6.484 9.461 1 98 202 PRO B C 1
ATOM 3081 O O . PRO B 1 202 ? 14.898 -6.285 8.453 1 98 202 PRO B O 1
ATOM 3084 N N . ALA B 1 203 ? 16.859 -6.258 9.531 1 97.06 203 ALA B N 1
ATOM 3085 C CA . ALA B 1 203 ? 17.578 -5.656 8.414 1 97.06 203 ALA B CA 1
ATOM 3086 C C . ALA B 1 203 ? 17.875 -6.695 7.332 1 97.06 203 ALA B C 1
ATOM 3088 O O . ALA B 1 203 ? 18.219 -6.344 6.203 1 97.06 203 ALA B O 1
ATOM 3089 N N . GLU B 1 204 ? 17.797 -7.906 7.695 1 96.94 204 GLU B N 1
ATOM 3090 C CA . GLU B 1 204 ? 18.109 -8.977 6.758 1 96.94 204 GLU B CA 1
ATOM 3091 C C . GLU B 1 204 ? 17.281 -8.867 5.484 1 96.94 204 GLU B C 1
ATOM 3093 O O . GLU B 1 204 ? 16.047 -8.844 5.547 1 96.94 204 GLU B O 1
ATOM 3098 N N . GLY B 1 205 ? 17.984 -8.688 4.348 1 96.44 205 GLY B N 1
ATOM 3099 C CA . GLY B 1 205 ? 17.344 -8.703 3.041 1 96.44 205 GLY B CA 1
ATOM 3100 C C . GLY B 1 205 ? 16.906 -7.328 2.566 1 96.44 205 GLY B C 1
ATOM 3101 O O . GLY B 1 205 ? 16.328 -7.191 1.487 1 96.44 205 GLY B O 1
ATOM 3102 N N . ASN B 1 206 ? 17.188 -6.305 3.35 1 94.88 206 ASN B N 1
ATOM 3103 C CA . ASN B 1 206 ? 16.641 -5.023 2.934 1 94.88 206 ASN B CA 1
ATOM 3104 C C . ASN B 1 206 ? 17.625 -3.881 3.178 1 94.88 206 ASN B C 1
ATOM 3106 O O . ASN B 1 206 ? 17.203 -2.748 3.436 1 94.88 206 ASN B O 1
ATOM 3110 N N . VAL B 1 207 ? 18.953 -4.211 3.154 1 93.94 207 VAL B N 1
ATOM 3111 C CA . VAL B 1 207 ? 19.984 -3.193 3.293 1 93.94 207 VAL B CA 1
ATOM 3112 C C . VAL B 1 207 ? 20.781 -3.08 1.993 1 93.94 207 VAL B C 1
ATOM 3114 O O . VAL B 1 207 ? 20.875 -4.047 1.231 1 93.94 207 VAL B O 1
#